Protein AF-A0A3A8KCG3-F1 (afdb_monomer)

Solvent-accessible surface area (backbone atoms only — not comparable to full-atom values): 26901 Å² total; per-residue (Å²): 139,84,83,82,85,78,83,85,80,84,77,86,86,76,88,74,86,80,76,84,80,80,68,77,66,65,62,56,57,58,56,57,60,58,55,67,69,65,69,79,80,79,86,86,90,87,88,90,85,84,86,84,88,82,90,75,86,79,76,72,73,75,69,83,68,74,65,78,77,75,92,62,86,61,36,77,82,49,59,41,29,76,66,26,46,54,49,27,54,50,50,29,30,62,74,72,72,52,85,76,52,78,67,58,47,51,50,52,52,50,52,39,53,53,41,35,74,73,71,38,49,36,67,59,37,23,53,54,49,38,51,53,57,49,53,70,72,66,76,79,90,65,82,65,50,75,68,54,39,41,50,49,34,54,55,40,40,28,73,70,70,75,44,84,71,54,75,68,56,44,53,52,42,30,52,52,45,48,57,44,44,76,70,73,38,39,60,70,57,45,62,64,49,54,48,52,58,50,43,32,47,72,74,45,36,39,83,82,42,70,68,32,42,41,50,51,36,47,54,42,42,27,69,73,72,74,43,84,68,54,74,69,56,42,53,50,42,25,51,51,52,46,42,40,31,72,74,64,64,45,50,55,69,49,45,68,58,46,53,52,51,56,51,46,30,51,73,72,47,34,74,44,77,49,73,68,46,37,41,50,47,33,52,52,36,42,28,73,70,71,75,42,85,72,52,74,68,58,43,54,52,38,32,51,51,43,47,42,40,34,72,78,66,66,40,53,31,60,53,40,64,66,47,52,39,54,56,50,46,29,51,73,74,56,31,74,48,75,48,72,69,43,38,43,50,47,34,49,54,36,43,26,73,72,71,77,43,81,67,54,75,70,56,44,53,50,41,32,51,52,45,48,42,40,34,72,77,67,66,37,52,34,60,50,39,62,64,48,49,44,54,54,50,48,30,49,74,71,54,33,73,46,72,47,72,69,43,49,51,52,44,48,54,50,32,51,33,68,74,55,35,91,86,46,82,77,82,52,73,69,37,51,53,52,49,48,52,54,45,50,54,40,41,74,71,68,47,49,32,61,57,46,39,52,48,46,42,53,35,48,51,50,18,56,58,7,83

Mean predicted aligned error: 18.35 Å

pLDDT: mean 77.26, std 21.16, range [23.39, 97.38]

Structure (mmCIF, N/CA/C/O backbone):
data_AF-A0A3A8KCG3-F1
#
_entry.id   AF-A0A3A8KCG3-F1
#
loop_
_atom_site.group_PDB
_atom_site.id
_atom_site.type_symbol
_atom_site.label_atom_id
_atom_site.label_alt_id
_atom_site.label_comp_id
_atom_site.label_asym_id
_atom_site.label_entity_id
_atom_site.label_seq_id
_atom_site.pdbx_PDB_ins_code
_atom_site.Cartn_x
_atom_site.Cartn_y
_atom_site.Cartn_z
_atom_site.occupancy
_atom_site.B_iso_or_equiv
_atom_site.auth_seq_id
_atom_site.auth_comp_id
_atom_site.auth_asym_id
_atom_site.auth_atom_id
_atom_site.pdbx_PDB_model_num
ATOM 1 N N . MET A 1 1 ? 44.104 58.432 8.162 1.00 41.19 1 MET A N 1
ATOM 2 C CA . MET A 1 1 ? 43.000 57.567 7.692 1.00 41.19 1 MET A CA 1
ATOM 3 C C . MET A 1 1 ? 42.897 56.389 8.644 1.00 41.19 1 MET A C 1
ATOM 5 O O . MET A 1 1 ? 43.793 55.560 8.659 1.00 41.19 1 MET A O 1
ATOM 9 N N . LYS A 1 2 ? 41.894 56.398 9.528 1.00 31.73 2 LYS A N 1
ATOM 10 C CA . LYS A 1 2 ? 41.649 55.342 10.521 1.00 31.73 2 LYS A CA 1
ATOM 11 C C . LYS A 1 2 ? 40.673 54.339 9.908 1.00 31.73 2 LYS A C 1
ATOM 13 O O . LYS A 1 2 ? 39.593 54.745 9.492 1.00 31.73 2 LYS A O 1
ATOM 18 N N . ILE A 1 3 ? 41.078 53.076 9.826 1.00 34.16 3 ILE A N 1
ATOM 19 C CA . ILE A 1 3 ? 40.225 51.965 9.400 1.00 34.16 3 ILE A CA 1
ATOM 20 C C . ILE A 1 3 ? 39.510 51.455 10.650 1.00 34.16 3 ILE A C 1
ATOM 22 O O . ILE A 1 3 ? 40.144 51.087 11.635 1.00 34.16 3 ILE A O 1
ATOM 26 N N . THR A 1 4 ? 38.186 51.520 10.628 1.00 35.22 4 THR A N 1
ATOM 27 C CA . THR A 1 4 ? 37.293 51.078 11.697 1.00 35.22 4 THR A CA 1
ATOM 28 C C . THR A 1 4 ? 37.025 49.582 11.529 1.00 35.22 4 THR A C 1
ATOM 30 O O . THR A 1 4 ? 36.237 49.188 10.673 1.00 35.22 4 THR A O 1
ATOM 33 N N . GLU A 1 5 ? 37.662 48.743 12.345 1.00 33.69 5 GLU A N 1
ATOM 34 C CA . GLU A 1 5 ? 37.234 47.357 12.564 1.00 33.69 5 GLU A CA 1
ATOM 35 C C . GLU A 1 5 ? 36.026 47.361 13.507 1.00 33.69 5 GLU A C 1
ATOM 37 O O . GLU A 1 5 ? 36.078 47.906 14.612 1.00 33.69 5 GLU A O 1
ATOM 42 N N . ARG A 1 6 ? 34.902 46.798 13.053 1.00 29.88 6 ARG A N 1
ATOM 43 C CA . ARG A 1 6 ? 33.674 46.667 13.842 1.00 29.88 6 ARG A CA 1
ATOM 44 C C . ARG A 1 6 ? 33.500 45.204 14.238 1.00 29.88 6 ARG A C 1
ATOM 46 O O . ARG A 1 6 ? 33.503 44.320 13.388 1.00 29.88 6 ARG A O 1
ATOM 53 N N . ALA A 1 7 ? 33.378 44.999 15.544 1.00 30.73 7 ALA A N 1
ATOM 54 C CA . ALA A 1 7 ? 33.341 43.724 16.242 1.00 30.73 7 ALA A CA 1
ATOM 55 C C . ALA A 1 7 ? 32.233 42.766 15.764 1.00 30.73 7 ALA A C 1
ATOM 57 O O . ALA A 1 7 ? 31.074 43.155 15.608 1.00 30.73 7 ALA A O 1
ATOM 58 N N . LEU A 1 8 ? 32.605 41.489 15.617 1.00 27.66 8 LEU A N 1
ATOM 59 C CA . LEU A 1 8 ? 31.693 40.348 15.594 1.00 27.66 8 LEU A CA 1
ATOM 60 C C . LEU A 1 8 ? 31.102 40.152 16.998 1.00 27.66 8 LEU A C 1
ATOM 62 O O . LEU A 1 8 ? 31.814 39.798 17.936 1.00 27.66 8 LEU A O 1
ATOM 66 N N . ASN A 1 9 ? 29.793 40.363 17.132 1.00 29.84 9 ASN A N 1
ATOM 67 C CA . ASN A 1 9 ? 29.043 39.982 18.324 1.00 29.84 9 ASN A CA 1
ATOM 68 C C . ASN A 1 9 ? 28.873 38.458 18.365 1.00 29.84 9 ASN A C 1
ATOM 70 O O . ASN A 1 9 ? 28.235 37.866 17.494 1.00 29.84 9 ASN A O 1
ATOM 74 N N . ALA A 1 10 ? 29.425 37.847 19.411 1.00 29.02 10 ALA A N 1
ATOM 75 C CA . ALA A 1 10 ? 29.160 36.474 19.806 1.00 29.02 10 ALA A CA 1
ATOM 76 C C . ALA A 1 10 ? 27.724 36.346 20.348 1.00 29.02 10 ALA A C 1
ATOM 78 O O . ALA A 1 10 ? 27.332 37.051 21.277 1.00 29.02 10 ALA A O 1
ATOM 79 N N . VAL A 1 11 ? 26.949 35.430 19.768 1.00 29.23 11 VAL A N 1
ATOM 80 C CA . VAL A 1 11 ? 25.647 34.985 20.284 1.00 29.23 11 VAL A CA 1
ATOM 81 C C . VAL A 1 11 ? 25.891 33.780 21.208 1.00 29.23 11 VAL A C 1
ATOM 83 O O . VAL A 1 11 ? 26.620 32.867 20.813 1.00 29.23 11 VAL A O 1
ATOM 86 N N . PRO A 1 12 ? 25.324 33.739 22.428 1.00 29.39 12 PRO A N 1
ATOM 87 C CA . PRO A 1 12 ? 25.519 32.622 23.346 1.00 29.39 12 PRO A CA 1
ATOM 88 C C . PRO A 1 12 ? 24.809 31.352 22.851 1.00 29.39 12 PRO A C 1
ATOM 90 O O . PRO A 1 12 ? 23.610 31.351 22.570 1.00 29.39 12 PRO A O 1
ATOM 93 N N . SER A 1 13 ? 25.567 30.253 22.785 1.00 25.45 13 SER A N 1
ATOM 94 C CA . SER A 1 13 ? 25.055 28.902 22.543 1.00 25.45 13 SER A CA 1
ATOM 95 C C . SER A 1 13 ? 24.142 28.471 23.689 1.00 25.45 13 SER A C 1
ATOM 97 O O . SER A 1 13 ? 24.594 28.258 24.811 1.00 25.45 13 SER A O 1
ATOM 99 N N . SER A 1 14 ? 22.852 28.330 23.396 1.00 27.06 14 SER A N 1
ATOM 100 C CA . SER A 1 14 ? 21.888 27.636 24.247 1.00 27.06 14 SER A CA 1
ATOM 101 C C . SER A 1 14 ? 21.747 26.205 23.733 1.00 27.06 14 SER A C 1
ATOM 103 O O . SER A 1 14 ? 21.190 25.953 22.668 1.00 27.06 14 SER A O 1
ATOM 105 N N . SER A 1 15 ? 22.288 25.258 24.491 1.00 26.38 15 SER A N 1
ATOM 106 C CA . SER A 1 15 ? 22.146 23.826 24.251 1.00 26.38 15 SER A CA 1
ATOM 107 C C . SER A 1 15 ? 20.707 23.394 24.548 1.00 26.38 15 SER A C 1
ATOM 109 O O . SER A 1 15 ? 20.368 23.106 25.693 1.00 26.38 15 SER A O 1
ATOM 111 N N . GLN A 1 16 ? 19.846 23.352 23.530 1.00 25.66 16 GLN A N 1
ATOM 112 C CA . GLN A 1 16 ? 18.583 22.615 23.599 1.00 25.66 16 GLN A CA 1
ATOM 113 C C . GLN A 1 16 ? 18.827 21.155 23.213 1.00 25.66 16 GLN A C 1
ATOM 115 O O . GLN A 1 16 ? 19.246 20.837 22.102 1.00 25.66 16 GLN A O 1
ATOM 120 N N . THR A 1 17 ? 18.551 20.260 24.153 1.00 24.88 17 THR A N 1
ATOM 121 C CA . THR A 1 17 ? 18.522 18.813 23.956 1.00 24.88 17 THR A CA 1
ATOM 122 C C . THR A 1 17 ? 17.370 18.467 23.005 1.00 24.88 17 THR A C 1
ATOM 124 O O . THR A 1 17 ? 16.202 18.532 23.382 1.00 24.88 17 THR A O 1
ATOM 127 N N . GLN A 1 18 ? 17.688 18.122 21.755 1.00 23.41 18 GLN A N 1
ATOM 128 C CA . GLN A 1 18 ? 16.720 17.586 20.798 1.00 23.41 18 GLN A CA 1
ATOM 129 C C . GLN A 1 18 ? 16.325 16.163 21.211 1.00 23.41 18 GLN A C 1
ATOM 131 O O . GLN A 1 18 ? 17.150 15.252 21.234 1.00 23.41 18 GLN A O 1
ATOM 136 N N . THR A 1 19 ? 15.049 15.966 21.524 1.00 24.92 19 THR A N 1
ATOM 137 C CA . THR A 1 19 ? 14.419 14.643 21.554 1.00 24.92 19 THR A CA 1
ATOM 138 C C . THR A 1 19 ? 14.090 14.233 20.113 1.00 24.92 19 THR A C 1
ATOM 140 O O . THR A 1 19 ? 13.500 15.030 19.381 1.00 24.92 19 THR A O 1
ATOM 143 N N . PRO A 1 20 ? 14.449 13.021 19.655 1.00 26.36 20 PRO A N 1
ATOM 144 C CA . PRO A 1 20 ? 14.125 12.589 18.302 1.00 26.36 20 PRO A CA 1
ATOM 145 C C . PRO A 1 20 ? 12.631 12.257 18.197 1.00 26.36 20 PRO A C 1
ATOM 147 O O . PRO A 1 20 ? 12.140 11.302 18.802 1.00 26.36 20 PRO A O 1
ATOM 150 N N . VAL A 1 21 ? 11.910 13.043 17.398 1.00 26.00 21 VAL A N 1
ATOM 151 C CA . VAL A 1 21 ? 10.541 12.750 16.959 1.00 26.00 21 VAL A CA 1
ATOM 152 C C . VAL A 1 21 ? 10.601 11.542 16.020 1.00 26.00 21 VAL A C 1
ATOM 154 O O . VAL A 1 21 ? 11.100 11.638 14.900 1.00 26.00 21 VAL A O 1
ATOM 157 N N . LYS A 1 22 ? 10.122 10.381 16.484 1.00 29.69 22 LYS A N 1
ATOM 158 C CA . LYS A 1 22 ? 9.918 9.196 15.637 1.00 29.69 22 LYS A CA 1
ATOM 159 C C . LYS A 1 22 ? 8.844 9.507 14.589 1.00 29.69 22 LYS A C 1
ATOM 161 O O . LYS A 1 22 ? 7.726 9.884 14.930 1.00 29.69 22 LYS A O 1
ATOM 166 N N . SER A 1 23 ? 9.209 9.358 13.321 1.00 34.09 23 SER A N 1
ATOM 167 C CA . SER A 1 23 ? 8.380 9.602 12.142 1.00 34.09 23 SER A CA 1
ATOM 168 C C . SER A 1 23 ? 7.180 8.646 12.059 1.00 34.09 23 SER A C 1
ATOM 170 O O . SER A 1 23 ? 7.313 7.432 12.204 1.00 34.09 23 SER A O 1
ATOM 172 N N . GLY A 1 24 ? 5.998 9.195 11.757 1.00 31.14 24 GLY A N 1
ATOM 173 C CA . GLY A 1 24 ? 4.727 8.470 11.588 1.00 31.14 24 GLY A CA 1
ATOM 174 C C . GLY A 1 24 ? 4.629 7.560 10.353 1.00 31.14 24 GLY A C 1
ATOM 175 O O . GLY A 1 24 ? 3.560 7.031 10.081 1.00 31.14 24 GLY A O 1
ATOM 176 N N . GLN A 1 25 ? 5.725 7.338 9.621 1.00 33.88 25 GLN A N 1
ATOM 177 C CA . GLN A 1 25 ? 5.749 6.484 8.424 1.00 33.88 25 GLN A CA 1
ATOM 178 C C . GLN A 1 25 ? 5.822 4.979 8.744 1.00 33.88 25 GLN A C 1
ATOM 180 O O . GLN A 1 25 ? 5.454 4.155 7.910 1.00 33.88 25 GLN A O 1
ATOM 185 N N . ALA A 1 26 ? 6.255 4.592 9.950 1.00 31.28 26 ALA A N 1
ATOM 186 C CA . ALA A 1 26 ? 6.311 3.180 10.347 1.00 31.28 26 ALA A CA 1
ATOM 187 C C . ALA A 1 26 ? 4.918 2.588 10.648 1.00 31.28 26 ALA A C 1
ATOM 189 O O . ALA A 1 26 ? 4.682 1.403 10.419 1.00 31.28 26 ALA A O 1
ATOM 190 N N . THR A 1 27 ? 3.982 3.417 11.115 1.00 35.59 27 THR A N 1
ATOM 191 C CA . THR A 1 27 ? 2.619 3.001 11.479 1.00 35.59 27 THR A CA 1
ATOM 192 C C . THR A 1 27 ? 1.721 2.821 10.249 1.00 35.59 27 THR A C 1
ATOM 194 O O . THR A 1 27 ? 0.835 1.970 10.239 1.00 35.59 27 THR A O 1
ATOM 197 N N . GLU A 1 28 ? 1.986 3.570 9.177 1.00 31.30 28 GLU A N 1
ATOM 198 C CA . GLU A 1 28 ? 1.229 3.518 7.919 1.00 31.30 28 GLU A CA 1
ATOM 199 C C . GLU A 1 28 ? 1.540 2.241 7.108 1.00 31.30 28 GLU A C 1
ATOM 201 O O . GLU A 1 28 ? 0.651 1.639 6.504 1.00 31.30 28 GLU A O 1
ATOM 206 N N . LEU A 1 29 ? 2.781 1.742 7.188 1.00 31.75 29 LEU A N 1
ATOM 207 C CA . LEU A 1 29 ? 3.197 0.477 6.566 1.00 31.75 29 LEU A CA 1
ATOM 208 C C . LEU A 1 29 ? 2.616 -0.766 7.261 1.00 31.75 29 LEU A C 1
ATOM 210 O O . LEU A 1 29 ? 2.303 -1.747 6.586 1.00 31.75 29 LEU A O 1
ATOM 214 N N . GLN A 1 30 ? 2.407 -0.728 8.582 1.00 38.47 30 GLN A N 1
ATOM 215 C CA . GLN A 1 30 ? 1.730 -1.817 9.304 1.00 38.47 30 GLN A CA 1
ATOM 216 C C . GLN A 1 30 ? 0.215 -1.848 9.045 1.00 38.47 30 GLN A C 1
ATOM 218 O O . GLN A 1 30 ? -0.381 -2.924 9.036 1.00 38.47 30 GLN A O 1
ATOM 223 N N . PHE A 1 31 ? -0.405 -0.697 8.771 1.00 36.19 31 PHE A N 1
ATOM 224 C CA . PHE A 1 31 ? -1.832 -0.607 8.444 1.00 36.19 31 PHE A CA 1
ATOM 225 C C . PHE A 1 31 ? -2.156 -1.086 7.015 1.00 36.19 31 PHE A C 1
ATOM 227 O O . PHE A 1 31 ? -3.216 -1.657 6.769 1.00 36.19 31 PHE A O 1
ATOM 234 N N . LEU A 1 32 ? -1.231 -0.923 6.063 1.00 30.86 32 LEU A N 1
ATOM 235 C CA . LEU A 1 32 ? -1.417 -1.413 4.690 1.00 30.86 32 LEU A CA 1
ATOM 236 C C . LEU A 1 32 ? -1.238 -2.936 4.559 1.00 30.86 32 LEU A C 1
ATOM 238 O O . LEU A 1 32 ? -1.893 -3.558 3.721 1.00 30.86 32 LEU A O 1
ATOM 242 N N . GLN A 1 33 ? -0.412 -3.563 5.404 1.00 36.03 33 GLN A N 1
ATOM 243 C CA . GLN A 1 33 ? -0.239 -5.023 5.404 1.00 36.03 33 GLN A CA 1
ATOM 244 C C . GLN A 1 33 ? -1.451 -5.775 5.978 1.00 36.03 33 GLN A C 1
ATOM 246 O O . GLN A 1 33 ? -1.760 -6.872 5.513 1.00 36.03 33 GLN A O 1
ATOM 251 N N . SER A 1 34 ? -2.188 -5.185 6.922 1.00 35.44 34 SER A N 1
ATOM 252 C CA . SER A 1 34 ? -3.401 -5.801 7.481 1.00 35.44 34 SER A CA 1
ATOM 253 C C . SER A 1 34 ? -4.606 -5.738 6.531 1.00 35.44 34 SER A C 1
ATOM 255 O O . SER A 1 34 ? -5.473 -6.611 6.586 1.00 35.44 34 SER A O 1
ATOM 257 N N . PHE A 1 35 ? -4.641 -4.789 5.586 1.00 30.62 35 PHE A N 1
ATOM 258 C CA . PHE A 1 35 ? -5.717 -4.695 4.589 1.00 30.62 35 PHE A CA 1
ATOM 259 C C . PHE A 1 35 ? -5.643 -5.763 3.484 1.00 30.62 35 PHE A C 1
ATOM 261 O O . PHE A 1 35 ? -6.685 -6.203 2.999 1.00 30.62 35 PHE A O 1
ATOM 268 N N . GLN A 1 36 ? -4.447 -6.236 3.108 1.00 33.72 36 GLN A N 1
ATOM 269 C CA . GLN A 1 36 ? -4.309 -7.302 2.100 1.00 33.72 36 GLN A CA 1
ATOM 270 C C . GLN A 1 36 ? -4.737 -8.687 2.610 1.00 33.72 36 GLN A C 1
ATOM 272 O O . GLN A 1 36 ? -5.084 -9.547 1.805 1.00 33.72 36 GLN A O 1
ATOM 277 N N . GLN A 1 37 ? -4.773 -8.908 3.927 1.00 34.59 37 GLN A N 1
ATOM 278 C CA . GLN A 1 37 ? -5.259 -10.170 4.498 1.00 34.59 37 GLN A CA 1
ATOM 279 C C . GLN A 1 37 ? -6.793 -10.252 4.584 1.00 34.59 37 GLN A C 1
ATOM 281 O O . GLN A 1 37 ? -7.333 -11.348 4.710 1.00 34.59 37 GLN A O 1
ATOM 286 N N . LEU A 1 38 ? -7.514 -9.130 4.468 1.00 31.73 38 LEU A N 1
ATOM 287 C CA . LEU A 1 38 ? -8.974 -9.090 4.634 1.00 31.73 38 LEU A CA 1
ATOM 288 C C . LEU A 1 38 ? -9.768 -9.248 3.326 1.00 31.73 38 LEU A C 1
ATOM 290 O O . LEU A 1 38 ? -10.956 -9.559 3.376 1.00 31.73 38 LEU A O 1
ATOM 294 N N . THR A 1 39 ? -9.146 -9.096 2.155 1.00 32.19 39 THR A N 1
ATOM 295 C CA . THR A 1 39 ? -9.840 -9.188 0.854 1.00 32.19 39 THR A CA 1
ATOM 296 C C . THR A 1 39 ? -9.873 -10.592 0.244 1.00 32.19 39 THR A C 1
ATOM 298 O O . THR A 1 39 ? -10.587 -10.806 -0.731 1.00 32.19 39 THR A O 1
ATOM 301 N N . ALA A 1 40 ? -9.176 -11.577 0.820 1.00 30.98 40 ALA A N 1
ATOM 302 C CA . ALA A 1 40 ? -9.109 -12.933 0.263 1.00 30.98 40 ALA A CA 1
ATOM 303 C C . ALA A 1 40 ? -10.287 -13.858 0.649 1.00 30.98 40 ALA A C 1
ATOM 305 O O . ALA A 1 40 ? -10.361 -14.973 0.139 1.00 30.98 40 ALA A O 1
ATOM 306 N N . THR A 1 41 ? -11.218 -13.426 1.512 1.00 32.88 41 THR A N 1
ATOM 307 C CA . THR A 1 41 ? -12.217 -14.340 2.117 1.00 32.88 41 THR A CA 1
ATOM 308 C C . THR A 1 41 ? -13.681 -14.062 1.755 1.00 32.88 41 THR A C 1
ATOM 310 O O . THR A 1 41 ? -14.574 -14.643 2.367 1.00 32.88 41 THR A O 1
ATOM 313 N N . GLN A 1 42 ? -13.977 -13.216 0.763 1.00 30.97 42 GLN A N 1
ATOM 314 C CA . GLN A 1 42 ? -15.362 -12.996 0.308 1.00 30.97 42 GLN A CA 1
ATOM 315 C C . GLN A 1 42 ? -15.500 -12.963 -1.217 1.00 30.97 42 GLN A C 1
ATOM 317 O O . GLN A 1 42 ? -15.495 -11.907 -1.838 1.00 30.97 42 GLN A O 1
ATOM 322 N N . ALA A 1 43 ? -15.675 -14.147 -1.797 1.00 27.20 43 ALA A N 1
ATOM 323 C CA . ALA A 1 43 ? -16.329 -14.431 -3.079 1.00 27.20 43 ALA A CA 1
ATOM 324 C C . ALA A 1 43 ? -16.521 -15.968 -3.077 1.00 27.20 43 ALA A C 1
ATOM 326 O O . ALA A 1 4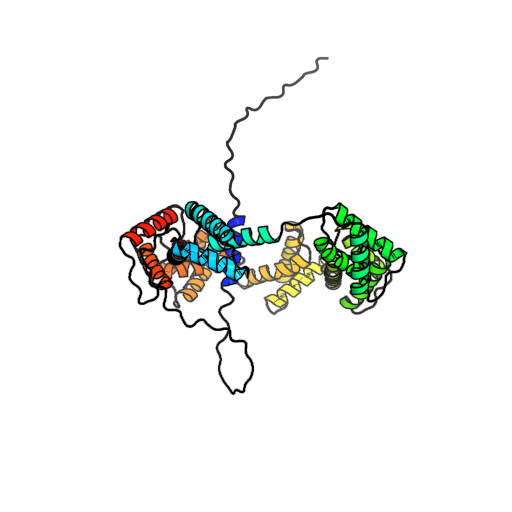3 ? -15.555 -16.673 -2.822 1.00 27.20 43 ALA A O 1
ATOM 327 N N . VAL A 1 44 ? -17.671 -16.624 -3.248 1.00 29.73 44 VAL A N 1
ATOM 328 C CA . VAL A 1 44 ? -18.915 -16.371 -3.987 1.00 29.73 44 VAL A CA 1
ATOM 329 C C . VAL A 1 44 ? -19.983 -17.329 -3.416 1.00 29.73 44 VAL A C 1
ATOM 331 O O . VAL A 1 44 ? -19.647 -18.450 -3.037 1.00 29.73 44 VAL A O 1
ATOM 334 N N . ALA A 1 45 ? -21.265 -16.950 -3.420 1.00 28.08 45 ALA A N 1
ATOM 335 C CA . ALA A 1 45 ? -22.384 -17.891 -3.297 1.00 28.08 45 ALA A CA 1
ATOM 336 C C . ALA A 1 45 ? -23.347 -17.740 -4.491 1.00 28.08 45 ALA A C 1
ATOM 338 O O . ALA A 1 45 ? -23.921 -16.666 -4.654 1.00 28.08 45 ALA A O 1
ATOM 339 N N . ALA A 1 46 ? -23.511 -18.804 -5.295 1.00 26.03 46 ALA A N 1
ATOM 340 C CA . ALA A 1 46 ? -24.723 -19.171 -6.057 1.00 26.03 46 ALA A CA 1
ATOM 341 C C . ALA A 1 46 ? -24.576 -20.583 -6.702 1.00 26.03 46 ALA A C 1
ATOM 343 O O . ALA A 1 46 ? -23.541 -20.900 -7.280 1.00 26.03 46 ALA A O 1
ATOM 344 N N . THR A 1 47 ? -25.611 -21.420 -6.561 1.00 26.50 47 THR A N 1
ATOM 345 C CA . THR A 1 47 ? -25.810 -22.862 -6.906 1.00 26.50 47 THR A CA 1
ATOM 346 C C . THR A 1 47 ? -26.517 -23.071 -8.280 1.00 26.50 47 THR A C 1
ATOM 348 O O . THR A 1 47 ? -26.891 -22.066 -8.879 1.00 26.50 47 THR A O 1
ATOM 351 N N . PRO A 1 48 ? -26.933 -24.293 -8.730 1.00 46.25 48 PRO A N 1
ATOM 352 C CA . PRO A 1 48 ? -26.276 -25.622 -8.845 1.00 46.25 48 PRO A CA 1
ATOM 353 C C . PRO A 1 48 ? -26.455 -26.292 -10.255 1.00 46.25 48 PRO A C 1
ATOM 355 O O . PRO A 1 48 ? -27.435 -25.998 -10.928 1.00 46.25 48 PRO A O 1
ATOM 358 N N . ALA A 1 49 ? -25.604 -27.256 -10.674 1.00 23.39 49 ALA A N 1
ATOM 359 C CA . ALA A 1 49 ? -25.985 -28.453 -11.479 1.00 23.39 49 ALA A CA 1
ATOM 360 C C . ALA A 1 49 ? -24.787 -29.319 -11.956 1.00 23.39 49 ALA A C 1
ATOM 362 O O . ALA A 1 49 ? -23.827 -28.803 -12.512 1.00 23.39 49 ALA A O 1
ATOM 363 N N . ALA A 1 50 ? -24.960 -30.642 -11.800 1.00 23.72 50 ALA A N 1
ATOM 364 C CA . ALA A 1 50 ? -24.383 -31.794 -12.522 1.00 23.72 50 ALA A CA 1
ATOM 365 C C . ALA A 1 50 ? -22.848 -32.024 -12.573 1.00 23.72 50 ALA A C 1
ATOM 367 O O . ALA A 1 50 ? -22.093 -31.309 -13.219 1.00 23.72 50 ALA A O 1
ATOM 368 N N . ALA A 1 51 ? -22.421 -33.138 -11.961 1.00 23.89 51 ALA A N 1
ATOM 369 C CA . ALA A 1 51 ? -21.111 -33.787 -12.129 1.00 23.89 51 ALA A CA 1
ATOM 370 C C . ALA A 1 51 ? -21.026 -34.525 -13.498 1.00 23.89 51 ALA A C 1
ATOM 372 O O . ALA A 1 51 ? -22.090 -34.824 -14.050 1.00 23.89 51 ALA A O 1
ATOM 373 N N . PRO A 1 52 ? -19.831 -34.864 -14.049 1.00 32.88 52 PRO A N 1
ATOM 374 C CA . PRO A 1 52 ? -18.970 -35.888 -13.434 1.00 32.88 52 PRO A CA 1
ATOM 375 C C . PRO A 1 52 ? -17.432 -35.664 -13.501 1.00 32.88 52 PRO A C 1
ATOM 377 O O . PRO A 1 52 ? -16.884 -35.124 -14.453 1.00 32.88 52 PRO A O 1
ATOM 380 N N . THR A 1 53 ? -16.769 -36.138 -12.435 1.00 27.66 53 THR A N 1
ATOM 381 C CA . THR A 1 53 ? -15.427 -36.770 -12.319 1.00 27.66 53 THR A CA 1
ATOM 382 C C . THR A 1 53 ? -14.261 -36.333 -13.223 1.00 27.66 53 THR A C 1
ATOM 384 O O . THR A 1 53 ? -14.205 -36.733 -14.381 1.00 27.66 53 THR A O 1
ATOM 387 N N . ALA A 1 54 ? -13.216 -35.726 -12.640 1.00 26.83 54 ALA A N 1
ATOM 388 C CA . ALA A 1 54 ? -11.972 -36.406 -12.220 1.00 26.83 54 ALA A CA 1
ATOM 389 C C . ALA A 1 54 ? -10.870 -35.392 -11.819 1.00 26.83 54 ALA A C 1
ATOM 391 O O . ALA A 1 54 ? -10.724 -34.347 -12.439 1.00 26.83 54 ALA A O 1
ATOM 392 N N . ASP A 1 55 ? -10.114 -35.755 -10.777 1.00 28.20 55 ASP A N 1
ATOM 393 C CA . ASP A 1 55 ? -8.866 -35.163 -10.265 1.00 28.20 55 ASP A CA 1
ATOM 394 C C . ASP A 1 55 ? -8.849 -33.686 -9.836 1.00 28.20 55 ASP A C 1
ATOM 396 O O . ASP A 1 55 ? -8.361 -32.788 -10.519 1.00 28.20 55 ASP A O 1
ATOM 400 N N . VAL A 1 56 ? -9.269 -33.463 -8.586 1.00 26.89 56 VAL A N 1
ATOM 401 C CA . VAL A 1 56 ? -8.881 -32.288 -7.800 1.00 26.89 56 VAL A CA 1
ATOM 402 C C . VAL A 1 56 ? -7.932 -32.750 -6.701 1.00 26.89 56 VAL A C 1
ATOM 404 O O . VAL A 1 56 ? -8.272 -33.611 -5.885 1.00 26.89 56 VAL A O 1
ATOM 407 N N . ALA A 1 57 ? -6.740 -32.154 -6.694 1.00 25.70 57 ALA A N 1
ATOM 408 C CA . ALA A 1 57 ? -5.766 -32.244 -5.621 1.00 25.70 57 ALA A CA 1
ATOM 409 C C . ALA A 1 57 ? -6.465 -32.079 -4.265 1.00 25.70 57 ALA A C 1
ATOM 411 O O . ALA A 1 57 ? -7.079 -31.051 -3.984 1.00 25.70 57 ALA A O 1
ATOM 412 N N . ARG A 1 58 ? -6.382 -33.118 -3.429 1.00 26.66 58 ARG A N 1
ATOM 413 C CA . ARG A 1 58 ? -6.864 -33.093 -2.051 1.00 26.66 58 ARG A CA 1
ATOM 414 C C . ARG A 1 58 ? -6.078 -32.039 -1.272 1.00 26.66 58 ARG A C 1
ATOM 416 O O . ARG A 1 58 ? -5.043 -32.336 -0.683 1.00 26.66 58 ARG A O 1
ATOM 423 N N . THR A 1 59 ? -6.599 -30.822 -1.200 1.00 30.39 59 THR A N 1
ATOM 424 C CA . THR A 1 59 ? -6.437 -29.990 -0.011 1.00 30.39 59 THR A CA 1
ATOM 425 C C . THR A 1 59 ? -7.192 -30.717 1.090 1.00 30.39 59 THR A C 1
ATOM 427 O O . THR A 1 59 ? -8.403 -30.573 1.254 1.00 30.39 59 THR A O 1
ATOM 430 N N . SER A 1 60 ? -6.490 -31.600 1.796 1.00 25.42 60 SER A N 1
ATOM 431 C CA . SER A 1 60 ? -6.962 -32.141 3.061 1.00 25.42 60 SER A CA 1
ATOM 432 C C . SER A 1 60 ? -7.144 -30.946 3.989 1.00 25.42 60 SER A C 1
ATOM 434 O O . SER A 1 60 ? -6.190 -30.460 4.593 1.00 25.42 60 SER A O 1
ATOM 436 N N . TYR A 1 61 ? -8.372 -30.439 4.075 1.00 26.28 61 TYR A N 1
ATOM 437 C CA . TYR A 1 61 ? -8.822 -29.786 5.286 1.00 26.28 61 TYR A CA 1
ATOM 438 C C . TYR A 1 61 ? -8.574 -30.808 6.383 1.00 26.28 61 TYR A C 1
ATOM 440 O O . TYR A 1 61 ? -9.210 -31.862 6.414 1.00 26.28 61 TYR A O 1
ATOM 448 N N . VAL A 1 62 ? -7.567 -30.537 7.210 1.00 28.73 62 VAL A N 1
ATOM 449 C CA . VAL A 1 62 ? -7.401 -31.212 8.486 1.00 28.73 62 VAL A CA 1
ATOM 450 C C . VAL A 1 62 ? -8.745 -31.040 9.177 1.00 28.73 62 VAL A C 1
ATOM 452 O O . VAL A 1 62 ? -9.126 -29.934 9.560 1.00 28.73 62 VAL A O 1
ATOM 455 N N . THR A 1 63 ? -9.512 -32.129 9.216 1.00 28.89 63 THR A N 1
ATOM 456 C CA . THR A 1 63 ? -10.671 -32.299 10.086 1.00 28.89 63 THR A CA 1
ATOM 457 C C . THR A 1 63 ? -10.321 -31.674 11.418 1.00 28.89 63 THR A C 1
ATOM 459 O O . THR A 1 63 ? -9.282 -32.053 11.958 1.00 28.89 63 THR A O 1
ATOM 462 N N . ALA A 1 64 ? -11.136 -30.716 11.879 1.00 34.44 64 ALA A N 1
ATOM 463 C CA . ALA A 1 64 ? -10.967 -29.986 13.130 1.00 34.44 64 ALA A CA 1
ATOM 464 C C . ALA A 1 64 ? -10.395 -30.917 14.201 1.00 34.44 64 ALA A C 1
ATOM 466 O O . ALA A 1 64 ? -11.102 -31.737 14.788 1.00 34.44 64 ALA A O 1
ATOM 467 N N . GLN A 1 65 ? -9.076 -30.843 14.369 1.00 33.34 65 GLN A N 1
ATOM 468 C CA . GLN A 1 65 ? -8.378 -31.579 15.396 1.00 33.34 65 GLN A CA 1
ATOM 469 C C . GLN A 1 65 ? -8.940 -30.996 16.684 1.00 33.34 65 GLN A C 1
ATOM 471 O O . GLN A 1 65 ? -8.958 -29.771 16.831 1.00 33.34 65 GLN A O 1
ATOM 476 N N . ALA A 1 66 ? -9.515 -31.847 17.539 1.00 37.00 66 ALA A N 1
ATOM 477 C CA . ALA A 1 66 ? -10.052 -31.419 18.824 1.00 37.00 66 ALA A CA 1
ATOM 478 C C . ALA A 1 66 ? -9.048 -30.449 19.453 1.00 37.00 66 ALA A C 1
ATOM 480 O O . ALA A 1 66 ? -7.866 -30.794 19.547 1.00 37.00 66 ALA A O 1
ATOM 481 N N . ALA A 1 67 ? -9.497 -29.225 19.764 1.00 47.81 67 ALA A N 1
ATOM 482 C CA . ALA A 1 67 ? -8.621 -28.180 20.279 1.00 47.81 67 ALA A CA 1
ATOM 483 C C . ALA A 1 67 ? -7.772 -28.788 21.407 1.00 47.81 67 ALA A C 1
ATOM 485 O O . ALA A 1 67 ? -8.351 -29.433 22.291 1.00 47.81 67 ALA A O 1
ATOM 486 N N . PRO A 1 68 ? -6.429 -28.690 21.354 1.00 55.28 68 PRO A N 1
ATOM 487 C CA . PRO A 1 68 ? -5.587 -29.311 22.361 1.00 55.28 68 PRO A CA 1
ATOM 488 C C . PRO A 1 68 ? -6.021 -28.779 23.723 1.00 55.28 68 PRO A C 1
ATOM 490 O O . PRO A 1 68 ? -6.009 -27.572 23.963 1.00 55.28 68 PRO A O 1
ATOM 493 N N . ALA A 1 69 ? -6.476 -29.682 24.594 1.00 64.81 69 ALA A N 1
ATOM 494 C CA . ALA A 1 69 ? -6.879 -29.304 25.935 1.00 64.81 69 ALA A CA 1
ATOM 495 C C . ALA A 1 69 ? -5.651 -28.694 26.630 1.00 64.81 69 ALA A C 1
ATOM 497 O O . ALA A 1 69 ? -4.614 -29.365 26.702 1.00 64.81 69 ALA A O 1
ATOM 498 N N . PRO A 1 70 ? -5.726 -27.439 27.108 1.00 69.50 70 PRO A N 1
ATOM 499 C CA . PRO A 1 70 ? -4.576 -26.799 27.717 1.00 69.50 70 PRO A CA 1
ATOM 500 C C . PRO A 1 70 ? -4.158 -27.593 28.959 1.00 69.50 70 PRO A C 1
ATOM 502 O O . PRO A 1 70 ? -4.976 -27.872 29.837 1.00 69.50 70 PRO A O 1
ATOM 505 N N . LYS A 1 71 ? -2.874 -27.949 29.038 1.00 71.94 71 LYS A N 1
ATOM 506 C CA . LYS A 1 71 ? -2.271 -28.707 30.148 1.00 71.94 71 LYS A CA 1
ATOM 507 C C . LYS A 1 71 ? -2.086 -27.858 31.414 1.00 71.94 71 LYS A C 1
ATOM 509 O O . LYS A 1 71 ? -1.736 -28.395 32.460 1.00 71.94 71 LYS A O 1
ATOM 514 N N . GLY A 1 72 ? -2.310 -26.544 31.330 1.00 77.56 72 GLY A N 1
ATOM 515 C CA . GLY A 1 72 ? -2.184 -25.604 32.445 1.00 77.56 72 GLY A CA 1
ATOM 516 C C . GLY A 1 72 ? -2.753 -24.209 32.145 1.00 77.56 72 GLY A C 1
ATOM 517 O O . GLY A 1 72 ? -3.428 -24.019 31.123 1.00 77.56 72 GLY A O 1
ATOM 518 N N . PRO A 1 73 ? -2.498 -23.221 33.024 1.00 81.50 73 PRO A N 1
ATOM 519 C CA . PRO A 1 73 ? -2.885 -21.830 32.803 1.00 81.50 73 PRO A CA 1
ATOM 520 C C . PRO A 1 73 ? -2.200 -21.246 31.559 1.00 81.50 73 PRO A C 1
ATOM 522 O O . PRO A 1 73 ? -1.013 -21.476 31.320 1.00 81.50 73 PRO A O 1
ATOM 525 N N . LEU A 1 74 ? -2.943 -20.472 30.775 1.00 86.44 74 LEU A N 1
ATOM 526 C CA . LEU A 1 74 ? -2.467 -19.727 29.616 1.00 86.44 74 LEU A CA 1
ATOM 527 C C . LEU A 1 74 ? -2.141 -18.308 30.069 1.00 86.44 74 LEU A C 1
ATOM 529 O O . LEU A 1 74 ? -3.024 -17.455 30.161 1.00 86.44 74 LEU A O 1
ATOM 533 N N . LEU A 1 75 ? -0.877 -18.074 30.415 1.00 87.19 75 LEU A N 1
ATOM 534 C CA . LEU A 1 75 ? -0.400 -16.788 30.910 1.00 87.19 75 LEU A CA 1
ATOM 535 C C . LEU A 1 75 ? 0.247 -15.980 29.772 1.00 87.19 75 LEU A C 1
ATOM 537 O O . LEU A 1 75 ? 0.814 -16.580 28.858 1.00 87.19 75 LEU A O 1
ATOM 541 N N . PRO A 1 76 ? 0.220 -14.634 29.836 1.00 79.00 76 PRO A N 1
ATOM 542 C CA . PRO A 1 76 ? 0.851 -13.776 28.828 1.00 79.00 76 PRO A CA 1
ATOM 543 C C . PRO A 1 76 ? 2.341 -14.074 28.615 1.00 79.00 76 PRO A C 1
ATOM 545 O O . PRO A 1 76 ? 2.825 -14.033 27.489 1.00 79.00 76 PRO A O 1
ATOM 548 N N . ASP A 1 77 ? 3.038 -14.445 29.693 1.00 76.94 77 ASP A N 1
ATOM 549 C CA . ASP A 1 77 ? 4.481 -14.706 29.710 1.00 76.94 77 ASP A CA 1
ATOM 550 C C . ASP A 1 77 ? 4.809 -16.212 29.751 1.00 76.94 77 ASP A C 1
ATOM 552 O O . ASP A 1 77 ? 5.886 -16.615 30.203 1.00 76.94 77 ASP A O 1
ATOM 556 N N . SER A 1 78 ? 3.871 -17.075 29.334 1.00 80.62 78 SER A N 1
ATOM 557 C CA . SER A 1 78 ? 4.085 -18.526 29.303 1.00 80.62 78 SER A CA 1
ATOM 558 C C . SER A 1 78 ? 5.308 -18.864 28.453 1.00 80.62 78 SER A C 1
ATOM 560 O O . SER A 1 78 ? 5.327 -18.591 27.257 1.00 80.62 78 SER A O 1
ATOM 562 N N . ARG A 1 79 ? 6.325 -19.487 29.057 1.00 82.06 79 ARG A N 1
ATOM 563 C CA . ARG A 1 79 ? 7.510 -19.980 28.340 1.00 82.06 79 ARG A CA 1
ATOM 564 C C . ARG A 1 79 ? 7.221 -21.332 27.678 1.00 82.06 79 ARG A C 1
ATOM 566 O O . ARG A 1 79 ? 6.444 -22.099 28.247 1.00 82.06 79 ARG A O 1
ATOM 573 N N . PRO A 1 80 ? 7.867 -21.651 26.540 1.00 85.38 80 PRO A N 1
ATOM 574 C CA . PRO A 1 80 ? 7.775 -22.975 25.933 1.00 85.38 80 PRO A CA 1
ATOM 575 C C . PRO A 1 80 ? 8.139 -24.085 26.927 1.00 85.38 80 PRO A C 1
ATOM 577 O O . PRO A 1 80 ? 9.188 -24.032 27.574 1.00 85.38 80 PRO A O 1
ATOM 580 N N . SER A 1 81 ? 7.283 -25.098 27.039 1.00 84.88 81 SER A N 1
ATOM 581 C CA . SER A 1 81 ? 7.536 -26.298 27.830 1.00 84.88 81 SER A CA 1
ATOM 582 C C . SER A 1 81 ? 8.692 -27.111 27.218 1.00 84.88 81 SER A C 1
ATOM 584 O O . SER A 1 81 ? 8.909 -27.053 26.003 1.00 84.88 81 SER A O 1
ATOM 586 N N . PRO A 1 82 ? 9.426 -27.927 28.002 1.00 85.38 82 PRO A N 1
ATOM 587 C CA . PRO A 1 82 ? 10.457 -28.809 27.448 1.00 85.38 82 PRO A CA 1
ATOM 588 C C . PRO A 1 82 ? 9.933 -29.725 26.329 1.00 85.38 82 PRO A C 1
ATOM 590 O O . PRO A 1 82 ? 10.636 -29.966 25.349 1.00 85.38 82 PRO A O 1
ATOM 593 N N . SER A 1 83 ? 8.680 -30.189 26.429 1.00 85.94 83 SER A N 1
ATOM 594 C CA . SER A 1 83 ? 8.029 -30.977 25.375 1.00 85.94 83 SER A CA 1
ATOM 595 C C . SER A 1 83 ? 7.715 -30.163 24.119 1.00 85.94 83 SER A C 1
ATOM 597 O O . SER A 1 83 ? 7.890 -30.675 23.012 1.00 85.94 83 SER A O 1
ATOM 599 N N . ALA A 1 84 ? 7.283 -28.906 24.262 1.00 85.94 84 ALA A N 1
ATOM 600 C CA . ALA A 1 84 ? 7.044 -28.016 23.128 1.00 85.94 84 ALA A CA 1
ATOM 601 C C . ALA A 1 84 ? 8.359 -27.700 22.396 1.00 85.94 84 ALA A C 1
ATOM 603 O O . ALA A 1 84 ? 8.415 -27.762 21.168 1.00 85.94 84 ALA A O 1
ATOM 604 N N . ILE A 1 85 ? 9.441 -27.458 23.145 1.00 89.38 85 ILE A N 1
ATOM 605 C CA . ILE A 1 85 ? 10.793 -27.268 22.600 1.00 89.38 85 ILE A CA 1
ATOM 606 C C . ILE A 1 85 ? 11.235 -28.492 21.790 1.00 89.38 85 ILE A C 1
ATOM 608 O O . ILE A 1 85 ? 11.624 -28.353 20.629 1.00 89.38 85 ILE A O 1
ATOM 612 N N . ASP A 1 86 ? 11.141 -29.691 22.369 1.00 89.56 86 ASP A N 1
ATOM 613 C CA . ASP A 1 86 ? 11.550 -30.928 21.697 1.00 89.56 86 ASP A CA 1
ATOM 614 C C . ASP A 1 86 ? 10.738 -31.187 20.414 1.00 89.56 86 ASP A C 1
ATOM 616 O O . ASP A 1 86 ? 11.297 -31.521 19.361 1.00 89.56 86 ASP A O 1
ATOM 620 N N . THR A 1 87 ? 9.429 -30.925 20.471 1.00 89.81 87 THR A N 1
ATOM 621 C CA . THR A 1 87 ? 8.521 -31.025 19.321 1.00 89.81 87 THR A CA 1
ATOM 622 C C . THR A 1 87 ? 8.923 -30.053 18.213 1.00 89.81 87 THR A C 1
ATOM 624 O O . THR A 1 87 ? 9.056 -30.459 17.060 1.00 89.81 87 THR A O 1
ATOM 627 N N . LYS A 1 88 ? 9.193 -28.781 18.533 1.00 86.62 88 LYS A N 1
ATOM 628 C CA . LYS A 1 88 ? 9.548 -27.762 17.532 1.00 86.62 88 LYS A CA 1
ATOM 629 C C . LYS A 1 88 ? 10.923 -27.963 16.911 1.00 86.62 88 LYS A C 1
ATOM 631 O O . LYS A 1 88 ? 11.077 -27.721 15.714 1.00 86.62 88 LYS A O 1
ATOM 636 N N . VAL A 1 89 ? 11.895 -28.466 17.670 1.00 86.50 89 VAL A N 1
ATOM 637 C CA . VAL A 1 89 ? 13.180 -28.905 17.104 1.00 86.50 89 VAL A CA 1
ATOM 638 C C . VAL A 1 89 ? 12.962 -30.079 16.145 1.00 86.50 89 VAL A C 1
ATOM 640 O O . VAL A 1 89 ? 13.518 -30.089 15.049 1.00 86.50 89 VAL A O 1
ATOM 643 N N . THR A 1 90 ? 12.101 -31.033 16.499 1.00 87.81 90 THR A N 1
ATOM 644 C CA . THR A 1 90 ? 11.759 -32.166 15.625 1.00 87.81 90 THR A CA 1
ATOM 645 C C . THR A 1 90 ? 11.051 -31.710 14.342 1.00 87.81 90 THR A C 1
ATOM 647 O O . THR A 1 90 ? 11.431 -32.132 13.249 1.00 87.81 90 THR A O 1
ATOM 650 N N . GLU A 1 91 ? 10.090 -30.789 14.436 1.00 83.50 91 GLU A N 1
ATOM 651 C CA . GLU A 1 91 ? 9.444 -30.178 13.268 1.00 83.50 91 GLU A CA 1
ATOM 652 C C . GLU A 1 91 ? 10.440 -29.416 12.377 1.00 83.50 91 GLU A C 1
ATOM 654 O O . GLU A 1 91 ? 10.314 -29.450 11.155 1.00 83.50 91 GLU A O 1
ATOM 659 N N . ALA A 1 92 ? 11.429 -28.722 12.957 1.00 80.75 92 ALA A N 1
ATOM 660 C CA . ALA A 1 92 ? 12.465 -28.021 12.195 1.00 80.75 92 ALA A CA 1
ATOM 661 C C . ALA A 1 92 ? 13.294 -28.993 11.338 1.00 80.75 92 ALA A C 1
ATOM 663 O O . ALA A 1 92 ? 13.541 -28.727 10.159 1.00 80.75 92 ALA A O 1
ATOM 664 N N . TYR A 1 93 ? 13.657 -30.149 11.901 1.00 78.62 93 TYR A N 1
ATOM 665 C CA . TYR A 1 93 ? 14.342 -31.220 11.175 1.00 78.62 93 TYR A CA 1
ATOM 666 C C . TYR A 1 93 ? 13.497 -31.804 10.045 1.00 78.62 93 TYR A C 1
ATOM 668 O O . TYR A 1 93 ? 13.981 -31.932 8.918 1.00 78.62 93 TYR A O 1
ATOM 676 N N . GLN A 1 94 ? 12.225 -32.100 10.324 1.00 80.00 94 GLN A N 1
ATOM 677 C CA . GLN A 1 94 ? 11.283 -32.588 9.315 1.00 80.00 94 GLN A CA 1
ATOM 678 C C . GLN A 1 94 ? 11.111 -31.581 8.172 1.00 80.00 94 GLN A C 1
ATOM 680 O O . GLN A 1 94 ? 11.123 -31.969 7.008 1.00 80.00 94 GLN A O 1
ATOM 685 N N . GLN A 1 95 ? 11.021 -30.287 8.486 1.00 76.69 95 GLN A N 1
ATOM 686 C CA . GLN A 1 95 ? 10.833 -29.232 7.492 1.00 76.69 95 GLN A CA 1
ATOM 687 C C . GLN A 1 95 ? 12.056 -29.024 6.589 1.00 76.69 95 GLN A C 1
ATOM 689 O O . GLN A 1 95 ? 11.901 -28.661 5.425 1.00 76.69 95 GLN A O 1
ATOM 694 N N . ILE A 1 96 ? 13.268 -29.248 7.101 1.00 68.88 96 ILE A N 1
ATOM 695 C CA . ILE A 1 96 ? 14.497 -29.215 6.292 1.00 68.88 96 ILE A CA 1
ATOM 696 C C . ILE A 1 96 ? 14.729 -30.547 5.561 1.00 68.88 96 ILE A C 1
ATOM 698 O O . ILE A 1 96 ? 15.529 -30.604 4.630 1.00 68.88 96 ILE A O 1
ATOM 702 N N . GLY A 1 97 ? 14.021 -31.616 5.938 1.00 71.50 97 GLY A N 1
ATOM 703 C CA . GLY A 1 97 ? 14.235 -32.953 5.385 1.00 71.50 97 GLY A CA 1
ATOM 704 C C . GLY A 1 97 ? 15.577 -33.554 5.810 1.00 71.50 97 GLY A C 1
ATOM 705 O O . GLY A 1 97 ? 16.180 -34.315 5.056 1.00 71.50 97 GLY A O 1
ATOM 706 N N . ARG A 1 98 ? 16.072 -33.192 7.002 1.00 65.44 98 ARG A N 1
ATOM 707 C CA . ARG A 1 98 ? 17.373 -33.626 7.534 1.00 65.44 98 ARG A CA 1
ATOM 708 C C . ARG A 1 98 ? 17.176 -34.590 8.698 1.00 65.44 98 ARG A C 1
ATOM 710 O O . ARG A 1 98 ? 16.401 -34.315 9.610 1.00 65.44 98 ARG A O 1
ATOM 717 N N . VAL A 1 99 ? 17.921 -35.694 8.695 1.00 69.94 99 VAL A N 1
ATOM 718 C CA . VAL A 1 99 ? 17.980 -36.619 9.834 1.00 69.94 99 VAL A CA 1
ATOM 719 C C . VAL A 1 99 ? 19.047 -36.116 10.815 1.00 69.94 99 VAL A C 1
ATOM 721 O O . VAL A 1 99 ? 20.206 -35.987 1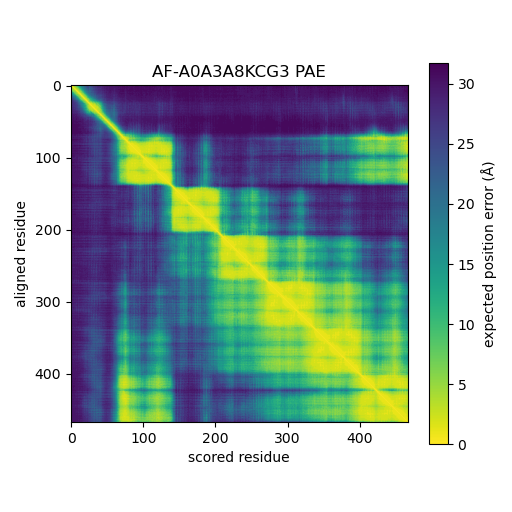0.414 1.00 69.94 99 VAL A O 1
ATOM 724 N N . PRO A 1 100 ? 18.693 -35.803 12.074 1.00 69.88 100 PRO A N 1
ATOM 725 C CA . PRO A 1 100 ? 19.652 -35.291 13.044 1.00 69.88 100 PRO A CA 1
ATOM 726 C C . PRO A 1 100 ? 20.637 -36.365 13.510 1.00 69.88 100 PRO A C 1
ATOM 728 O O . PRO A 1 100 ? 20.254 -37.508 13.760 1.00 69.88 100 PRO A O 1
ATOM 731 N N . THR A 1 101 ? 21.888 -35.972 13.755 1.00 68.88 101 THR A N 1
ATOM 732 C CA . THR A 1 101 ? 22.794 -36.756 14.609 1.00 68.88 101 THR A CA 1
ATOM 733 C C . THR A 1 101 ? 22.503 -36.469 16.087 1.00 68.88 101 THR A C 1
ATOM 735 O O . THR A 1 101 ? 21.929 -35.435 16.435 1.00 68.88 101 THR A O 1
ATOM 738 N N . THR A 1 102 ? 22.907 -37.363 16.996 1.00 65.50 102 THR A N 1
ATOM 739 C CA . THR A 1 102 ? 22.686 -37.179 18.444 1.00 65.50 102 THR A CA 1
ATOM 740 C C . THR A 1 102 ? 23.353 -35.909 18.990 1.00 65.50 102 THR A C 1
ATOM 742 O O . THR A 1 102 ? 22.796 -35.263 19.878 1.00 65.50 102 THR A O 1
ATOM 745 N N . SER A 1 103 ? 24.527 -35.534 18.467 1.00 64.75 103 SER A N 1
ATOM 746 C CA . SER A 1 103 ? 25.237 -34.309 18.855 1.00 64.75 103 SER A CA 1
ATOM 747 C C . SER A 1 103 ? 24.547 -33.055 18.319 1.00 64.75 103 SER A C 1
ATOM 749 O O . SER A 1 103 ? 24.309 -32.129 19.090 1.00 64.75 103 SER A O 1
ATOM 751 N N . GLU A 1 104 ? 24.150 -33.053 17.045 1.00 71.19 104 GLU A N 1
ATOM 752 C CA . GLU A 1 104 ? 23.460 -31.923 16.410 1.00 71.19 104 GLU A CA 1
ATOM 753 C C . GLU A 1 104 ? 22.094 -31.668 17.061 1.00 71.19 104 GLU A C 1
ATOM 755 O O . GLU A 1 104 ? 21.765 -30.533 17.397 1.00 71.19 104 GLU A O 1
ATOM 760 N N . ARG A 1 105 ? 21.332 -32.733 17.361 1.00 79.69 105 ARG A N 1
ATOM 761 C CA . ARG A 1 105 ? 20.057 -32.608 18.081 1.00 79.69 105 ARG A CA 1
ATOM 762 C C . ARG A 1 105 ? 20.249 -31.965 19.451 1.00 79.69 105 ARG A C 1
ATOM 764 O O . ARG A 1 105 ? 19.467 -31.102 19.833 1.00 79.69 105 ARG A O 1
ATOM 771 N N . ARG A 1 106 ? 21.283 -32.372 20.195 1.00 79.75 106 ARG A N 1
ATOM 772 C CA . ARG A 1 106 ? 21.595 -31.803 21.514 1.00 79.75 106 ARG A CA 1
ATOM 773 C C . ARG A 1 106 ? 21.961 -30.322 21.411 1.00 79.75 106 ARG A C 1
ATOM 775 O O . ARG A 1 106 ? 21.514 -29.538 22.240 1.00 79.75 106 ARG A O 1
ATOM 782 N N . GLU A 1 107 ? 22.717 -29.937 20.386 1.00 74.69 107 GLU A N 1
ATOM 783 C CA . GLU A 1 107 ? 23.052 -28.535 20.115 1.00 74.69 107 GLU A CA 1
ATOM 784 C C . GLU A 1 107 ? 21.800 -27.705 19.792 1.00 74.69 107 GLU A C 1
ATOM 786 O O . GLU A 1 107 ? 21.602 -26.647 20.387 1.00 74.69 107 GLU A O 1
ATOM 791 N N . MET A 1 108 ? 20.906 -28.208 18.932 1.00 84.12 108 MET A N 1
ATOM 792 C CA . MET A 1 108 ? 19.663 -27.503 18.590 1.00 84.12 108 MET A CA 1
ATOM 793 C C . MET A 1 108 ? 18.699 -27.395 19.779 1.00 84.12 108 MET A C 1
ATOM 795 O O . MET A 1 108 ? 18.039 -26.371 19.937 1.00 84.12 108 MET A O 1
ATOM 799 N N . ILE A 1 109 ? 18.647 -28.405 20.653 1.00 91.62 109 ILE A N 1
ATOM 800 C CA . ILE A 1 109 ? 17.873 -28.347 21.904 1.00 91.62 109 ILE A CA 1
ATOM 801 C C . ILE A 1 109 ? 18.470 -27.320 22.876 1.00 91.62 109 ILE A C 1
ATOM 803 O O . ILE A 1 109 ? 17.727 -26.570 23.505 1.00 91.62 109 ILE A O 1
ATOM 807 N N . ASN A 1 110 ? 19.797 -27.232 22.990 1.00 85.69 110 ASN A N 1
ATOM 808 C CA . ASN A 1 110 ? 20.444 -26.215 23.823 1.00 85.69 110 ASN A CA 1
ATOM 809 C C . ASN A 1 110 ? 20.185 -24.799 23.292 1.00 85.69 110 ASN A C 1
ATOM 811 O O . ASN A 1 110 ? 19.812 -23.924 24.071 1.00 85.69 110 ASN A O 1
ATOM 815 N N . LEU A 1 111 ? 20.293 -24.598 21.974 1.00 84.81 111 LEU A N 1
ATOM 816 C CA . LEU A 1 111 ? 19.930 -23.341 21.317 1.00 84.81 111 LEU A CA 1
ATOM 817 C C . LEU A 1 111 ? 18.464 -22.981 21.589 1.00 84.81 111 LEU A C 1
ATOM 819 O O . LEU A 1 111 ? 18.157 -21.849 21.951 1.00 84.81 111 LEU A O 1
ATOM 823 N N . ALA A 1 112 ? 17.554 -23.947 21.462 1.00 88.38 112 ALA A N 1
ATOM 824 C CA . ALA A 1 112 ? 16.139 -23.738 21.730 1.00 88.38 112 ALA A CA 1
ATOM 825 C C . ALA A 1 112 ? 15.863 -23.350 23.193 1.00 88.38 112 ALA A C 1
ATOM 827 O O . ALA A 1 112 ? 15.091 -22.425 23.441 1.00 88.38 112 ALA A O 1
ATOM 828 N N . ASN A 1 113 ? 16.530 -23.992 24.158 1.00 89.81 113 ASN A N 1
ATOM 829 C CA . ASN A 1 113 ? 16.438 -23.635 25.576 1.00 89.81 113 ASN A CA 1
ATOM 830 C C . ASN A 1 113 ? 17.013 -22.240 25.869 1.00 89.81 113 ASN A C 1
ATOM 832 O O . ASN A 1 113 ? 16.434 -21.488 26.651 1.00 89.81 113 ASN A O 1
ATOM 836 N N . GLU A 1 114 ? 18.121 -21.863 25.227 1.00 87.44 114 GLU A N 1
ATOM 837 C CA . GLU A 1 114 ? 18.696 -20.521 25.350 1.00 87.44 114 GLU A CA 1
ATOM 838 C C . GLU A 1 114 ? 17.731 -19.454 24.813 1.00 87.44 114 GLU A C 1
ATOM 840 O O . GLU A 1 114 ? 17.485 -18.437 25.465 1.00 87.44 114 GLU A O 1
ATOM 845 N N . LEU A 1 115 ? 17.136 -19.702 23.644 1.00 84.38 115 LEU A N 1
ATOM 846 C CA . LEU A 1 115 ? 16.145 -18.817 23.036 1.00 84.38 115 LEU A CA 1
ATOM 847 C C . LEU A 1 115 ? 14.874 -18.717 23.892 1.00 84.38 115 LEU A C 1
ATOM 849 O O . LEU A 1 115 ? 14.377 -17.611 24.109 1.00 84.38 115 LEU A O 1
ATOM 853 N N . ALA A 1 116 ? 14.394 -19.831 24.450 1.00 86.38 116 ALA A N 1
ATOM 854 C CA . ALA A 1 116 ? 13.288 -19.833 25.406 1.00 86.38 116 ALA A CA 1
ATOM 855 C C . ALA A 1 116 ? 13.627 -19.018 26.670 1.00 86.38 116 ALA A C 1
ATOM 857 O O . ALA A 1 116 ? 12.804 -18.237 27.150 1.00 86.38 116 ALA A O 1
ATOM 858 N N . GLY A 1 117 ? 14.862 -19.124 27.178 1.00 83.56 117 GLY A N 1
ATOM 859 C CA . GLY A 1 117 ? 15.373 -18.307 28.285 1.00 83.56 117 GLY A CA 1
ATOM 860 C C . GLY A 1 117 ? 15.416 -16.806 27.971 1.00 83.56 117 GLY A C 1
ATOM 861 O O . GLY A 1 117 ? 15.229 -15.987 28.870 1.00 83.56 117 GLY A O 1
ATOM 862 N N . LYS A 1 118 ? 15.576 -16.449 26.691 1.00 82.00 118 LYS A N 1
ATOM 863 C CA . LYS A 1 118 ? 15.503 -15.078 26.154 1.00 82.00 118 LYS A CA 1
ATOM 864 C C . LYS A 1 118 ? 14.073 -14.617 25.826 1.00 82.00 118 LYS A C 1
ATOM 866 O O . LYS A 1 118 ? 13.904 -13.538 25.264 1.00 82.00 118 LYS A O 1
ATOM 871 N N . GLY A 1 119 ? 13.053 -15.406 26.169 1.00 79.25 119 GLY A N 1
ATOM 872 C CA . GLY A 1 119 ? 11.643 -15.058 25.974 1.00 79.25 119 GLY A CA 1
ATOM 873 C C . GLY A 1 119 ? 11.094 -15.346 24.574 1.00 79.25 119 GLY A C 1
ATOM 874 O O . GLY A 1 119 ? 10.040 -14.821 24.230 1.00 79.25 119 GLY A O 1
ATOM 875 N N . LYS A 1 120 ? 11.782 -16.157 23.758 1.00 79.50 120 LYS A N 1
ATOM 876 C CA . LYS A 1 120 ? 11.263 -16.594 22.453 1.00 79.50 120 LYS A CA 1
ATOM 877 C C . LYS A 1 120 ? 10.164 -17.638 22.611 1.00 79.50 120 LYS A C 1
ATOM 879 O O . LYS A 1 120 ? 10.279 -18.543 23.438 1.00 79.50 120 LYS A O 1
ATOM 884 N N . ASN A 1 121 ? 9.118 -17.528 21.793 1.00 83.12 121 ASN A N 1
ATOM 885 C CA . ASN A 1 121 ? 8.050 -18.526 21.751 1.00 83.12 121 ASN A CA 1
ATOM 886 C C . ASN A 1 121 ? 8.442 -19.762 20.920 1.00 83.12 121 ASN A C 1
ATOM 888 O O . ASN A 1 121 ? 9.431 -19.758 20.182 1.00 83.12 121 ASN A O 1
ATOM 892 N N . ALA A 1 122 ? 7.652 -20.832 21.032 1.00 82.88 122 ALA A N 1
ATOM 893 C CA . ALA A 1 122 ? 7.924 -22.120 20.396 1.00 82.88 122 ALA A CA 1
ATOM 894 C C . ALA A 1 122 ? 8.085 -22.022 18.859 1.00 82.88 122 ALA A C 1
ATOM 896 O O . ALA A 1 122 ? 8.942 -22.684 18.265 1.00 82.88 122 ALA A O 1
ATOM 897 N N . THR A 1 123 ? 7.311 -21.154 18.205 1.00 80.06 123 THR A N 1
ATOM 898 C CA . THR A 1 123 ? 7.366 -20.944 16.751 1.00 80.06 123 THR A CA 1
ATOM 899 C C . THR A 1 123 ? 8.612 -20.164 16.327 1.00 80.06 123 THR A C 1
ATOM 901 O O . THR A 1 123 ? 9.278 -20.549 15.366 1.00 80.06 123 THR A O 1
ATOM 904 N N . GLU A 1 124 ? 8.985 -19.110 17.055 1.00 79.88 124 GLU A N 1
ATOM 905 C CA . GLU A 1 124 ? 10.236 -18.378 16.814 1.00 79.88 124 GLU A CA 1
ATOM 906 C C . GLU A 1 124 ? 11.459 -19.290 16.971 1.00 79.88 124 GLU A C 1
ATOM 908 O O . GLU A 1 124 ? 12.381 -19.242 16.155 1.00 79.88 124 GLU A O 1
ATOM 913 N N . ILE A 1 125 ? 11.443 -20.163 17.983 1.00 82.31 125 ILE A N 1
ATOM 914 C CA . ILE A 1 125 ? 12.489 -21.165 18.214 1.00 82.31 125 ILE A CA 1
ATOM 915 C C . ILE A 1 125 ? 12.634 -22.092 17.003 1.00 82.31 125 ILE A C 1
ATOM 917 O O . ILE A 1 125 ? 13.751 -22.300 16.528 1.00 82.31 125 ILE A O 1
ATOM 921 N N . LYS A 1 126 ? 11.524 -22.610 16.457 1.00 85.12 126 LYS A N 1
ATOM 922 C CA . LYS A 1 126 ? 11.543 -23.468 15.261 1.00 85.12 126 LYS A CA 1
ATOM 923 C C . LYS A 1 126 ? 12.259 -22.792 14.091 1.00 85.12 126 LYS A C 1
ATOM 925 O O . LYS A 1 126 ? 13.129 -23.401 13.472 1.00 85.12 126 LYS A O 1
ATOM 930 N N . TYR A 1 127 ? 11.912 -21.542 13.785 1.00 82.81 127 TYR A N 1
ATOM 931 C CA . TYR A 1 127 ? 12.507 -20.833 12.650 1.00 82.81 127 TYR A CA 1
ATOM 932 C C . TYR A 1 127 ? 13.980 -20.476 12.871 1.00 82.81 127 TYR A C 1
ATOM 934 O O . TYR A 1 127 ? 14.766 -20.603 11.935 1.00 82.81 127 TYR A O 1
ATOM 942 N N . ALA A 1 128 ? 14.379 -20.130 14.096 1.00 76.94 128 ALA A N 1
ATOM 943 C CA . ALA A 1 128 ? 15.786 -19.911 14.430 1.00 76.94 128 ALA A CA 1
ATOM 944 C C . ALA A 1 128 ? 16.623 -21.198 14.281 1.00 76.94 128 ALA A C 1
ATOM 946 O O . ALA A 1 128 ? 17.738 -21.170 13.757 1.00 76.94 128 ALA A O 1
ATOM 947 N N . VAL A 1 129 ? 16.068 -22.348 14.680 1.00 80.06 129 VAL A N 1
ATOM 948 C CA . VAL A 1 129 ? 16.697 -23.660 14.460 1.00 80.06 129 VAL A CA 1
ATOM 949 C C . VAL A 1 129 ? 16.802 -23.962 12.961 1.00 80.06 129 VAL A C 1
ATOM 951 O O . VAL A 1 129 ? 17.860 -24.383 12.499 1.00 80.06 129 VAL A O 1
ATOM 954 N N . ILE A 1 130 ? 15.758 -23.679 12.172 1.00 75.12 130 ILE A N 1
ATOM 955 C CA . ILE A 1 130 ? 15.791 -23.840 10.708 1.00 75.12 130 ILE A CA 1
ATOM 956 C C . ILE A 1 130 ? 16.902 -22.994 10.077 1.00 75.12 130 ILE A C 1
ATOM 958 O O . ILE A 1 130 ? 17.638 -23.474 9.216 1.00 75.12 130 ILE A O 1
ATOM 962 N N . GLU A 1 131 ? 17.033 -21.737 10.491 1.00 76.50 131 GLU A N 1
ATOM 963 C CA . GLU A 1 131 ? 18.060 -20.828 9.986 1.00 76.50 131 GLU A CA 1
ATOM 964 C C . GLU A 1 131 ? 19.471 -21.348 10.285 1.00 76.50 131 GLU A C 1
ATOM 966 O O . GLU A 1 131 ? 20.305 -21.427 9.380 1.00 76.50 131 GLU A O 1
ATOM 971 N N . LYS A 1 132 ? 19.722 -21.797 11.520 1.00 75.00 132 LYS A N 1
ATOM 972 C CA . LYS A 1 132 ? 21.006 -22.391 11.913 1.00 75.00 132 LYS A CA 1
ATOM 973 C C . LYS A 1 132 ? 21.330 -23.639 11.087 1.00 75.00 132 LYS A C 1
ATOM 975 O O . LYS A 1 132 ? 22.450 -23.778 10.597 1.00 75.00 132 LYS A O 1
ATOM 980 N N . LEU A 1 133 ? 20.347 -24.513 10.880 1.00 72.75 133 LEU A N 1
ATOM 981 C CA . LEU A 1 133 ? 20.494 -25.723 10.070 1.00 72.75 133 LEU A CA 1
ATOM 982 C C . LEU A 1 133 ? 20.767 -25.408 8.586 1.00 72.75 133 LEU A C 1
ATOM 984 O O . LEU A 1 133 ? 21.574 -26.092 7.957 1.00 72.75 133 LEU A O 1
ATOM 988 N N . ARG A 1 134 ? 20.174 -24.341 8.030 1.00 73.56 134 ARG A N 1
ATOM 989 C CA . ARG A 1 134 ? 20.482 -23.855 6.670 1.00 73.56 134 ARG A CA 1
ATOM 990 C C . ARG A 1 134 ? 21.873 -23.235 6.566 1.00 73.56 134 ARG A C 1
ATOM 992 O O . ARG A 1 134 ? 22.555 -23.451 5.571 1.00 73.56 134 ARG A O 1
ATOM 999 N N . ALA A 1 135 ? 22.316 -22.497 7.581 1.00 68.25 135 ALA A N 1
ATOM 1000 C CA . ALA A 1 135 ? 23.662 -21.925 7.607 1.00 68.25 135 ALA A CA 1
ATOM 1001 C C . ALA A 1 135 ? 24.741 -23.021 7.606 1.00 68.25 135 ALA A C 1
ATOM 1003 O O . ALA A 1 135 ? 25.728 -22.914 6.881 1.00 68.25 135 ALA A O 1
ATOM 1004 N N . ILE A 1 136 ? 24.511 -24.115 8.340 1.00 66.62 136 ILE A N 1
ATOM 1005 C CA . ILE A 1 136 ? 25.370 -25.311 8.313 1.00 66.62 136 ILE A CA 1
ATOM 1006 C C . ILE A 1 136 ? 25.432 -25.919 6.898 1.00 66.62 136 ILE A C 1
ATOM 1008 O O . ILE A 1 136 ? 26.469 -26.438 6.496 1.00 66.62 136 ILE A O 1
ATOM 1012 N N . GLN A 1 137 ? 24.355 -25.819 6.114 1.00 64.50 137 GLN A N 1
ATOM 1013 C CA . GLN A 1 137 ? 24.293 -26.320 4.737 1.00 64.50 137 GLN A CA 1
ATOM 1014 C C . GLN A 1 137 ? 25.025 -25.424 3.713 1.00 64.50 137 GLN A C 1
ATOM 1016 O O . GLN A 1 137 ? 25.428 -25.921 2.665 1.00 64.50 137 GLN A O 1
ATOM 1021 N N . ALA A 1 138 ? 25.214 -24.130 3.995 1.00 61.50 138 ALA A N 1
ATOM 1022 C CA . ALA A 1 138 ? 25.770 -23.150 3.050 1.00 61.50 138 ALA A CA 1
ATOM 1023 C C . ALA A 1 138 ? 27.310 -22.983 3.101 1.00 61.50 138 ALA A C 1
ATOM 1025 O O . ALA A 1 138 ? 27.883 -22.284 2.269 1.00 61.50 138 ALA A O 1
ATOM 1026 N N . GLY A 1 139 ? 28.002 -23.582 4.074 1.00 50.41 139 GLY A N 1
ATOM 1027 C CA . GLY A 1 139 ? 29.397 -23.263 4.414 1.00 50.41 139 GLY A CA 1
ATOM 1028 C C . GLY A 1 139 ? 30.517 -23.973 3.633 1.00 50.41 139 GLY A C 1
ATOM 1029 O O . GLY A 1 139 ? 31.380 -24.571 4.271 1.00 50.41 139 GLY A O 1
ATOM 1030 N N . THR A 1 140 ? 30.585 -23.868 2.297 1.00 47.97 140 THR A N 1
ATOM 1031 C CA . THR A 1 140 ? 31.780 -24.278 1.510 1.00 47.97 140 THR A CA 1
ATOM 1032 C C . THR A 1 140 ? 32.089 -23.307 0.351 1.00 47.97 140 THR A C 1
ATOM 1034 O O . THR A 1 140 ? 31.426 -23.372 -0.680 1.00 47.97 140 THR A O 1
ATOM 1037 N N . THR A 1 141 ? 33.106 -22.438 0.473 1.00 50.19 141 THR A N 1
ATOM 1038 C CA . THR A 1 141 ? 33.555 -21.476 -0.568 1.00 50.19 141 THR A CA 1
ATOM 1039 C C . THR A 1 141 ? 35.035 -21.667 -0.947 1.00 50.19 141 THR A C 1
ATOM 1041 O O . THR A 1 141 ? 35.930 -21.436 -0.138 1.00 50.19 141 THR A O 1
ATOM 1044 N N . VAL A 1 142 ? 35.308 -22.036 -2.207 1.00 58.38 142 VAL A N 1
ATOM 1045 C CA . VAL A 1 142 ? 36.644 -22.042 -2.847 1.00 58.38 142 VAL A CA 1
ATOM 1046 C C . VAL A 1 142 ? 36.564 -21.185 -4.120 1.00 58.38 142 VAL A C 1
ATOM 1048 O O . VAL A 1 142 ? 35.599 -21.310 -4.873 1.00 58.38 142 VAL A O 1
ATOM 1051 N N . LYS A 1 143 ? 37.549 -20.299 -4.364 1.00 57.78 143 LYS A N 1
ATOM 1052 C CA . LYS A 1 143 ? 37.619 -19.478 -5.592 1.00 57.78 143 LYS A CA 1
ATOM 1053 C C . LYS A 1 143 ? 37.739 -20.401 -6.822 1.00 57.78 143 LYS A C 1
ATOM 1055 O O . LYS A 1 143 ? 38.669 -21.210 -6.838 1.00 57.78 143 LYS A O 1
ATOM 1060 N N . PRO A 1 144 ? 36.877 -20.273 -7.850 1.00 65.94 144 PRO A N 1
ATOM 1061 C CA . PRO A 1 144 ? 36.923 -21.151 -9.020 1.00 65.94 144 PRO A CA 1
ATOM 1062 C C . PRO A 1 144 ? 38.218 -20.989 -9.817 1.00 65.94 144 PRO A C 1
ATOM 1064 O O . PRO A 1 144 ? 38.708 -19.872 -10.013 1.00 65.94 144 PRO A O 1
ATOM 1067 N N . GLY A 1 145 ? 38.769 -22.102 -10.300 1.00 70.50 145 GLY A N 1
ATOM 1068 C CA . GLY A 1 145 ? 39.980 -22.100 -11.126 1.00 70.50 145 GLY A CA 1
ATOM 1069 C C . GLY A 1 145 ? 39.719 -21.650 -12.570 1.00 70.50 145 GLY A C 1
ATOM 1070 O O . GLY A 1 145 ? 38.607 -21.758 -13.082 1.00 70.50 145 GLY A O 1
ATOM 1071 N N . ALA A 1 146 ? 40.758 -21.212 -13.290 1.00 72.81 146 ALA A N 1
ATOM 1072 C CA . ALA A 1 146 ? 40.629 -20.746 -14.680 1.00 72.81 146 ALA A CA 1
ATOM 1073 C C . ALA A 1 146 ? 40.046 -21.809 -15.641 1.00 72.81 146 ALA A C 1
ATOM 1075 O O . ALA A 1 146 ? 39.277 -21.484 -16.546 1.00 72.81 146 ALA A O 1
ATOM 1076 N N . ALA A 1 147 ? 40.374 -23.089 -15.431 1.00 73.06 147 ALA A N 1
ATOM 1077 C CA . ALA A 1 147 ? 39.811 -24.199 -16.205 1.00 73.06 147 ALA A CA 1
ATOM 1078 C C . ALA A 1 147 ? 38.311 -24.410 -15.921 1.00 73.06 147 ALA A C 1
ATOM 1080 O O . ALA A 1 147 ? 37.539 -24.693 -16.835 1.00 73.06 147 ALA A O 1
ATOM 1081 N N . GLU A 1 148 ? 37.893 -24.214 -14.670 1.00 72.31 148 GLU A N 1
ATOM 1082 C CA . GLU A 1 148 ? 36.499 -24.322 -14.238 1.00 72.31 148 GLU A CA 1
ATOM 1083 C C . GLU A 1 148 ? 35.651 -23.186 -14.823 1.00 72.31 148 GLU A C 1
ATOM 1085 O O . GLU A 1 148 ? 34.603 -23.441 -15.410 1.00 72.31 148 GLU A O 1
ATOM 1090 N N . LEU A 1 149 ? 36.155 -21.947 -14.784 1.00 79.69 149 LEU A N 1
ATOM 1091 C CA . LEU A 1 149 ? 35.518 -20.787 -15.422 1.00 79.69 149 LEU A CA 1
ATOM 1092 C C . LEU A 1 149 ? 35.388 -20.962 -16.940 1.00 79.69 149 LEU A C 1
ATOM 1094 O O . LEU A 1 149 ? 34.367 -20.601 -17.528 1.00 79.69 149 LEU A O 1
ATOM 1098 N N . ARG A 1 150 ? 36.402 -21.558 -17.580 1.00 85.88 150 ARG A N 1
ATOM 1099 C CA . ARG A 1 150 ? 36.373 -21.862 -19.013 1.00 85.88 150 ARG A CA 1
ATOM 1100 C C . ARG A 1 150 ? 35.321 -22.905 -19.364 1.00 85.88 150 ARG A C 1
ATOM 1102 O O . ARG A 1 150 ? 34.552 -22.685 -20.298 1.00 85.88 150 ARG A O 1
ATOM 1109 N N . ASN A 1 151 ? 35.254 -24.002 -18.615 1.00 82.69 151 ASN A N 1
ATOM 1110 C CA . ASN A 1 151 ? 34.234 -25.031 -18.818 1.00 82.69 151 ASN A CA 1
ATOM 1111 C C . ASN A 1 151 ? 32.830 -24.467 -18.582 1.00 82.69 151 ASN A C 1
ATOM 1113 O O . ASN A 1 151 ? 31.941 -24.672 -19.407 1.00 82.69 151 ASN A O 1
ATOM 1117 N N . LEU A 1 152 ? 32.664 -23.663 -17.531 1.00 82.56 152 LEU A N 1
ATOM 1118 C CA . LEU A 1 152 ? 31.407 -23.000 -17.218 1.00 82.56 152 LEU A CA 1
ATOM 1119 C C . LEU A 1 152 ? 30.951 -22.069 -18.350 1.00 82.56 152 LEU A C 1
ATOM 1121 O O . LEU A 1 152 ? 29.783 -22.101 -18.736 1.00 82.56 152 LEU A O 1
ATOM 1125 N N . ALA A 1 153 ? 31.862 -21.283 -18.932 1.00 86.19 153 ALA A N 1
ATOM 1126 C CA . ALA A 1 153 ? 31.562 -20.431 -20.080 1.00 86.19 153 ALA A CA 1
ATOM 1127 C C . ALA A 1 153 ? 31.160 -21.243 -21.322 1.00 86.19 153 ALA A C 1
ATOM 1129 O O . ALA A 1 153 ? 30.182 -20.896 -21.983 1.00 86.19 153 ALA A O 1
ATOM 1130 N N . VAL A 1 154 ? 31.854 -22.349 -21.619 1.00 87.50 154 VAL A N 1
ATOM 1131 C CA . VAL A 1 154 ? 31.529 -23.230 -22.757 1.00 87.50 154 VAL A CA 1
ATOM 1132 C C . VAL A 1 154 ? 30.156 -23.883 -22.591 1.00 87.50 154 VAL A C 1
ATOM 1134 O O . VAL A 1 154 ? 29.348 -23.857 -23.521 1.00 87.50 154 VAL A O 1
ATOM 1137 N N . GLU A 1 155 ? 29.880 -24.477 -21.431 1.00 84.81 155 GLU A N 1
ATOM 1138 C CA . GLU A 1 155 ? 28.605 -25.151 -21.155 1.00 84.81 155 GLU A CA 1
ATOM 1139 C C . GLU A 1 155 ? 27.437 -24.164 -21.164 1.00 84.81 155 GLU A C 1
ATOM 1141 O O . GLU A 1 155 ? 26.405 -24.401 -21.801 1.00 84.81 155 GLU A O 1
ATOM 1146 N N . THR A 1 156 ? 27.619 -23.011 -20.525 1.00 82.62 156 THR A N 1
ATOM 1147 C CA . THR A 1 156 ? 26.598 -21.962 -20.494 1.00 82.62 156 THR A CA 1
ATOM 1148 C C . THR A 1 156 ? 26.316 -21.413 -21.892 1.00 82.62 156 THR A C 1
ATOM 1150 O O . THR A 1 156 ? 25.159 -21.195 -22.257 1.00 82.62 156 THR A O 1
ATOM 1153 N N . PHE A 1 157 ? 27.350 -21.254 -22.721 1.00 87.50 157 PHE A N 1
ATOM 1154 C CA . PHE A 1 157 ? 27.180 -20.802 -24.096 1.00 87.50 157 PHE A CA 1
ATOM 1155 C C . PHE A 1 157 ? 26.387 -21.814 -24.926 1.00 87.50 157 PHE A C 1
ATOM 1157 O O . PHE A 1 157 ? 25.416 -21.441 -25.585 1.00 87.50 157 PHE A O 1
ATOM 1164 N N . LYS A 1 158 ? 26.740 -23.103 -24.841 1.00 88.12 158 LYS A N 1
ATOM 1165 C CA . LYS A 1 158 ? 26.024 -24.177 -25.547 1.00 88.12 158 LYS A CA 1
ATOM 1166 C C . LYS A 1 158 ? 24.550 -24.236 -25.157 1.00 88.12 158 LYS A C 1
ATOM 1168 O O . LYS A 1 158 ? 23.697 -24.315 -26.035 1.00 88.12 158 LYS A O 1
ATOM 1173 N N . THR A 1 159 ? 24.248 -24.157 -23.862 1.00 82.56 159 THR A N 1
ATOM 1174 C CA . THR A 1 159 ? 22.858 -24.165 -23.372 1.00 82.56 159 THR A CA 1
ATOM 1175 C C . THR A 1 159 ? 22.076 -22.916 -23.782 1.00 82.56 159 THR A C 1
ATOM 1177 O O . THR A 1 159 ? 20.880 -23.005 -24.043 1.00 82.56 159 THR A O 1
ATOM 1180 N N . THR A 1 160 ? 22.731 -21.757 -23.880 1.00 77.69 160 THR A N 1
ATOM 1181 C CA . THR A 1 160 ? 22.054 -20.488 -24.184 1.00 77.69 160 THR A CA 1
ATOM 1182 C C . THR A 1 160 ? 21.842 -20.275 -25.683 1.00 77.69 160 THR A C 1
ATOM 1184 O O . THR A 1 160 ? 20.751 -19.873 -26.090 1.00 77.69 160 THR A O 1
ATOM 1187 N N . PHE A 1 161 ? 22.862 -20.544 -26.501 1.00 77.81 161 PHE A N 1
ATOM 1188 C CA . PHE A 1 161 ? 22.878 -20.271 -27.943 1.00 77.81 161 PHE A CA 1
ATOM 1189 C C . PHE A 1 161 ? 22.640 -21.514 -28.814 1.00 77.81 161 PHE A C 1
ATOM 1191 O O . PHE A 1 161 ? 22.547 -21.387 -30.032 1.00 77.81 161 PHE A O 1
ATOM 1198 N N . GLY A 1 162 ? 22.573 -22.716 -28.230 1.00 82.75 162 GLY A N 1
ATOM 1199 C CA . GLY A 1 162 ? 22.324 -23.966 -28.961 1.00 82.75 162 GLY A CA 1
ATOM 1200 C C . GLY A 1 162 ? 23.475 -24.424 -29.866 1.00 82.75 162 GLY A C 1
ATOM 1201 O O . GLY A 1 162 ? 23.294 -25.338 -30.666 1.00 82.75 162 GLY A O 1
ATOM 1202 N N . ARG A 1 163 ? 24.660 -23.807 -29.760 1.00 88.12 163 ARG A N 1
ATOM 1203 C CA . ARG A 1 163 ? 25.855 -24.127 -30.559 1.00 88.12 163 ARG A CA 1
ATOM 1204 C C . ARG A 1 163 ? 27.142 -23.977 -29.750 1.00 88.12 163 ARG A C 1
ATOM 1206 O O . ARG A 1 163 ? 27.141 -23.378 -28.679 1.00 88.12 163 ARG A O 1
ATOM 1213 N N . ALA A 1 164 ? 28.254 -24.498 -30.267 1.00 84.75 164 ALA A N 1
ATOM 1214 C CA . ALA A 1 164 ? 29.570 -24.262 -29.674 1.00 84.75 164 ALA A CA 1
ATOM 1215 C C . ALA A 1 164 ? 30.031 -22.798 -29.887 1.00 84.75 164 ALA A C 1
ATOM 1217 O O . ALA A 1 164 ? 29.710 -22.213 -30.930 1.00 84.75 164 ALA A O 1
ATOM 1218 N N . PRO A 1 165 ? 30.764 -22.203 -28.925 1.00 86.00 165 PRO A N 1
ATOM 1219 C CA . PRO A 1 165 ? 31.337 -20.867 -29.086 1.00 86.00 165 PRO A CA 1
ATOM 1220 C C . PRO A 1 165 ? 32.517 -20.871 -30.066 1.00 86.00 165 PRO A C 1
ATOM 1222 O O . PRO A 1 165 ? 33.333 -21.794 -30.052 1.00 86.00 165 PRO A O 1
ATOM 1225 N N . GLY A 1 166 ? 32.632 -19.818 -30.880 1.00 85.56 166 GLY A N 1
ATOM 1226 C CA . GLY A 1 166 ? 33.846 -19.501 -31.639 1.00 85.56 166 GLY A CA 1
ATOM 1227 C C . GLY A 1 166 ? 34.976 -18.970 -30.743 1.00 85.56 166 GLY A C 1
ATOM 1228 O O . GLY A 1 166 ? 34.766 -18.701 -29.560 1.00 85.56 166 GLY A O 1
ATOM 1229 N N . GLY A 1 167 ? 36.183 -18.801 -31.298 1.00 79.44 167 GLY A N 1
ATOM 1230 C CA . GLY A 1 167 ? 37.376 -18.385 -30.537 1.00 79.44 167 GLY A CA 1
ATOM 1231 C C . GLY A 1 167 ? 37.218 -17.046 -29.803 1.00 79.44 167 GLY A C 1
ATOM 1232 O O . GLY A 1 167 ? 37.518 -16.952 -28.609 1.00 79.44 167 GLY A O 1
ATOM 1233 N N . ASP A 1 168 ? 36.667 -16.041 -30.485 1.00 78.69 168 ASP A N 1
ATOM 1234 C CA . ASP A 1 168 ? 36.442 -14.706 -29.915 1.00 78.69 168 ASP A CA 1
ATOM 1235 C C . ASP A 1 168 ? 35.295 -14.699 -28.894 1.00 78.69 168 ASP A C 1
ATOM 1237 O O . ASP A 1 168 ? 35.380 -14.062 -27.843 1.00 78.69 168 ASP A O 1
ATOM 1241 N N . GLU A 1 169 ? 34.238 -15.472 -29.154 1.00 83.50 169 GLU A N 1
ATOM 1242 C CA . GLU A 1 169 ? 33.082 -15.600 -28.261 1.00 83.50 169 GLU A CA 1
ATOM 1243 C C . GLU A 1 169 ? 33.467 -16.289 -26.955 1.00 83.50 169 GLU A C 1
ATOM 1245 O O . GLU A 1 169 ? 33.111 -15.826 -25.872 1.00 83.50 169 GLU A O 1
ATOM 1250 N N . LEU A 1 170 ? 34.240 -17.374 -27.044 1.00 87.00 170 LEU A N 1
ATOM 1251 C CA . LEU A 1 170 ? 34.749 -18.064 -25.871 1.00 87.00 170 LEU A CA 1
ATOM 1252 C C . LEU A 1 170 ? 35.636 -17.133 -25.042 1.00 87.00 170 LEU A C 1
ATOM 1254 O O . LEU A 1 170 ? 35.460 -17.044 -23.829 1.00 87.00 170 LEU A O 1
ATOM 1258 N N . SER A 1 171 ? 36.546 -16.406 -25.689 1.00 86.75 171 SER A N 1
ATOM 1259 C CA . SER A 1 171 ? 37.441 -15.466 -25.007 1.00 86.75 171 SER A CA 1
ATOM 1260 C C . SER A 1 171 ? 36.661 -14.363 -24.285 1.00 86.75 171 SER A C 1
ATOM 1262 O O . SER A 1 171 ? 36.941 -14.068 -23.122 1.00 86.75 171 SER A O 1
ATOM 1264 N N . ARG A 1 172 ? 35.616 -13.813 -24.918 1.00 84.81 172 ARG A N 1
ATOM 1265 C CA . ARG A 1 172 ? 34.701 -12.844 -24.294 1.00 84.81 172 ARG A CA 1
ATOM 1266 C C . ARG A 1 172 ? 34.048 -13.410 -23.031 1.00 84.81 172 ARG A C 1
ATOM 1268 O O . ARG A 1 172 ? 34.095 -12.773 -21.981 1.00 84.81 172 ARG A O 1
ATOM 1275 N N . TRP A 1 173 ? 33.448 -14.595 -23.114 1.00 88.69 173 TRP A N 1
ATOM 1276 C CA . TRP A 1 173 ? 32.674 -15.156 -22.003 1.00 88.69 173 TRP A CA 1
ATOM 1277 C C . TRP A 1 173 ? 33.532 -15.692 -20.856 1.00 88.69 173 TRP A C 1
ATOM 1279 O O . TRP A 1 173 ? 33.114 -15.615 -19.702 1.00 88.69 173 TRP A O 1
ATOM 1289 N N . VAL A 1 174 ? 34.750 -16.155 -21.145 1.00 89.00 174 VAL A N 1
ATOM 1290 C CA . VAL A 1 174 ? 35.749 -16.483 -20.116 1.00 89.00 174 VAL A CA 1
ATOM 1291 C C . VAL A 1 174 ? 36.171 -15.229 -19.355 1.00 89.00 174 VAL A C 1
ATOM 1293 O O . VAL A 1 174 ? 36.226 -15.256 -18.129 1.00 89.00 174 VAL A O 1
ATOM 1296 N N . ASN A 1 175 ? 36.398 -14.113 -20.053 1.00 87.38 175 ASN A N 1
ATOM 1297 C CA . ASN A 1 175 ? 36.752 -12.847 -19.412 1.00 87.38 175 ASN A CA 1
ATOM 1298 C C . ASN A 1 175 ? 35.620 -12.306 -18.524 1.00 87.38 175 ASN A C 1
ATOM 1300 O O . ASN A 1 175 ? 35.888 -11.794 -17.439 1.00 87.38 175 ASN A O 1
ATOM 1304 N N . GLU A 1 176 ? 34.357 -12.439 -18.934 1.00 81.62 176 GLU A N 1
ATOM 1305 C CA . GLU A 1 176 ? 33.219 -12.060 -18.082 1.00 81.62 176 GLU A CA 1
ATOM 1306 C C . GLU A 1 176 ? 33.078 -12.973 -16.854 1.00 81.62 176 GLU A C 1
ATOM 1308 O O . GLU A 1 176 ? 32.885 -12.479 -15.742 1.00 81.62 176 GLU A O 1
ATOM 1313 N N . ALA A 1 177 ? 33.264 -14.288 -17.007 1.00 83.06 177 ALA A N 1
ATOM 1314 C CA . ALA A 1 177 ? 33.289 -15.216 -15.874 1.00 83.06 177 ALA A CA 1
ATOM 1315 C C . ALA A 1 177 ? 34.433 -14.893 -14.892 1.00 83.06 177 ALA A C 1
ATOM 1317 O O . ALA A 1 177 ? 34.231 -14.909 -13.677 1.00 83.06 177 ALA A O 1
ATOM 1318 N N . GLN A 1 178 ? 35.606 -14.520 -15.412 1.00 84.94 178 GLN A N 1
ATOM 1319 C CA . GLN A 1 178 ? 36.759 -14.095 -14.618 1.00 84.94 178 GLN A CA 1
ATOM 1320 C C . GLN A 1 178 ? 36.468 -12.811 -13.828 1.00 84.94 178 GLN A C 1
ATOM 1322 O O . GLN A 1 178 ? 36.720 -12.764 -12.627 1.00 84.94 178 GLN A O 1
ATOM 1327 N N . LYS A 1 179 ? 35.838 -11.803 -14.446 1.00 83.31 179 LYS A N 1
ATOM 1328 C CA . LYS A 1 179 ? 35.415 -10.574 -13.747 1.00 83.31 179 LYS A CA 1
ATOM 1329 C C . LYS A 1 179 ? 34.442 -10.849 -12.599 1.00 83.31 179 LYS A C 1
ATOM 1331 O O . LYS A 1 179 ? 34.468 -10.133 -11.601 1.00 83.31 179 LYS A O 1
ATOM 1336 N N . LEU A 1 180 ? 33.559 -11.840 -12.734 1.00 74.69 180 LEU A N 1
ATOM 1337 C CA . LEU A 1 180 ? 32.641 -12.238 -11.662 1.00 74.69 180 LEU A CA 1
ATOM 1338 C C . LEU A 1 180 ? 33.380 -12.973 -10.534 1.00 74.69 180 LEU A C 1
ATOM 1340 O O . LEU A 1 180 ? 33.151 -12.676 -9.362 1.00 74.69 180 LEU A O 1
ATOM 1344 N N . ALA A 1 181 ? 34.318 -13.859 -10.875 1.00 74.31 181 ALA A N 1
ATOM 1345 C CA . ALA A 1 181 ? 35.174 -14.534 -9.900 1.00 74.31 181 ALA A CA 1
ATOM 1346 C C . ALA A 1 181 ? 36.061 -13.547 -9.119 1.00 74.31 181 ALA A C 1
ATOM 1348 O O . ALA A 1 181 ? 36.229 -13.678 -7.907 1.00 74.31 181 ALA A O 1
ATOM 1349 N N . ASP A 1 182 ? 36.588 -12.518 -9.783 1.00 77.12 182 ASP A N 1
ATOM 1350 C CA . ASP A 1 182 ? 37.407 -11.481 -9.144 1.00 77.12 182 ASP A CA 1
ATOM 1351 C C . ASP A 1 182 ? 36.588 -10.528 -8.257 1.00 77.12 182 ASP A C 1
ATOM 1353 O O . ASP A 1 182 ? 37.146 -9.879 -7.375 1.00 77.12 182 ASP A O 1
ATOM 1357 N N . LYS A 1 183 ? 35.256 -10.515 -8.404 1.00 72.12 183 LYS A N 1
ATOM 1358 C CA . LYS A 1 183 ? 34.312 -9.871 -7.472 1.00 72.12 183 LYS A CA 1
ATOM 1359 C C . LYS A 1 183 ? 33.932 -10.758 -6.277 1.00 72.12 183 LYS A C 1
ATOM 1361 O O . LYS A 1 183 ? 33.046 -10.390 -5.510 1.00 72.12 183 LYS A O 1
ATOM 1366 N N . GLY A 1 184 ? 34.581 -11.912 -6.113 1.00 61.59 184 GLY A N 1
ATOM 1367 C CA . GLY A 1 184 ? 34.374 -12.816 -4.979 1.00 61.59 184 GLY A CA 1
ATOM 1368 C C . GLY A 1 184 ? 33.214 -13.801 -5.142 1.00 61.59 184 GLY A C 1
ATOM 1369 O O . GLY A 1 184 ? 32.788 -14.384 -4.150 1.00 61.59 184 GLY A O 1
ATOM 1370 N N . MET A 1 185 ? 32.694 -13.998 -6.358 1.00 69.38 185 MET A N 1
ATOM 1371 C CA . MET A 1 185 ? 31.650 -14.997 -6.615 1.00 69.38 185 MET A CA 1
ATOM 1372 C C . MET A 1 185 ? 32.236 -16.412 -6.735 1.00 69.38 185 MET A C 1
ATOM 1374 O O . MET A 1 185 ? 33.263 -16.615 -7.385 1.00 69.38 185 MET A O 1
ATOM 1378 N N . ASP A 1 186 ? 31.555 -17.399 -6.149 1.00 66.81 186 ASP A N 1
ATOM 1379 C CA . ASP A 1 186 ? 31.868 -18.823 -6.321 1.00 66.81 186 ASP A CA 1
ATOM 1380 C C . ASP A 1 186 ? 31.308 -19.398 -7.640 1.00 66.81 186 ASP A C 1
ATOM 1382 O O . ASP A 1 186 ? 30.550 -18.748 -8.366 1.00 66.81 186 ASP A O 1
ATOM 1386 N N . ALA A 1 187 ? 31.675 -20.642 -7.966 1.00 65.94 187 ALA A N 1
ATOM 1387 C CA . ALA A 1 187 ? 31.292 -21.290 -9.222 1.00 65.94 187 ALA A CA 1
ATOM 1388 C C . ALA A 1 187 ? 29.768 -21.423 -9.380 1.00 65.94 187 ALA A C 1
ATOM 1390 O O . ALA A 1 187 ? 29.245 -21.287 -10.488 1.00 65.94 187 ALA A O 1
ATOM 1391 N N . ILE A 1 188 ? 29.045 -21.644 -8.276 1.00 66.31 188 ILE A N 1
ATOM 1392 C CA . ILE A 1 188 ? 27.584 -21.771 -8.264 1.00 66.31 188 ILE A CA 1
ATOM 1393 C C . ILE A 1 188 ? 26.954 -20.418 -8.608 1.00 66.31 188 ILE A C 1
ATOM 1395 O O . ILE A 1 188 ? 26.101 -20.327 -9.488 1.00 66.31 188 ILE A O 1
ATOM 1399 N N . SER A 1 189 ? 27.422 -19.349 -7.978 1.00 63.50 189 SER A N 1
ATOM 1400 C CA . SER A 1 189 ? 26.958 -17.983 -8.204 1.00 63.50 189 SER A CA 1
ATOM 1401 C C . SER A 1 189 ? 27.242 -17.522 -9.637 1.00 63.50 189 SER A C 1
ATOM 1403 O O . SER A 1 189 ? 26.370 -16.941 -10.287 1.00 63.50 189 SER A O 1
ATOM 1405 N N . ILE A 1 190 ? 28.423 -17.829 -10.184 1.00 70.12 190 ILE A N 1
ATOM 1406 C CA . ILE A 1 190 ? 28.767 -17.515 -11.581 1.00 70.12 190 ILE A CA 1
ATOM 1407 C C . ILE A 1 190 ? 27.888 -18.322 -12.547 1.00 70.12 190 ILE A C 1
ATOM 1409 O O . ILE A 1 190 ? 27.399 -17.760 -13.529 1.00 70.12 190 ILE A O 1
ATOM 1413 N N . LYS A 1 191 ? 27.600 -19.597 -12.242 1.00 72.19 191 LYS A N 1
ATOM 1414 C CA . LYS A 1 191 ? 26.710 -20.462 -13.037 1.00 72.19 191 LYS A CA 1
ATOM 1415 C C . LYS A 1 191 ? 25.299 -19.897 -13.182 1.00 72.19 191 LYS A C 1
ATOM 1417 O O . LYS A 1 191 ? 24.666 -20.136 -14.204 1.00 72.19 191 LYS A O 1
ATOM 1422 N N . TYR A 1 192 ? 24.804 -19.144 -12.203 1.00 72.00 192 TYR A N 1
ATOM 1423 C CA . TYR A 1 192 ? 23.493 -18.495 -12.301 1.00 72.00 192 TYR A CA 1
ATOM 1424 C C . TYR A 1 192 ? 23.539 -17.127 -13.000 1.00 72.00 192 TYR A C 1
ATOM 1426 O O . TYR A 1 192 ? 22.583 -16.769 -13.689 1.00 72.00 192 TYR A O 1
ATOM 1434 N N . ASN A 1 193 ? 24.643 -16.381 -12.888 1.00 68.44 193 ASN A N 1
ATOM 1435 C CA . ASN A 1 193 ? 24.768 -15.036 -13.465 1.00 68.44 193 ASN A CA 1
ATOM 1436 C C . ASN A 1 193 ? 25.179 -15.034 -14.950 1.00 68.44 193 ASN A C 1
ATOM 1438 O O . ASN A 1 193 ? 24.600 -14.302 -15.756 1.00 68.44 193 ASN A O 1
ATOM 1442 N N . LEU A 1 194 ? 26.134 -15.884 -15.341 1.00 79.44 194 LEU A N 1
ATOM 1443 C CA . LEU A 1 194 ? 26.668 -15.946 -16.706 1.00 79.44 194 LEU A CA 1
ATOM 1444 C C . LEU A 1 194 ? 25.602 -16.269 -17.783 1.00 79.44 194 LEU A C 1
ATOM 1446 O O . LEU A 1 194 ? 25.589 -15.588 -18.813 1.00 79.44 194 LEU A O 1
ATOM 1450 N N . PRO A 1 195 ? 24.647 -17.206 -17.569 1.00 76.81 195 PRO A N 1
ATOM 1451 C CA . PRO A 1 195 ? 23.581 -17.463 -18.538 1.00 76.81 195 PRO A CA 1
ATOM 1452 C C . PRO A 1 195 ? 22.637 -16.274 -18.722 1.00 76.81 195 PRO A C 1
ATOM 1454 O O . PRO A 1 195 ? 22.026 -16.147 -19.781 1.00 76.81 195 PRO A O 1
ATOM 1457 N N . SER A 1 196 ? 22.471 -15.424 -17.703 1.00 70.19 196 SER A N 1
ATOM 1458 C CA . SER A 1 196 ? 21.654 -14.213 -17.820 1.00 70.19 196 SER A CA 1
ATOM 1459 C C . SER A 1 196 ? 22.318 -13.220 -18.770 1.00 70.19 196 SER A C 1
ATOM 1461 O O . SER A 1 196 ? 21.674 -12.752 -19.702 1.00 70.19 196 SER A O 1
ATOM 1463 N N . MET A 1 197 ? 23.621 -12.971 -18.601 1.00 72.62 197 MET A N 1
ATOM 1464 C CA . MET A 1 197 ? 24.389 -12.085 -19.486 1.00 72.62 197 MET A CA 1
ATOM 1465 C C . MET A 1 197 ? 24.415 -12.604 -20.932 1.00 72.62 197 MET A C 1
ATOM 1467 O O . MET A 1 197 ? 24.241 -11.841 -21.877 1.00 72.62 197 MET A O 1
ATOM 1471 N N . MET A 1 198 ? 24.577 -13.918 -21.118 1.00 80.56 198 MET A N 1
ATOM 1472 C CA . MET A 1 198 ? 24.531 -14.549 -22.442 1.00 80.56 198 MET A CA 1
ATOM 1473 C C . MET A 1 198 ? 23.159 -14.437 -23.108 1.00 80.56 198 MET A C 1
ATOM 1475 O O . MET A 1 198 ? 23.085 -14.187 -24.310 1.00 80.56 198 MET A O 1
ATOM 1479 N N . ARG A 1 199 ? 22.071 -14.583 -22.342 1.00 71.81 199 ARG A N 1
ATOM 1480 C CA . ARG A 1 199 ? 20.708 -14.380 -22.850 1.00 71.81 199 ARG A CA 1
ATOM 1481 C C . ARG A 1 199 ? 20.459 -12.932 -23.259 1.00 71.81 199 ARG A C 1
ATOM 1483 O O . ARG A 1 199 ? 19.831 -12.726 -24.289 1.00 71.81 199 ARG A O 1
ATOM 1490 N N . GLU A 1 200 ? 20.997 -11.951 -22.530 1.00 67.56 200 GLU A N 1
ATOM 1491 C CA . GLU A 1 200 ? 20.911 -10.538 -22.933 1.00 67.56 200 GLU A CA 1
ATOM 1492 C C . GLU A 1 200 ? 21.529 -10.311 -24.323 1.00 67.56 200 GLU A C 1
ATOM 1494 O O . GLU A 1 200 ? 20.902 -9.686 -25.175 1.00 67.56 200 GLU A O 1
ATOM 1499 N N . VAL A 1 201 ? 22.708 -10.883 -24.590 1.00 70.62 201 VAL A N 1
ATOM 1500 C CA . VAL A 1 201 ? 23.361 -10.793 -25.910 1.00 70.62 201 VAL A CA 1
ATOM 1501 C C . VAL A 1 201 ? 22.580 -11.561 -26.979 1.00 70.62 201 VAL A C 1
ATOM 1503 O O . VAL A 1 201 ? 22.344 -11.035 -28.064 1.00 70.62 201 VAL A O 1
ATOM 1506 N N . ARG A 1 202 ? 22.143 -12.792 -26.682 1.00 71.31 202 ARG A N 1
ATOM 1507 C CA . ARG A 1 202 ? 21.369 -13.631 -27.612 1.00 71.31 202 ARG A CA 1
ATOM 1508 C C . ARG A 1 202 ? 20.073 -12.968 -28.052 1.00 71.31 202 ARG A C 1
ATOM 1510 O O . ARG A 1 202 ? 19.717 -13.037 -29.222 1.00 71.31 202 ARG A O 1
ATOM 1517 N N . ASP A 1 203 ? 19.374 -12.348 -27.113 1.00 63.09 203 ASP A N 1
ATOM 1518 C CA . ASP A 1 203 ? 18.084 -11.728 -27.370 1.00 63.09 203 ASP A CA 1
ATOM 1519 C C . ASP A 1 203 ? 18.240 -10.351 -28.050 1.00 63.09 203 ASP A C 1
ATOM 1521 O O . ASP A 1 203 ? 17.237 -9.663 -28.228 1.00 63.09 203 ASP A O 1
ATOM 1525 N N . GLY A 1 204 ? 19.469 -9.956 -28.431 1.00 56.72 204 GLY A N 1
ATOM 1526 C CA . GLY A 1 204 ? 19.780 -8.711 -29.135 1.00 56.72 204 GLY A CA 1
ATOM 1527 C C . GLY A 1 204 ? 19.693 -7.479 -28.240 1.00 56.72 204 GLY A C 1
ATOM 1528 O O . GLY A 1 204 ? 19.293 -6.420 -28.703 1.00 56.72 204 GLY A O 1
ATOM 1529 N N . LEU A 1 205 ? 19.954 -7.624 -26.938 1.00 57.41 205 LEU A N 1
ATOM 1530 C CA . LEU A 1 205 ? 19.881 -6.547 -25.947 1.00 57.41 205 LEU A CA 1
ATOM 1531 C C . LEU A 1 205 ? 21.200 -6.376 -25.205 1.00 57.41 205 LEU A C 1
ATOM 1533 O O . LEU A 1 205 ? 21.238 -6.049 -24.014 1.00 57.41 205 LEU A O 1
ATOM 1537 N N . ASP A 1 206 ? 22.297 -6.573 -25.926 1.00 62.72 206 ASP A N 1
ATOM 1538 C CA . ASP A 1 206 ? 23.571 -6.081 -25.449 1.00 62.72 206 ASP A CA 1
ATOM 1539 C C . ASP A 1 206 ? 23.457 -4.563 -25.282 1.00 62.72 206 ASP A C 1
ATOM 1541 O O . ASP A 1 206 ? 23.281 -3.810 -26.239 1.00 62.72 206 ASP A O 1
ATOM 1545 N N . LYS A 1 207 ? 23.540 -4.129 -24.028 1.00 57.72 207 LYS A N 1
ATOM 1546 C CA . LYS A 1 207 ? 23.502 -2.731 -23.593 1.00 57.72 207 LYS A CA 1
ATOM 1547 C C . LYS A 1 207 ? 24.553 -1.863 -24.290 1.00 57.72 207 LYS A C 1
ATOM 1549 O O . LYS A 1 207 ? 24.487 -0.644 -24.226 1.00 57.72 207 LYS A O 1
ATOM 1554 N N . THR A 1 208 ? 25.534 -2.476 -24.939 1.00 56.59 208 THR A N 1
ATOM 1555 C CA . THR A 1 208 ? 26.630 -1.767 -25.589 1.00 56.59 208 THR A CA 1
ATOM 1556 C C . THR A 1 208 ? 26.564 -1.783 -27.116 1.00 56.59 208 THR A C 1
ATOM 1558 O O . THR A 1 208 ? 27.370 -1.092 -27.735 1.00 56.59 208 THR A O 1
ATOM 1561 N N . ASP A 1 209 ? 25.609 -2.497 -27.733 1.00 71.31 209 ASP A N 1
ATOM 1562 C CA . ASP A 1 209 ? 25.486 -2.589 -29.195 1.00 71.31 209 ASP A CA 1
ATOM 1563 C C . ASP A 1 209 ? 24.436 -1.598 -29.759 1.00 71.31 209 ASP A C 1
ATOM 1565 O O . ASP A 1 209 ? 23.230 -1.759 -29.533 1.00 71.31 209 ASP A O 1
ATOM 1569 N N . PRO A 1 210 ? 24.851 -0.576 -30.535 1.00 70.75 210 PRO A N 1
ATOM 1570 C CA . PRO A 1 210 ? 23.935 0.377 -31.162 1.00 70.75 210 PRO A CA 1
ATOM 1571 C C . PRO A 1 210 ? 22.930 -0.259 -32.137 1.00 70.75 210 PRO A C 1
ATOM 1573 O O . PRO A 1 210 ? 21.801 0.224 -32.250 1.00 70.75 210 PRO A O 1
ATOM 1576 N N . ALA A 1 211 ? 23.299 -1.341 -32.836 1.00 77.31 211 ALA A N 1
ATOM 1577 C CA . ALA A 1 211 ? 22.420 -1.976 -33.822 1.00 77.31 211 ALA A CA 1
ATOM 1578 C C . ALA A 1 211 ? 21.222 -2.670 -33.151 1.00 77.31 211 ALA A C 1
ATOM 1580 O O . ALA A 1 211 ? 20.081 -2.537 -33.604 1.00 77.31 211 ALA A O 1
ATOM 1581 N N . ALA A 1 212 ? 21.483 -3.338 -32.029 1.00 75.12 212 ALA A N 1
ATOM 1582 C CA . ALA A 1 212 ? 20.494 -3.928 -31.136 1.00 75.12 212 ALA A CA 1
ATOM 1583 C C . ALA A 1 212 ? 19.482 -2.894 -30.605 1.00 75.12 212 ALA A C 1
ATOM 1585 O O . ALA A 1 212 ? 18.268 -3.077 -30.739 1.00 75.12 212 ALA A O 1
ATOM 1586 N N . LEU A 1 213 ? 19.964 -1.767 -30.064 1.00 78.31 213 LEU A N 1
ATOM 1587 C CA . LEU A 1 213 ? 19.100 -0.700 -29.537 1.00 78.31 213 LEU A CA 1
ATOM 1588 C C . LEU A 1 213 ? 18.229 -0.064 -30.624 1.00 78.31 213 LEU A C 1
ATOM 1590 O O . LEU A 1 213 ? 17.044 0.200 -30.401 1.00 78.31 213 LEU A O 1
ATOM 1594 N N . ARG A 1 214 ? 18.786 0.129 -31.823 1.00 85.88 214 ARG A N 1
ATOM 1595 C CA . ARG A 1 214 ? 18.048 0.627 -32.987 1.00 85.88 214 ARG A CA 1
ATOM 1596 C C . ARG A 1 214 ? 16.950 -0.343 -33.435 1.00 85.88 214 ARG A C 1
ATOM 1598 O O . ARG A 1 214 ? 15.837 0.098 -33.729 1.00 85.88 214 ARG A O 1
ATOM 1605 N N . GLY A 1 215 ? 17.242 -1.646 -33.474 1.00 85.56 215 GLY A N 1
ATOM 1606 C CA . GLY A 1 215 ? 16.262 -2.693 -33.785 1.00 85.56 215 GLY A CA 1
ATOM 1607 C C . GLY A 1 215 ? 15.105 -2.707 -32.784 1.00 85.56 215 GLY A C 1
ATOM 1608 O O . GLY A 1 215 ? 13.942 -2.604 -33.181 1.00 85.56 215 GLY A O 1
ATOM 1609 N N . LEU A 1 216 ? 15.429 -2.703 -31.487 1.00 85.44 216 LEU A N 1
ATOM 1610 C CA . LEU A 1 216 ? 14.450 -2.642 -30.402 1.00 85.44 216 LEU A CA 1
ATOM 1611 C C . LEU A 1 216 ? 13.561 -1.392 -30.492 1.00 85.44 216 LEU A C 1
ATOM 1613 O O . LEU A 1 216 ? 12.338 -1.497 -30.381 1.00 85.44 216 LEU A O 1
ATOM 1617 N N . ALA A 1 217 ? 14.148 -0.212 -30.717 1.00 88.69 217 ALA A N 1
ATOM 1618 C CA . ALA A 1 217 ? 13.399 1.035 -30.862 1.00 88.69 217 ALA A CA 1
ATOM 1619 C C . ALA A 1 217 ? 12.433 0.987 -32.056 1.00 88.69 217 ALA A C 1
ATOM 1621 O O . ALA A 1 217 ? 11.274 1.385 -31.925 1.00 88.69 217 ALA A O 1
ATOM 1622 N N . LYS A 1 218 ? 12.876 0.450 -33.200 1.00 92.25 218 LYS A N 1
ATOM 1623 C CA . LYS A 1 218 ? 12.049 0.317 -34.406 1.00 92.25 218 LYS A CA 1
ATOM 1624 C C . LYS A 1 218 ? 10.858 -0.620 -34.194 1.00 92.25 218 LYS A C 1
ATOM 1626 O O . LYS A 1 218 ? 9.725 -0.245 -34.498 1.00 92.25 218 LYS A O 1
ATOM 1631 N N . GLU A 1 219 ? 11.098 -1.819 -33.668 1.00 89.88 219 GLU A N 1
ATOM 1632 C CA . GLU A 1 219 ? 10.040 -2.807 -33.418 1.00 89.88 219 GLU A CA 1
ATOM 1633 C C . GLU A 1 219 ? 9.039 -2.314 -32.372 1.00 89.88 219 GLU A C 1
ATOM 1635 O O . GLU A 1 219 ? 7.824 -2.424 -32.560 1.00 89.88 219 GLU A O 1
ATOM 1640 N N . THR A 1 220 ? 9.542 -1.697 -31.300 1.00 90.31 220 THR A N 1
ATOM 1641 C CA . THR A 1 220 ? 8.695 -1.123 -30.251 1.00 90.31 220 THR A CA 1
ATOM 1642 C C . THR A 1 220 ? 7.827 0.002 -30.805 1.00 90.31 220 THR A C 1
ATOM 1644 O O . THR A 1 220 ? 6.623 0.026 -30.547 1.00 90.31 220 THR A O 1
ATOM 1647 N N . PHE A 1 221 ? 8.396 0.891 -31.626 1.00 93.62 221 PHE A N 1
ATOM 1648 C CA . PHE A 1 221 ? 7.642 1.967 -32.263 1.00 93.62 221 PHE A CA 1
ATOM 1649 C C . PHE A 1 221 ? 6.509 1.413 -33.125 1.00 93.62 221 PHE A C 1
ATOM 1651 O O . PHE A 1 221 ? 5.358 1.826 -32.979 1.00 93.62 221 PHE A O 1
ATOM 1658 N N . LYS A 1 222 ? 6.816 0.430 -33.979 1.00 93.00 222 LYS A N 1
ATOM 1659 C CA . LYS A 1 222 ? 5.822 -0.217 -34.840 1.00 93.00 222 LYS A CA 1
ATOM 1660 C C . LYS A 1 222 ? 4.684 -0.835 -34.034 1.00 93.00 222 LYS A C 1
ATOM 1662 O O . LYS A 1 222 ? 3.524 -0.665 -34.397 1.00 93.00 222 LYS A O 1
ATOM 1667 N N . SER A 1 223 ? 5.009 -1.501 -32.929 1.00 92.62 223 SER A N 1
ATOM 1668 C CA . SER A 1 223 ? 4.025 -2.099 -32.022 1.00 92.62 223 SER A CA 1
ATOM 1669 C C . SER A 1 223 ? 3.132 -1.051 -31.340 1.00 92.62 223 SER A C 1
ATOM 1671 O O . SER A 1 223 ? 1.919 -1.229 -31.253 1.00 92.62 223 SER A O 1
ATOM 1673 N N . VAL A 1 224 ? 3.699 0.073 -30.885 1.00 91.75 224 VAL A N 1
ATOM 1674 C CA . VAL A 1 224 ? 2.962 1.100 -30.124 1.00 91.75 224 VAL A CA 1
ATOM 1675 C C . VAL A 1 224 ? 2.127 2.027 -31.013 1.00 91.75 224 VAL A C 1
ATOM 1677 O O . VAL A 1 224 ? 1.002 2.377 -30.641 1.00 91.75 224 VAL A O 1
ATOM 1680 N N . PHE A 1 225 ? 2.672 2.438 -32.160 1.00 89.25 225 PHE A N 1
ATOM 1681 C CA . PHE A 1 225 ? 2.066 3.419 -33.067 1.00 89.25 225 PHE A CA 1
ATOM 1682 C C . PHE A 1 225 ? 1.364 2.786 -34.277 1.00 89.25 225 PHE A C 1
ATOM 1684 O O . PHE A 1 225 ? 0.693 3.495 -35.022 1.00 89.25 225 PHE A O 1
ATOM 1691 N N . GLY A 1 226 ? 1.520 1.477 -34.503 1.00 91.06 226 GLY A N 1
ATOM 1692 C CA . GLY A 1 226 ? 0.884 0.758 -35.613 1.00 91.06 226 GLY A CA 1
ATOM 1693 C C . GLY A 1 226 ? 1.438 1.101 -37.002 1.00 91.06 226 GLY A C 1
ATOM 1694 O O . GLY A 1 226 ? 0.835 0.732 -38.006 1.00 91.06 226 GLY A O 1
ATOM 1695 N N . ARG A 1 227 ? 2.573 1.807 -37.082 1.00 93.81 227 ARG A N 1
ATOM 1696 C CA . ARG A 1 227 ? 3.230 2.213 -38.336 1.00 93.81 227 ARG A CA 1
ATOM 1697 C C . ARG A 1 227 ? 4.748 2.200 -38.204 1.00 93.81 227 ARG A C 1
ATOM 1699 O O . ARG A 1 227 ? 5.276 2.258 -37.099 1.00 93.81 227 ARG A O 1
ATOM 1706 N N . GLU A 1 228 ? 5.452 2.173 -39.331 1.00 93.31 228 GLU A N 1
ATOM 1707 C CA . GLU A 1 228 ? 6.911 2.328 -39.336 1.00 93.31 228 GLU A CA 1
ATOM 1708 C C . GLU A 1 228 ? 7.314 3.756 -38.894 1.00 93.31 228 GLU A C 1
ATOM 1710 O O . GLU A 1 228 ? 6.627 4.728 -39.247 1.00 93.31 228 GLU A O 1
ATOM 1715 N N . PRO A 1 229 ? 8.406 3.907 -38.119 1.00 92.12 229 PRO A N 1
ATOM 1716 C CA . PRO A 1 229 ? 8.957 5.216 -37.791 1.00 92.12 229 PRO A CA 1
ATOM 1717 C C . PRO A 1 229 ? 9.649 5.838 -39.006 1.00 92.12 229 PRO A C 1
ATOM 1719 O O . PRO A 1 229 ? 10.314 5.147 -39.782 1.00 92.12 229 PRO A O 1
ATOM 1722 N N . ASN A 1 230 ? 9.563 7.161 -39.137 1.00 93.62 230 ASN A N 1
ATOM 1723 C CA . ASN A 1 230 ? 10.449 7.897 -40.037 1.00 93.62 230 ASN A CA 1
ATOM 1724 C C . ASN A 1 230 ? 11.869 8.026 -39.439 1.00 93.62 230 ASN A C 1
ATOM 1726 O O . ASN A 1 230 ? 12.120 7.648 -38.292 1.00 93.62 230 ASN A O 1
ATOM 1730 N N . ALA A 1 231 ? 12.816 8.568 -40.211 1.00 91.12 231 ALA A N 1
ATOM 1731 C CA . ALA A 1 231 ? 14.221 8.655 -39.801 1.00 91.12 231 ALA A CA 1
ATOM 1732 C C . ALA A 1 231 ? 14.432 9.452 -38.498 1.00 91.12 231 ALA A C 1
ATOM 1734 O O . ALA A 1 231 ? 15.194 9.016 -37.636 1.00 91.12 231 ALA A O 1
ATOM 1735 N N . SER A 1 232 ? 13.736 10.578 -38.331 1.00 89.38 232 SER A N 1
ATOM 1736 C CA . SER A 1 232 ? 13.844 11.431 -37.141 1.00 89.38 232 SER A CA 1
ATOM 1737 C C . SER A 1 232 ? 13.211 10.785 -35.907 1.00 89.38 232 SER A C 1
ATOM 1739 O O . SER A 1 232 ? 13.751 10.884 -34.807 1.00 89.38 232 SER A O 1
ATOM 1741 N N . GLU A 1 233 ? 12.086 10.089 -36.080 1.00 91.94 233 GLU A N 1
ATOM 1742 C CA . GLU A 1 233 ? 11.426 9.334 -35.011 1.00 91.94 233 GLU A CA 1
ATOM 1743 C C . GLU A 1 233 ? 12.297 8.175 -34.535 1.00 91.94 233 GLU A C 1
ATOM 1745 O O . GLU A 1 233 ? 12.492 8.004 -33.332 1.00 91.94 233 GLU A O 1
ATOM 1750 N N . LEU A 1 234 ? 12.866 7.414 -35.472 1.00 92.12 234 LEU A N 1
ATOM 1751 C CA . LEU A 1 234 ? 13.757 6.311 -35.141 1.00 92.12 234 LEU A CA 1
ATOM 1752 C C . LEU A 1 234 ? 15.020 6.813 -34.431 1.00 92.12 234 LEU A C 1
ATOM 1754 O O . LEU A 1 234 ? 15.387 6.255 -33.403 1.00 92.12 234 LEU A O 1
ATOM 1758 N N . ALA A 1 235 ? 15.636 7.894 -34.921 1.00 90.56 235 ALA A N 1
ATOM 1759 C CA . ALA A 1 235 ? 16.814 8.489 -34.290 1.00 90.56 235 ALA A CA 1
ATOM 1760 C C . ALA A 1 235 ? 16.529 8.979 -32.859 1.00 90.56 235 ALA A C 1
ATOM 1762 O O . ALA A 1 235 ? 17.338 8.758 -31.958 1.00 90.56 235 ALA A O 1
ATOM 1763 N N . ARG A 1 236 ? 15.361 9.593 -32.621 1.00 91.62 236 ARG A N 1
ATOM 1764 C CA . ARG A 1 236 ? 14.932 9.990 -31.272 1.00 91.62 236 ARG A CA 1
ATOM 1765 C C . ARG A 1 236 ? 14.837 8.781 -30.344 1.00 91.62 236 ARG A C 1
ATOM 1767 O O . ARG A 1 236 ? 15.392 8.811 -29.250 1.00 91.62 236 ARG A O 1
ATOM 1774 N N . TRP A 1 237 ? 14.122 7.738 -30.756 1.00 92.25 237 TRP A N 1
ATOM 1775 C CA . TRP A 1 237 ? 13.855 6.586 -29.893 1.00 92.25 237 TRP A CA 1
ATOM 1776 C C . TRP A 1 237 ? 15.065 5.677 -29.690 1.00 92.25 237 TRP A C 1
ATOM 1778 O O . TRP A 1 237 ? 15.207 5.097 -28.617 1.00 92.25 237 TRP A O 1
ATOM 1788 N N . GLU A 1 238 ? 15.967 5.611 -30.667 1.00 90.38 238 GLU A N 1
ATOM 1789 C CA . GLU A 1 238 ? 17.297 5.024 -30.499 1.00 90.38 238 GLU A CA 1
ATOM 1790 C C . GLU A 1 238 ? 18.096 5.785 -29.428 1.00 90.38 238 GLU A C 1
ATOM 1792 O O . GLU A 1 238 ? 18.659 5.172 -28.522 1.00 90.38 238 GLU A O 1
ATOM 1797 N N . GLY A 1 239 ? 18.081 7.122 -29.474 1.00 87.81 239 GLY A N 1
ATOM 1798 C CA . GLY A 1 239 ? 18.718 7.967 -28.464 1.00 87.81 239 GLY A CA 1
ATOM 1799 C C . GLY A 1 239 ? 18.138 7.776 -27.059 1.00 87.81 239 GLY A C 1
ATOM 1800 O O . GLY A 1 239 ? 18.893 7.677 -26.096 1.00 87.81 239 GLY A O 1
ATOM 1801 N N . GLU A 1 240 ? 16.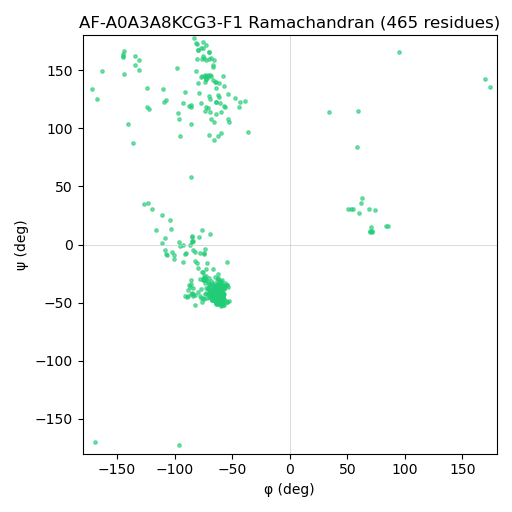814 7.673 -26.921 1.00 89.00 240 GLU A N 1
ATOM 1802 C CA . GLU A 1 240 ? 16.168 7.406 -25.627 1.00 89.00 240 GLU A CA 1
ATOM 1803 C C . GLU A 1 240 ? 16.489 6.001 -25.097 1.00 89.00 240 GLU A C 1
ATOM 1805 O O . GLU A 1 240 ? 16.837 5.854 -23.926 1.00 89.00 240 GLU A O 1
ATOM 1810 N N . ALA A 1 241 ? 16.466 4.973 -25.953 1.00 86.88 241 ALA A N 1
ATOM 1811 C CA . ALA A 1 241 ? 16.892 3.628 -25.570 1.00 86.88 241 ALA A CA 1
ATOM 1812 C C . ALA A 1 241 ? 18.348 3.620 -25.079 1.00 86.88 241 ALA A C 1
ATOM 1814 O O . ALA A 1 241 ? 18.654 2.999 -24.061 1.00 86.88 241 ALA A O 1
ATOM 1815 N N . LYS A 1 242 ? 19.226 4.375 -25.750 1.00 84.31 242 LYS A N 1
ATOM 1816 C CA . LYS A 1 242 ? 20.618 4.550 -25.339 1.00 84.31 242 LYS A CA 1
ATOM 1817 C C . LYS A 1 242 ? 20.748 5.250 -23.985 1.00 84.31 242 LYS A C 1
ATOM 1819 O O . LYS A 1 242 ? 21.478 4.753 -23.138 1.00 84.31 242 LYS A O 1
ATOM 1824 N N . LYS A 1 243 ? 20.001 6.327 -23.718 1.00 86.69 243 LYS A N 1
ATOM 1825 C CA . LYS A 1 243 ? 20.006 7.000 -22.401 1.00 86.69 243 LYS A CA 1
ATOM 1826 C C . LYS A 1 243 ? 19.559 6.083 -21.261 1.00 86.69 243 LYS A C 1
ATOM 1828 O O . LYS A 1 243 ? 20.157 6.103 -20.188 1.00 86.69 243 LYS A O 1
ATOM 1833 N N . LEU A 1 244 ? 18.529 5.258 -21.473 1.00 86.44 244 LEU A N 1
ATOM 1834 C CA . LEU A 1 244 ? 18.084 4.294 -20.455 1.00 86.44 244 LEU A CA 1
ATOM 1835 C C . LEU A 1 244 ? 19.216 3.333 -20.060 1.00 86.44 244 LEU A C 1
ATOM 1837 O O . LEU A 1 244 ? 19.343 2.940 -18.900 1.00 86.44 244 LEU A O 1
ATOM 1841 N N . VAL A 1 245 ? 20.065 2.980 -21.017 1.00 79.12 245 VAL A N 1
ATOM 1842 C CA . VAL A 1 245 ? 21.199 2.091 -20.791 1.00 79.12 245 VAL A CA 1
ATOM 1843 C C . VAL A 1 245 ? 22.407 2.823 -20.209 1.00 79.12 245 VAL A C 1
ATOM 1845 O O . VAL A 1 245 ? 22.943 2.407 -19.182 1.00 79.12 245 VAL A O 1
ATOM 1848 N N . ASP A 1 246 ? 22.831 3.910 -20.844 1.00 78.00 246 ASP A N 1
ATOM 1849 C CA . ASP A 1 246 ? 24.078 4.599 -20.522 1.00 78.00 246 ASP A CA 1
ATOM 1850 C C . ASP A 1 246 ? 23.941 5.463 -19.266 1.00 78.00 246 ASP A C 1
ATOM 1852 O O . ASP A 1 246 ? 24.798 5.384 -18.378 1.00 78.00 246 ASP A O 1
ATOM 1856 N N . ASP A 1 247 ? 22.848 6.219 -19.148 1.00 79.25 247 ASP A N 1
ATOM 1857 C CA . ASP A 1 247 ? 22.645 7.189 -18.068 1.00 79.25 247 ASP A CA 1
ATOM 1858 C C . ASP A 1 247 ? 21.924 6.547 -16.880 1.00 79.25 247 ASP A C 1
ATOM 1860 O O . ASP A 1 247 ? 22.327 6.720 -15.731 1.00 79.25 247 ASP A O 1
ATOM 1864 N N . GLN A 1 248 ? 20.878 5.758 -17.148 1.00 77.69 248 GLN A N 1
ATOM 1865 C CA . GLN A 1 248 ? 20.062 5.132 -16.097 1.00 77.69 248 GLN A CA 1
ATOM 1866 C C . GLN A 1 248 ? 20.525 3.718 -15.722 1.00 77.69 248 GLN A C 1
ATOM 1868 O O . GLN A 1 248 ? 19.930 3.089 -14.845 1.00 77.69 248 GLN A O 1
ATOM 1873 N N . LYS A 1 249 ? 21.589 3.212 -16.366 1.00 75.56 249 LYS A N 1
ATOM 1874 C CA . LYS A 1 249 ? 22.188 1.888 -16.113 1.00 75.56 249 LYS A CA 1
ATOM 1875 C C . LYS A 1 249 ? 21.161 0.743 -16.120 1.00 75.56 249 LYS A C 1
ATOM 1877 O O . LYS A 1 249 ? 21.344 -0.255 -15.418 1.00 75.56 249 LYS A O 1
ATOM 1882 N N . MET A 1 250 ? 20.080 0.862 -16.901 1.00 76.56 250 MET A N 1
ATOM 1883 C CA . MET A 1 250 ? 18.989 -0.117 -16.892 1.00 76.56 250 MET A CA 1
ATOM 1884 C C . MET A 1 250 ? 19.411 -1.484 -17.440 1.00 76.56 250 MET A C 1
ATOM 1886 O O . MET A 1 250 ? 20.309 -1.624 -18.274 1.00 76.56 250 MET A O 1
ATOM 1890 N N . SER A 1 251 ? 18.726 -2.531 -16.966 1.00 69.38 251 SER A N 1
ATOM 1891 C CA . SER A 1 251 ? 18.838 -3.866 -17.551 1.00 69.38 251 SER A CA 1
ATOM 1892 C C . SER A 1 251 ? 18.186 -3.942 -18.931 1.00 69.38 251 SER A C 1
ATOM 1894 O O . SER A 1 251 ? 17.312 -3.141 -19.250 1.00 69.38 251 SER A O 1
ATOM 1896 N N . ALA A 1 252 ? 18.573 -4.937 -19.731 1.00 67.38 252 ALA A N 1
ATOM 1897 C CA . ALA A 1 252 ? 17.949 -5.225 -21.020 1.00 67.38 252 ALA A CA 1
ATOM 1898 C C . ALA A 1 252 ? 16.422 -5.369 -20.884 1.00 67.38 252 ALA A C 1
ATOM 1900 O O . ALA A 1 252 ? 15.642 -4.728 -21.588 1.00 67.38 252 ALA A O 1
ATOM 1901 N N . THR A 1 253 ? 15.999 -6.160 -19.898 1.00 68.81 253 THR A N 1
ATOM 1902 C CA . THR A 1 253 ? 14.592 -6.314 -19.520 1.00 68.81 253 THR A CA 1
ATOM 1903 C C . THR A 1 253 ? 13.964 -4.977 -19.126 1.00 68.81 253 THR A C 1
ATOM 1905 O O . THR A 1 253 ? 12.863 -4.679 -19.577 1.00 68.81 253 THR A O 1
ATOM 1908 N N . GLY A 1 254 ? 14.675 -4.147 -18.355 1.00 75.62 254 GLY A N 1
ATOM 1909 C CA . GLY A 1 254 ? 14.221 -2.812 -17.964 1.00 75.62 254 GLY A CA 1
ATOM 1910 C C . GLY A 1 254 ? 13.971 -1.889 -19.159 1.00 75.62 254 GLY A C 1
ATOM 1911 O O . GLY A 1 254 ? 12.919 -1.261 -19.239 1.00 75.62 254 GLY A O 1
ATOM 1912 N N . VAL A 1 255 ? 14.873 -1.854 -20.143 1.00 81.50 255 VAL A N 1
ATOM 1913 C CA . VAL A 1 255 ? 14.684 -1.062 -21.373 1.00 81.50 255 VAL A CA 1
ATOM 1914 C C . VAL A 1 255 ? 13.481 -1.572 -22.169 1.00 81.50 255 VAL A C 1
ATOM 1916 O O . VAL A 1 255 ? 12.639 -0.776 -22.584 1.00 81.50 255 VAL A O 1
ATOM 1919 N N . LYS A 1 256 ? 13.347 -2.898 -22.313 1.00 78.44 256 LYS A N 1
ATOM 1920 C CA . LYS A 1 256 ? 12.203 -3.559 -22.969 1.00 78.44 256 LYS A CA 1
ATOM 1921 C C . LYS A 1 256 ? 10.859 -3.196 -22.350 1.00 78.44 256 LYS A C 1
ATOM 1923 O O . LYS A 1 256 ? 9.863 -3.147 -23.063 1.00 78.44 256 LYS A O 1
ATOM 1928 N N . THR A 1 257 ? 10.811 -2.965 -21.042 1.00 83.56 257 THR A N 1
ATOM 1929 C CA . THR A 1 257 ? 9.575 -2.585 -20.347 1.00 83.56 257 THR A CA 1
ATOM 1930 C C . THR A 1 257 ? 9.330 -1.079 -20.361 1.00 83.56 257 THR A C 1
ATOM 1932 O O . THR A 1 257 ? 8.186 -0.650 -20.510 1.00 83.56 257 THR A O 1
ATOM 1935 N N . THR A 1 258 ? 10.386 -0.271 -20.248 1.00 87.94 258 THR A N 1
ATOM 1936 C CA . THR A 1 258 ? 10.281 1.188 -20.097 1.00 87.94 258 THR A CA 1
ATOM 1937 C C . THR A 1 258 ? 10.078 1.897 -21.434 1.00 87.94 258 THR A C 1
ATOM 1939 O O . THR A 1 258 ? 9.202 2.757 -21.541 1.00 87.94 258 THR A O 1
ATOM 1942 N N . LEU A 1 259 ? 10.819 1.510 -22.479 1.00 89.00 259 LEU A N 1
ATOM 1943 C CA . LEU A 1 259 ? 10.764 2.160 -23.792 1.00 89.00 259 LEU A CA 1
ATOM 1944 C C . LEU A 1 259 ? 9.352 2.144 -24.421 1.00 89.00 259 LEU A C 1
ATOM 1946 O O . LEU A 1 259 ? 8.901 3.202 -24.866 1.00 89.00 259 LEU A O 1
ATOM 1950 N N . PRO A 1 260 ? 8.589 1.026 -24.401 1.00 90.12 260 PRO A N 1
ATOM 1951 C CA . PRO A 1 260 ? 7.206 1.040 -24.873 1.00 90.12 260 PRO A CA 1
ATOM 1952 C C . PRO A 1 260 ? 6.300 1.960 -24.050 1.00 90.12 260 PRO A C 1
ATOM 1954 O O . PRO A 1 260 ? 5.383 2.554 -24.608 1.00 90.12 260 PRO A O 1
ATOM 1957 N N . SER A 1 261 ? 6.527 2.080 -22.736 1.00 87.62 261 SER A N 1
ATOM 1958 C CA . SER A 1 261 ? 5.740 2.979 -21.882 1.00 87.62 261 SER A CA 1
ATOM 1959 C C . SER A 1 261 ? 5.960 4.435 -22.278 1.00 87.62 261 SER A C 1
ATOM 1961 O O . SER A 1 261 ? 4.991 5.140 -22.534 1.00 87.62 261 SER A O 1
ATOM 1963 N N . MET A 1 262 ? 7.220 4.850 -22.442 1.00 89.38 262 MET A N 1
ATOM 1964 C CA . MET A 1 262 ? 7.558 6.204 -22.897 1.00 89.38 262 MET A CA 1
ATOM 1965 C C . MET A 1 262 ? 6.949 6.508 -24.272 1.00 89.38 262 MET A C 1
ATOM 1967 O O . MET A 1 262 ? 6.424 7.595 -24.502 1.00 89.38 262 MET A O 1
ATOM 1971 N N . MET A 1 263 ? 6.988 5.543 -25.195 1.00 92.31 263 MET A N 1
ATOM 1972 C CA . MET A 1 263 ? 6.362 5.683 -26.513 1.00 92.31 263 MET A CA 1
ATOM 1973 C C . MET A 1 263 ? 4.843 5.842 -26.429 1.00 92.31 263 MET A C 1
ATOM 1975 O O . MET A 1 263 ? 4.282 6.650 -27.166 1.00 92.31 263 MET A O 1
ATOM 1979 N N . ARG A 1 264 ? 4.172 5.103 -25.535 1.00 88.81 264 ARG A N 1
ATOM 1980 C CA . ARG A 1 264 ? 2.729 5.262 -25.296 1.00 88.81 264 ARG A CA 1
ATOM 1981 C C . ARG A 1 264 ? 2.414 6.623 -24.695 1.00 88.81 264 ARG A C 1
ATOM 1983 O O . ARG A 1 264 ? 1.442 7.226 -25.126 1.00 88.81 264 ARG A O 1
ATOM 1990 N N . ASP A 1 265 ? 3.246 7.126 -23.785 1.00 85.12 265 ASP A N 1
ATOM 1991 C CA . ASP A 1 265 ? 3.067 8.467 -23.228 1.00 85.12 265 ASP A CA 1
ATOM 1992 C C . ASP A 1 265 ? 3.132 9.522 -24.339 1.00 85.12 265 ASP A C 1
ATOM 1994 O O . ASP A 1 265 ? 2.221 10.330 -24.456 1.00 85.12 265 ASP A O 1
ATOM 1998 N N . VAL A 1 266 ? 4.123 9.461 -25.236 1.00 85.44 266 VAL A N 1
ATOM 1999 C CA . VAL A 1 266 ? 4.199 10.372 -26.397 1.00 85.44 266 VAL A CA 1
ATOM 2000 C C . VAL A 1 266 ? 2.997 10.210 -27.333 1.00 85.44 266 VAL A C 1
ATOM 2002 O O . VAL A 1 266 ? 2.434 11.198 -27.799 1.00 85.44 266 VAL A O 1
ATOM 2005 N N . ARG A 1 267 ? 2.585 8.970 -27.622 1.00 84.69 267 ARG A N 1
ATOM 2006 C CA . ARG A 1 267 ? 1.424 8.681 -28.479 1.00 84.69 267 ARG A CA 1
ATOM 2007 C C . ARG A 1 267 ? 0.138 9.276 -27.918 1.00 84.69 267 ARG A C 1
ATOM 2009 O O . ARG A 1 267 ? -0.659 9.829 -28.669 1.00 84.69 267 ARG A O 1
ATOM 2016 N N . ASP A 1 268 ? -0.046 9.149 -26.612 1.00 79.12 268 ASP A N 1
ATOM 2017 C CA . ASP A 1 268 ? -1.226 9.617 -25.897 1.00 79.12 268 ASP A CA 1
ATOM 2018 C C . ASP A 1 268 ? -1.105 11.117 -25.527 1.00 79.12 268 ASP A C 1
ATOM 2020 O O . ASP A 1 268 ? -1.989 11.659 -24.864 1.00 79.12 268 ASP A O 1
ATOM 2024 N N . GLY A 1 269 ? -0.024 11.797 -25.944 1.00 74.56 269 GLY A N 1
ATOM 2025 C CA . GLY A 1 269 ? 0.250 13.211 -25.658 1.00 74.56 269 GLY A CA 1
ATOM 2026 C C . GLY A 1 269 ? 0.615 13.505 -24.199 1.00 74.56 269 GLY A C 1
ATOM 2027 O O . GLY A 1 269 ? 0.579 14.652 -23.774 1.00 74.56 269 GLY A O 1
ATOM 2028 N N . LEU A 1 270 ? 0.952 12.483 -23.415 1.00 82.50 270 LEU A N 1
ATOM 2029 C CA . LEU A 1 270 ? 1.276 12.557 -21.988 1.00 82.50 270 LEU A CA 1
ATOM 2030 C C . LEU A 1 270 ? 2.753 12.882 -21.708 1.00 82.50 270 LEU A C 1
ATOM 2032 O O . LEU A 1 270 ? 3.152 12.988 -20.548 1.00 82.50 270 LEU A O 1
ATOM 2036 N N . ASP A 1 271 ? 3.573 13.058 -22.747 1.00 77.62 271 ASP A N 1
ATOM 2037 C CA . ASP A 1 271 ? 4.972 13.485 -22.627 1.00 77.62 271 ASP A CA 1
ATOM 2038 C C . ASP A 1 271 ? 5.125 14.997 -22.383 1.00 77.62 271 ASP A C 1
ATOM 2040 O O . ASP A 1 271 ? 6.232 15.476 -22.129 1.00 77.62 271 ASP A O 1
ATOM 2044 N N . LYS A 1 272 ? 4.023 15.757 -22.451 1.00 83.62 272 LYS A N 1
ATOM 2045 C CA . LYS A 1 272 ? 3.988 17.219 -22.310 1.00 83.62 272 LYS A CA 1
ATOM 2046 C C . LYS A 1 272 ? 2.862 17.662 -21.388 1.00 83.62 272 LYS A C 1
ATOM 2048 O O . LYS A 1 272 ? 1.909 16.938 -21.140 1.00 83.62 272 LYS A O 1
ATOM 2053 N N . THR A 1 273 ? 2.962 18.893 -20.901 1.00 86.12 273 THR A N 1
ATOM 2054 C CA . THR A 1 273 ? 1.966 19.527 -20.022 1.00 86.12 273 THR A CA 1
ATOM 2055 C C . THR A 1 273 ? 1.504 20.876 -20.575 1.00 86.12 273 THR A C 1
ATOM 2057 O O . THR A 1 273 ? 1.284 21.825 -19.823 1.00 86.12 273 THR A O 1
ATOM 2060 N N . ASP A 1 274 ? 1.411 20.997 -21.901 1.00 88.94 274 ASP A N 1
ATOM 2061 C CA . ASP A 1 274 ? 0.890 22.207 -22.538 1.00 88.94 274 ASP A CA 1
ATOM 2062 C C . ASP A 1 274 ? -0.625 22.376 -22.315 1.00 88.94 274 ASP A C 1
ATOM 2064 O O . ASP A 1 274 ? -1.334 21.464 -21.881 1.00 88.94 274 ASP A O 1
ATOM 2068 N N . ALA A 1 275 ? -1.133 23.576 -22.602 1.00 88.06 275 ALA A N 1
ATOM 2069 C CA . ALA A 1 275 ? -2.525 23.927 -22.333 1.00 88.06 275 ALA A CA 1
ATOM 2070 C C . ALA A 1 275 ? -3.531 23.023 -23.069 1.00 88.06 275 ALA A C 1
ATOM 2072 O O . ALA A 1 275 ? -4.570 22.687 -22.505 1.00 88.06 275 ALA A O 1
ATOM 2073 N N . ALA A 1 276 ? -3.226 22.603 -24.302 1.00 90.00 276 ALA A N 1
ATOM 2074 C CA . ALA A 1 276 ? -4.106 21.736 -25.084 1.00 90.00 276 ALA A CA 1
ATOM 2075 C C . ALA A 1 276 ? -4.187 20.327 -24.479 1.00 90.00 276 ALA A C 1
ATOM 2077 O O . ALA A 1 276 ? -5.277 19.766 -24.352 1.00 90.00 276 ALA A O 1
ATOM 2078 N N . THR A 1 277 ? -3.049 19.788 -24.043 1.00 89.56 277 THR A N 1
ATOM 2079 C CA . THR A 1 277 ? -2.962 18.487 -23.374 1.00 89.56 277 THR A CA 1
ATOM 2080 C C . THR A 1 277 ? -3.744 18.492 -22.064 1.00 89.56 277 THR A C 1
ATOM 2082 O O . THR A 1 277 ? -4.612 17.644 -21.857 1.00 89.56 277 THR A O 1
ATOM 2085 N N . LEU A 1 278 ? -3.504 19.481 -21.196 1.00 92.12 278 LEU A N 1
ATOM 2086 C CA . LEU A 1 278 ? -4.202 19.591 -19.909 1.00 92.12 278 LEU A CA 1
ATOM 2087 C C . LEU A 1 278 ? -5.711 19.785 -20.087 1.00 92.12 278 LEU A C 1
ATOM 2089 O O . LEU A 1 278 ? -6.500 19.203 -19.342 1.00 92.12 278 LEU A O 1
ATOM 2093 N N . ARG A 1 279 ? -6.116 20.543 -21.111 1.00 93.88 279 ARG A N 1
ATOM 2094 C CA . ARG A 1 279 ? -7.518 20.696 -21.503 1.00 93.88 279 ARG A CA 1
ATOM 2095 C C . ARG A 1 279 ? -8.146 19.361 -21.901 1.00 93.88 279 ARG A C 1
ATOM 2097 O O . ARG A 1 279 ? -9.209 19.025 -21.391 1.00 93.88 279 ARG A O 1
ATOM 2104 N N . ASN A 1 280 ? -7.508 18.571 -22.760 1.00 92.56 280 ASN A N 1
ATOM 2105 C CA . ASN A 1 280 ? -8.051 17.266 -23.151 1.00 92.56 280 ASN A CA 1
ATOM 2106 C C . ASN A 1 280 ? -8.150 16.307 -21.958 1.00 92.56 280 ASN A C 1
ATOM 2108 O O . ASN A 1 280 ? -9.197 15.697 -21.753 1.00 92.56 280 ASN A O 1
ATOM 2112 N N . LEU A 1 281 ? -7.121 16.262 -21.105 1.00 93.38 281 LEU A N 1
ATOM 2113 C CA . LEU A 1 281 ? -7.142 15.460 -19.878 1.00 93.38 281 LEU A CA 1
ATOM 2114 C C . LEU A 1 281 ? -8.293 15.849 -18.945 1.00 93.38 281 LEU A C 1
ATOM 2116 O O . LEU A 1 281 ? -8.991 14.973 -18.435 1.00 93.38 281 LEU A O 1
ATOM 2120 N N . ALA A 1 282 ? -8.526 17.149 -18.748 1.00 95.06 282 ALA A N 1
ATOM 2121 C CA . ALA A 1 282 ? -9.650 17.642 -17.959 1.00 95.06 282 ALA A CA 1
ATOM 2122 C C . ALA A 1 282 ? -11.000 17.243 -18.560 1.00 95.06 282 ALA A C 1
ATOM 2124 O O . ALA A 1 282 ? -11.889 16.794 -17.835 1.00 95.06 282 ALA A O 1
ATOM 2125 N N . LYS A 1 283 ? -11.146 17.349 -19.882 1.00 95.69 283 LYS A N 1
ATOM 2126 C CA . LYS A 1 283 ? -12.380 16.987 -20.581 1.00 95.69 283 LYS A CA 1
ATOM 2127 C C . LYS A 1 283 ? -12.685 15.494 -20.450 1.00 95.69 283 LYS A C 1
ATOM 2129 O O . LYS A 1 283 ? -13.798 15.127 -20.070 1.00 95.69 283 LYS A O 1
ATOM 2134 N N . ASP A 1 284 ? -11.697 14.647 -20.719 1.00 93.88 284 ASP A N 1
ATOM 2135 C CA . ASP A 1 284 ? -11.849 13.191 -20.690 1.00 93.88 284 ASP A CA 1
ATOM 2136 C C . ASP A 1 284 ? -12.112 12.681 -19.269 1.00 93.88 284 ASP A C 1
ATOM 2138 O O . ASP A 1 284 ? -13.010 11.858 -19.049 1.00 93.88 284 ASP A O 1
ATOM 2142 N N . ALA A 1 285 ? -11.386 13.216 -18.281 1.00 95.00 285 ALA A N 1
ATOM 2143 C CA . ALA A 1 285 ? -11.614 12.913 -16.872 1.00 95.00 285 ALA A CA 1
ATOM 2144 C C . ALA A 1 285 ? -13.029 13.318 -16.433 1.00 95.00 285 ALA A C 1
ATOM 2146 O O . ALA A 1 285 ? -13.708 12.541 -15.751 1.00 95.00 285 ALA A O 1
ATOM 2147 N N . PHE A 1 286 ? -13.504 14.492 -16.865 1.00 97.19 286 PHE A N 1
ATOM 2148 C CA . PHE A 1 286 ? -14.841 14.976 -16.535 1.00 97.19 286 PHE A CA 1
ATOM 2149 C C . PHE A 1 286 ? -15.917 14.070 -17.128 1.00 97.19 286 PHE A C 1
ATOM 2151 O O . PHE A 1 286 ? -16.786 13.583 -16.404 1.00 97.19 286 PHE A O 1
ATOM 2158 N N . LYS A 1 287 ? -15.820 13.777 -18.429 1.00 95.75 287 LYS A N 1
ATOM 2159 C CA . LYS A 1 287 ? -16.762 12.903 -19.133 1.00 95.75 287 LYS A CA 1
ATOM 2160 C C . LYS A 1 287 ? -16.843 11.521 -18.497 1.00 95.75 287 LYS A C 1
ATOM 2162 O O . LYS A 1 287 ? -17.938 11.009 -18.284 1.00 95.75 287 LYS A O 1
ATOM 2167 N N . THR A 1 288 ? -15.697 10.954 -18.129 1.00 94.56 288 THR A N 1
ATOM 2168 C CA . THR A 1 288 ? -15.622 9.64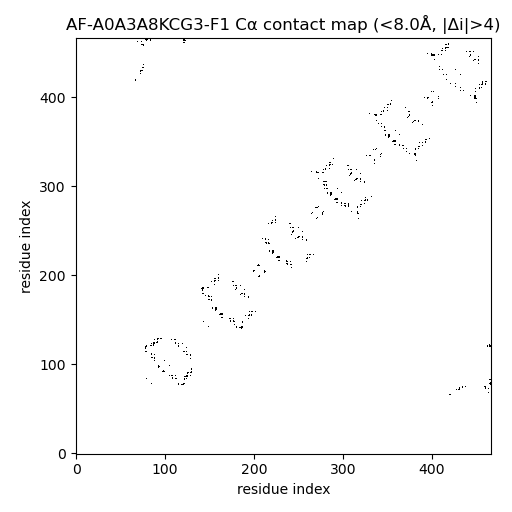7 -17.462 1.00 94.56 288 THR A CA 1
ATOM 2169 C C . THR A 1 288 ? -16.238 9.677 -16.061 1.00 94.56 288 THR A C 1
ATOM 2171 O O . THR A 1 288 ? -16.876 8.716 -15.641 1.00 94.56 288 THR A O 1
ATOM 2174 N N . THR A 1 289 ? -16.065 10.775 -15.320 1.00 94.62 289 THR A N 1
ATOM 2175 C CA . THR A 1 289 ? -16.484 10.861 -13.911 1.00 94.62 289 THR A CA 1
ATOM 2176 C C . THR A 1 289 ? -17.958 11.231 -13.740 1.00 94.62 289 THR A C 1
ATOM 2178 O O . THR A 1 289 ? -18.621 10.711 -12.835 1.00 94.62 289 THR A O 1
ATOM 2181 N N . PHE A 1 290 ? -18.465 12.120 -14.596 1.00 92.75 290 PHE A N 1
ATOM 2182 C CA . PHE A 1 290 ? -19.821 12.673 -14.526 1.00 92.75 290 PHE A CA 1
ATOM 2183 C C . PHE A 1 290 ? -20.766 12.126 -15.605 1.00 92.75 290 PHE A C 1
ATOM 2185 O O . PHE A 1 290 ? -21.961 12.401 -15.551 1.00 92.75 290 PHE A O 1
ATOM 2192 N N . GLY A 1 291 ? -20.261 11.373 -16.590 1.00 93.62 291 GLY A N 1
ATOM 2193 C CA . GLY A 1 291 ? -21.073 10.767 -17.652 1.00 93.62 291 GLY A CA 1
ATOM 2194 C C . GLY A 1 291 ? -21.628 11.757 -18.683 1.00 93.62 291 GLY A C 1
ATOM 2195 O O . GLY A 1 291 ? -22.494 11.392 -19.473 1.00 93.62 291 GLY A O 1
ATOM 2196 N N . ARG A 1 292 ? -21.155 13.010 -18.687 1.00 95.25 292 ARG A N 1
ATOM 2197 C CA . ARG A 1 292 ? -21.589 14.072 -19.608 1.00 95.25 292 ARG A CA 1
ATOM 2198 C C . ARG A 1 292 ? -20.438 15.001 -19.978 1.00 95.25 292 ARG A C 1
ATOM 2200 O O . ARG A 1 292 ? -19.421 15.034 -19.293 1.00 95.25 292 ARG A O 1
ATOM 2207 N N . GLU A 1 293 ? -20.619 15.785 -21.034 1.00 95.00 293 GLU A N 1
ATOM 2208 C CA . GLU A 1 293 ? -19.666 16.837 -21.403 1.00 95.00 293 GLU A CA 1
ATOM 2209 C C . GLU A 1 293 ? -19.673 17.984 -20.359 1.00 95.00 293 GLU A C 1
ATOM 2211 O O . GLU A 1 293 ? -20.733 18.297 -19.791 1.00 95.00 293 GLU A O 1
ATOM 2216 N N . PRO A 1 294 ? -18.513 18.609 -20.079 1.00 94.19 294 PRO A N 1
ATOM 2217 C CA . PRO A 1 294 ? -18.431 19.784 -19.214 1.00 94.19 294 PRO A CA 1
ATOM 2218 C C . PRO A 1 294 ? -18.971 21.034 -19.916 1.00 94.19 294 PRO A C 1
ATOM 2220 O O . PRO A 1 294 ? -18.749 21.241 -21.110 1.00 94.19 294 PRO A O 1
ATOM 2223 N N . ASN A 1 295 ? -19.634 21.911 -19.161 1.00 95.50 295 ASN A N 1
ATOM 2224 C CA . ASN A 1 295 ? -19.945 23.261 -19.634 1.00 95.50 295 ASN A CA 1
ATOM 2225 C C . ASN A 1 295 ? -18.695 24.178 -19.563 1.00 95.50 295 ASN A C 1
ATOM 2227 O O . ASN A 1 295 ? -17.695 23.800 -18.947 1.00 95.50 295 ASN A O 1
ATOM 2231 N N . PRO A 1 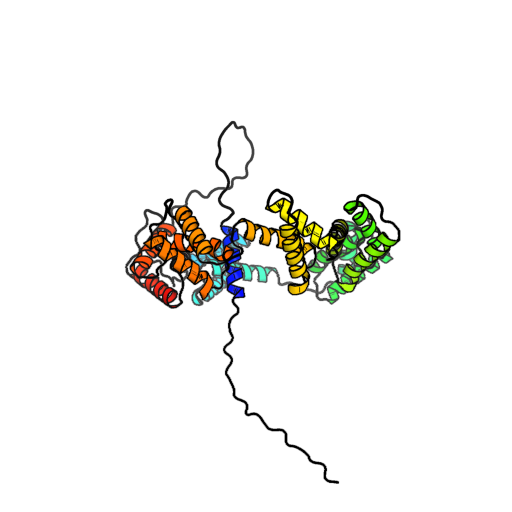296 ? -18.710 25.391 -20.156 1.00 95.12 296 PRO A N 1
ATOM 2232 C CA . PRO A 1 296 ? -17.534 26.268 -20.186 1.00 95.12 296 PRO A CA 1
ATOM 2233 C C . PRO A 1 296 ? -16.951 26.621 -18.808 1.00 95.12 296 PRO A C 1
ATOM 2235 O O . PRO A 1 296 ? -15.732 26.667 -18.657 1.00 95.12 296 PRO A O 1
ATOM 2238 N N . THR A 1 297 ? -17.795 26.824 -17.795 1.00 94.44 297 THR A N 1
ATOM 2239 C CA . THR A 1 297 ? -17.361 27.155 -16.427 1.00 94.44 297 THR A CA 1
ATOM 2240 C C . THR A 1 297 ? -16.715 25.955 -15.736 1.00 94.44 297 THR A C 1
ATOM 2242 O O . THR A 1 297 ? -15.673 26.087 -15.094 1.00 94.44 297 THR A O 1
ATOM 2245 N N . GLU A 1 298 ? -17.304 24.769 -15.888 1.00 95.19 298 GLU A N 1
ATOM 2246 C CA . GLU A 1 298 ? -16.748 23.512 -15.376 1.00 95.19 298 GLU A CA 1
ATOM 2247 C C . GLU A 1 298 ? -15.415 23.194 -16.045 1.00 95.19 298 GLU A C 1
ATOM 2249 O O . GLU A 1 298 ? -14.453 22.829 -15.371 1.00 95.19 298 GLU A O 1
ATOM 2254 N N . MET A 1 299 ? -15.344 23.397 -17.359 1.00 96.25 299 MET A N 1
ATOM 2255 C CA . MET A 1 299 ? -14.131 23.194 -18.132 1.00 96.25 299 MET A CA 1
ATOM 2256 C C . MET A 1 299 ? -13.010 24.126 -17.663 1.00 96.25 299 MET A C 1
ATOM 2258 O O . MET A 1 299 ? -11.915 23.663 -17.356 1.00 96.25 299 MET A O 1
ATOM 2262 N N . ALA A 1 300 ? -13.301 25.422 -17.513 1.00 94.75 300 ALA A N 1
ATOM 2263 C CA . ALA A 1 300 ? -12.335 26.404 -17.026 1.00 94.75 300 ALA A CA 1
ATOM 2264 C C . ALA A 1 300 ? -11.831 26.080 -15.608 1.00 94.75 300 ALA A C 1
ATOM 2266 O O . ALA A 1 300 ? -10.641 26.228 -15.322 1.00 94.75 300 ALA A O 1
ATOM 2267 N N . ARG A 1 301 ? -12.712 25.593 -14.720 1.00 94.88 301 ARG A N 1
ATOM 2268 C CA . ARG A 1 301 ? -12.317 25.120 -13.384 1.00 94.88 301 ARG A CA 1
ATOM 2269 C C . ARG A 1 301 ? -11.319 23.966 -13.486 1.00 94.88 301 ARG A C 1
ATOM 2271 O O . ARG A 1 301 ? -10.264 24.027 -12.863 1.00 94.88 301 ARG A O 1
ATOM 2278 N N . TRP A 1 302 ? -11.642 22.923 -14.246 1.00 96.38 302 TRP A N 1
ATOM 2279 C CA . TRP A 1 302 ? -10.818 21.712 -14.292 1.00 96.38 302 TRP A CA 1
ATOM 2280 C C . TRP A 1 302 ? -9.522 21.881 -15.085 1.00 96.38 302 TRP A C 1
ATOM 2282 O O . TRP A 1 302 ? -8.526 21.255 -14.737 1.00 96.38 302 TRP A O 1
ATOM 2292 N N . GLU A 1 303 ? -9.484 22.786 -16.063 1.00 95.31 303 GLU A N 1
ATOM 2293 C CA . GLU A 1 303 ? -8.232 23.239 -16.682 1.00 95.31 303 GLU A CA 1
ATOM 2294 C C . GLU A 1 303 ? -7.318 23.929 -15.672 1.00 95.31 303 GLU A C 1
ATOM 2296 O O . GLU A 1 303 ? -6.119 23.651 -15.625 1.00 95.31 303 GLU A O 1
ATOM 2301 N N . LYS A 1 304 ? -7.881 24.802 -14.827 1.00 95.12 304 LYS A N 1
ATOM 2302 C CA . LYS A 1 304 ? -7.123 25.481 -13.775 1.00 95.12 304 LYS A CA 1
ATOM 2303 C C . LYS A 1 304 ? -6.574 24.490 -12.747 1.00 95.12 304 LYS A C 1
ATOM 2305 O O . LYS A 1 304 ? -5.410 24.607 -12.378 1.00 95.12 304 LYS A O 1
ATOM 2310 N N . GLU A 1 305 ? -7.369 23.510 -12.315 1.00 94.44 305 GLU A N 1
ATOM 2311 C CA . GLU A 1 305 ? -6.907 22.455 -11.398 1.00 94.44 305 GLU A CA 1
ATOM 2312 C C . GLU A 1 305 ? -5.831 21.567 -12.039 1.00 94.44 305 GLU A C 1
ATOM 2314 O O . GLU A 1 305 ? -4.800 21.308 -11.423 1.00 94.44 305 GLU A O 1
ATOM 2319 N N . ALA A 1 306 ? -6.004 21.163 -13.302 1.00 94.25 306 ALA A N 1
ATOM 2320 C CA . ALA A 1 306 ? -4.987 20.411 -14.038 1.00 94.25 306 ALA A CA 1
ATOM 2321 C C . ALA A 1 306 ? -3.669 21.195 -14.143 1.00 94.25 306 ALA A C 1
ATOM 2323 O O . ALA A 1 306 ? -2.595 20.643 -13.909 1.00 94.25 306 ALA A O 1
ATOM 2324 N N . LYS A 1 307 ? -3.749 22.501 -14.424 1.00 93.88 307 LYS A N 1
ATOM 2325 C CA . LYS A 1 307 ? -2.588 23.396 -14.436 1.00 93.88 307 LYS A CA 1
ATOM 2326 C C . LYS A 1 307 ? -1.943 23.520 -13.058 1.00 93.88 307 LYS A C 1
ATOM 2328 O O . LYS A 1 307 ? -0.724 23.466 -12.963 1.00 93.88 307 LYS A O 1
ATOM 2333 N N . LYS A 1 308 ? -2.738 23.608 -11.992 1.00 93.94 308 LYS A N 1
ATOM 2334 C CA . LYS A 1 308 ? -2.243 23.651 -10.612 1.00 93.94 308 LYS A CA 1
ATOM 2335 C C . LYS A 1 308 ? -1.468 22.385 -10.236 1.00 93.94 308 LYS A C 1
ATOM 2337 O O . LYS A 1 308 ? -0.411 22.478 -9.624 1.00 93.94 308 LYS A O 1
ATOM 2342 N N . LEU A 1 309 ? -1.936 21.205 -10.649 1.00 93.38 309 LEU A N 1
ATOM 2343 C CA . LEU A 1 309 ? -1.207 19.947 -10.433 1.00 93.38 309 LEU A CA 1
ATOM 2344 C C . LEU A 1 309 ? 0.182 19.955 -11.099 1.00 93.38 309 LEU A C 1
ATOM 2346 O O . LEU A 1 309 ? 1.136 19.408 -10.549 1.00 93.38 309 LEU A O 1
ATOM 2350 N N . VAL A 1 310 ? 0.323 20.601 -12.256 1.00 91.81 310 VAL A N 1
ATOM 2351 C CA . VAL A 1 310 ? 1.623 20.759 -12.925 1.00 91.81 310 VAL A CA 1
ATOM 2352 C C . VAL A 1 310 ? 2.471 21.833 -12.243 1.00 91.81 310 VAL A C 1
ATOM 2354 O O . VAL A 1 310 ? 3.634 21.597 -11.925 1.00 91.81 310 VAL A O 1
ATOM 2357 N N . ASP A 1 311 ? 1.905 23.013 -12.003 1.00 91.31 311 ASP A N 1
ATOM 2358 C CA . ASP A 1 311 ? 2.661 24.182 -11.556 1.00 91.31 311 ASP A CA 1
ATOM 2359 C C . ASP A 1 311 ? 3.056 24.081 -10.074 1.00 91.31 311 ASP A C 1
ATOM 2361 O O . ASP A 1 311 ? 4.229 24.289 -9.740 1.00 91.31 311 ASP A O 1
ATOM 2365 N N . ASP A 1 312 ? 2.112 23.701 -9.208 1.00 91.75 312 ASP A N 1
ATOM 2366 C CA . ASP A 1 312 ? 2.297 23.641 -7.753 1.00 91.75 312 ASP A CA 1
ATOM 2367 C C . ASP A 1 312 ? 2.846 22.275 -7.327 1.00 91.75 312 ASP A C 1
ATOM 2369 O O . ASP A 1 312 ? 3.803 22.202 -6.556 1.00 91.75 312 ASP A O 1
ATOM 2373 N N . ASN A 1 313 ? 2.290 21.186 -7.873 1.00 88.06 313 ASN A N 1
ATOM 2374 C CA . ASN A 1 313 ? 2.650 19.822 -7.464 1.00 88.06 313 ASN A CA 1
ATOM 2375 C C . ASN A 1 313 ? 3.712 19.172 -8.369 1.00 88.06 313 ASN A C 1
ATOM 2377 O O . ASN A 1 313 ? 4.071 18.015 -8.148 1.00 88.06 313 ASN A O 1
ATOM 2381 N N . LYS A 1 314 ? 4.216 19.896 -9.381 1.00 87.56 314 LYS A N 1
ATOM 2382 C CA . LYS A 1 314 ? 5.254 19.435 -10.325 1.00 87.56 314 LYS A CA 1
ATOM 2383 C C . LYS A 1 314 ? 4.917 18.106 -11.012 1.00 87.56 314 LYS A C 1
ATOM 2385 O O . LYS A 1 314 ? 5.813 17.333 -11.348 1.00 87.56 314 LYS A O 1
ATOM 2390 N N . MET A 1 315 ? 3.629 17.830 -11.227 1.00 90.75 315 MET A N 1
ATOM 2391 C CA . MET A 1 315 ? 3.184 16.605 -11.892 1.00 90.75 315 MET A CA 1
ATOM 2392 C C . MET A 1 315 ? 3.393 16.676 -13.408 1.00 90.75 315 MET A C 1
ATOM 2394 O O . MET A 1 315 ? 3.189 17.714 -14.034 1.00 90.75 315 MET A O 1
ATOM 2398 N N . ASN A 1 316 ? 3.735 15.537 -14.010 1.00 88.56 316 ASN A N 1
ATOM 2399 C CA . ASN A 1 316 ? 3.652 15.347 -15.458 1.00 88.56 316 ASN A CA 1
ATOM 2400 C C . ASN A 1 316 ? 2.211 14.995 -15.883 1.00 88.56 316 ASN A C 1
ATOM 2402 O O . ASN A 1 316 ? 1.337 14.764 -15.041 1.00 88.56 316 ASN A O 1
ATOM 2406 N N . ALA A 1 317 ? 1.943 14.926 -17.189 1.00 88.25 317 ALA A N 1
ATOM 2407 C CA . ALA A 1 317 ? 0.594 14.665 -17.693 1.00 88.25 317 ALA A CA 1
ATOM 2408 C C . ALA A 1 317 ? 0.038 13.289 -17.290 1.00 88.25 317 ALA A C 1
ATOM 2410 O O . ALA A 1 317 ? -1.158 13.183 -17.026 1.00 88.25 317 ALA A O 1
ATOM 2411 N N . THR A 1 318 ? 0.877 12.259 -17.138 1.00 87.62 318 THR A N 1
ATOM 2412 C CA . THR A 1 318 ? 0.451 10.963 -16.576 1.00 87.62 318 THR A CA 1
ATOM 2413 C C . THR A 1 318 ? -0.018 11.102 -15.123 1.00 87.62 318 THR A C 1
ATOM 2415 O O . THR A 1 318 ? -1.063 10.566 -14.751 1.00 87.62 318 THR A O 1
ATOM 2418 N N . GLY A 1 319 ? 0.698 11.879 -14.305 1.00 88.94 319 GLY A N 1
ATOM 2419 C CA . GLY A 1 319 ? 0.286 12.215 -12.940 1.00 88.94 319 GLY A CA 1
ATOM 2420 C C . GLY A 1 319 ? -1.052 12.959 -12.900 1.00 88.94 319 GLY A C 1
ATOM 2421 O O . GLY A 1 319 ? -1.939 12.590 -12.126 1.00 88.94 319 GLY A O 1
ATOM 2422 N N . VAL A 1 320 ? -1.245 13.941 -13.788 1.00 92.31 320 VAL A N 1
ATOM 2423 C CA . VAL A 1 320 ? -2.518 14.672 -13.931 1.00 92.31 320 VAL A CA 1
ATOM 2424 C C . VAL A 1 320 ? -3.650 13.732 -14.350 1.00 92.31 320 VAL A C 1
ATOM 2426 O O . VAL A 1 320 ? -4.696 13.722 -13.702 1.00 92.31 320 VAL A O 1
ATOM 2429 N N . LYS A 1 321 ? -3.436 12.894 -15.374 1.00 91.25 321 LYS A N 1
ATOM 2430 C CA . LYS A 1 321 ? -4.408 11.906 -15.879 1.00 91.25 321 LYS A CA 1
ATOM 2431 C C . LYS A 1 321 ? -4.926 10.983 -14.774 1.00 91.25 321 LYS A C 1
ATOM 2433 O O . LYS A 1 321 ? -6.104 10.637 -14.773 1.00 91.25 321 LYS A O 1
ATOM 2438 N N . ASN A 1 322 ? -4.068 10.614 -13.825 1.00 91.44 322 ASN A N 1
ATOM 2439 C CA . ASN A 1 322 ? -4.429 9.723 -12.724 1.00 91.44 322 ASN A CA 1
ATOM 2440 C C . ASN A 1 322 ? -5.058 10.460 -11.528 1.00 91.44 322 ASN A C 1
ATOM 2442 O O . ASN A 1 322 ? -5.945 9.916 -10.871 1.00 91.44 322 ASN A O 1
ATOM 2446 N N . THR A 1 323 ? -4.631 11.695 -11.254 1.00 93.38 323 THR A N 1
ATOM 2447 C CA . THR A 1 323 ? -5.056 12.456 -10.064 1.00 93.38 323 THR A CA 1
ATOM 2448 C C . THR A 1 323 ? -6.369 13.203 -10.287 1.00 93.38 323 THR A C 1
ATOM 2450 O O . THR A 1 323 ? -7.251 13.198 -9.427 1.00 93.38 323 THR A O 1
ATOM 2453 N N . LEU A 1 324 ? -6.535 13.819 -11.458 1.00 94.12 324 LEU A N 1
ATOM 2454 C CA . LEU A 1 324 ? -7.676 14.679 -11.765 1.00 94.12 324 LEU A CA 1
ATOM 2455 C C . LEU A 1 324 ? -9.038 13.959 -11.648 1.00 94.12 324 LEU A C 1
ATOM 2457 O O . LEU A 1 324 ? -9.948 14.533 -11.046 1.00 94.12 324 LEU A O 1
ATOM 2461 N N . PRO A 1 325 ? -9.203 12.696 -12.106 1.00 94.25 325 PRO A N 1
ATOM 2462 C CA . PRO A 1 325 ? -10.448 11.957 -11.897 1.00 94.25 325 PRO A CA 1
ATOM 2463 C C . PRO A 1 325 ? -10.783 11.736 -10.417 1.00 94.25 325 PRO A C 1
ATOM 2465 O O . PRO A 1 325 ? -11.956 11.740 -10.055 1.00 94.25 325 PRO A O 1
ATOM 2468 N N . ALA A 1 326 ? -9.785 11.538 -9.549 1.00 90.69 326 ALA A N 1
ATOM 2469 C CA . ALA A 1 326 ? -10.026 11.366 -8.117 1.00 90.69 326 ALA A CA 1
ATOM 2470 C C . ALA A 1 326 ? -10.576 12.660 -7.497 1.00 90.69 326 ALA A C 1
ATOM 2472 O O . ALA A 1 326 ? -11.621 12.623 -6.854 1.00 90.69 326 ALA A O 1
ATOM 2473 N N . MET A 1 327 ? -9.963 13.808 -7.806 1.00 92.69 327 MET A N 1
ATOM 2474 C CA . MET A 1 327 ? -10.465 15.120 -7.373 1.00 92.69 327 MET A CA 1
ATOM 2475 C C . MET A 1 327 ? -11.887 15.389 -7.884 1.00 92.69 327 MET A C 1
ATOM 2477 O O . MET A 1 327 ? -12.735 15.901 -7.157 1.00 92.69 327 MET A O 1
ATOM 2481 N N . MET A 1 328 ? -12.179 15.024 -9.136 1.00 95.44 328 MET A N 1
ATOM 2482 C CA . MET A 1 328 ? -13.524 15.144 -9.707 1.00 95.44 328 MET A CA 1
ATOM 2483 C C . MET A 1 328 ? -14.551 14.278 -8.978 1.00 95.44 328 MET A C 1
ATOM 2485 O O . MET A 1 328 ? -15.676 14.730 -8.766 1.00 95.44 328 MET A O 1
ATOM 2489 N N . ARG A 1 329 ? -14.181 13.055 -8.576 1.00 92.56 329 ARG A N 1
ATOM 2490 C CA . ARG A 1 329 ? -15.051 12.188 -7.770 1.00 92.56 329 ARG A CA 1
ATOM 2491 C C . ARG A 1 329 ? -15.302 12.780 -6.392 1.00 92.56 329 ARG A C 1
ATOM 2493 O O . ARG A 1 329 ? -16.445 12.745 -5.958 1.00 92.56 329 ARG A O 1
ATOM 2500 N N . ASP A 1 330 ? -14.294 13.372 -5.755 1.00 89.88 330 ASP A N 1
ATOM 2501 C CA . ASP A 1 330 ? -14.487 14.056 -4.474 1.00 89.88 330 ASP A CA 1
ATOM 2502 C C . ASP A 1 330 ? -15.504 15.196 -4.619 1.00 89.88 330 ASP A C 1
ATOM 2504 O O . ASP A 1 330 ? -16.454 15.265 -3.849 1.00 89.88 330 ASP A O 1
ATOM 2508 N N . VAL A 1 331 ? -15.397 16.031 -5.658 1.00 90.44 331 VAL A N 1
ATOM 2509 C CA . VAL A 1 331 ? -16.394 17.087 -5.927 1.00 90.44 331 VAL A CA 1
ATOM 2510 C C . VAL A 1 331 ? -17.783 16.503 -6.199 1.00 90.44 331 VAL A C 1
ATOM 2512 O O . VAL A 1 331 ? -18.778 16.992 -5.667 1.00 90.44 331 VAL A O 1
ATOM 2515 N N . ARG A 1 332 ? -17.871 15.453 -7.024 1.00 89.31 332 ARG A N 1
ATOM 2516 C CA . ARG A 1 332 ? -19.138 14.784 -7.361 1.00 89.31 332 ARG A CA 1
ATOM 2517 C C . ARG A 1 332 ? -19.830 14.219 -6.123 1.00 89.31 332 ARG A C 1
ATOM 2519 O O . ARG A 1 332 ? -21.043 14.339 -5.989 1.00 89.31 332 ARG A O 1
ATOM 2526 N N . ASP A 1 333 ? -19.054 13.611 -5.236 1.00 86.44 333 ASP A N 1
ATOM 2527 C CA . ASP A 1 333 ? -19.536 12.971 -4.018 1.00 86.44 333 ASP A CA 1
ATOM 2528 C C . ASP A 1 333 ? -19.688 13.983 -2.856 1.00 86.44 333 ASP A C 1
ATOM 2530 O O . ASP A 1 333 ? -20.053 13.594 -1.740 1.00 86.44 333 ASP A O 1
ATOM 2534 N N . GLY A 1 334 ? -19.412 15.274 -3.102 1.00 85.75 334 GLY A N 1
ATOM 2535 C CA . GLY A 1 334 ? -19.474 16.358 -2.118 1.00 85.75 334 GLY A CA 1
ATOM 2536 C C . GLY A 1 334 ? -18.482 16.181 -0.967 1.00 85.75 334 GLY A C 1
ATOM 2537 O O . GLY A 1 334 ? -18.853 16.372 0.188 1.00 85.75 334 GLY A O 1
ATOM 2538 N N . LEU A 1 335 ? -17.271 15.717 -1.276 1.00 89.94 335 LEU A N 1
ATOM 2539 C CA . LEU A 1 335 ? -16.150 15.449 -0.366 1.00 89.94 335 LEU A CA 1
ATOM 2540 C C . LEU A 1 335 ? -14.984 16.433 -0.565 1.00 89.94 335 LEU A C 1
ATOM 2542 O O . LEU A 1 335 ? -13.973 16.344 0.127 1.00 89.94 335 LEU A O 1
ATOM 2546 N N . ASP A 1 336 ? -15.112 17.392 -1.483 1.00 84.12 336 ASP A N 1
ATOM 2547 C CA . ASP A 1 336 ? -14.127 18.456 -1.709 1.00 84.12 336 ASP A CA 1
ATOM 2548 C C . ASP A 1 336 ? -14.127 19.528 -0.602 1.00 84.12 336 ASP A C 1
ATOM 2550 O O . ASP A 1 336 ? -13.301 20.442 -0.615 1.00 84.12 336 ASP A O 1
ATOM 2554 N N . LYS A 1 337 ? -15.043 19.418 0.369 1.00 88.00 337 LYS A N 1
ATOM 2555 C CA . LYS A 1 337 ? -15.225 20.346 1.490 1.00 88.00 337 LYS A CA 1
ATOM 2556 C C . LYS A 1 337 ? -15.398 19.592 2.802 1.00 88.00 337 LYS A C 1
ATOM 2558 O O . LYS A 1 337 ? -15.879 18.468 2.824 1.00 88.00 337 LYS A O 1
ATOM 2563 N N . THR A 1 338 ? -15.050 20.247 3.904 1.00 89.44 338 THR A N 1
ATOM 2564 C CA . THR A 1 338 ? -15.181 19.735 5.281 1.00 89.44 338 THR A CA 1
ATOM 2565 C C . THR A 1 338 ? -16.098 20.611 6.137 1.00 89.44 338 THR A C 1
ATOM 2567 O O . THR A 1 338 ? -15.910 20.742 7.345 1.00 89.44 338 THR A O 1
ATOM 2570 N N . ASP A 1 339 ? -17.089 21.252 5.514 1.00 91.81 339 ASP A N 1
ATOM 2571 C CA . ASP A 1 339 ? -18.065 22.073 6.228 1.00 91.81 339 ASP A CA 1
ATOM 2572 C C . ASP A 1 339 ? -19.033 21.233 7.084 1.00 91.81 339 ASP A C 1
ATOM 2574 O O . ASP A 1 339 ? -19.137 20.010 6.954 1.00 91.81 339 ASP A O 1
ATOM 2578 N N . ALA A 1 340 ? -19.752 21.905 7.987 1.00 91.50 340 ALA A N 1
ATOM 2579 C CA . ALA A 1 340 ? -20.652 21.249 8.935 1.00 91.50 340 ALA A CA 1
ATOM 2580 C C . ALA A 1 340 ? -21.747 20.416 8.243 1.00 91.50 340 ALA A C 1
ATOM 2582 O O . ALA A 1 340 ? -22.075 19.330 8.712 1.00 91.50 340 ALA A O 1
ATOM 2583 N N . ALA A 1 341 ? -22.274 20.885 7.107 1.00 92.88 341 ALA A N 1
ATOM 2584 C CA . ALA A 1 341 ? -23.287 20.159 6.344 1.00 92.88 341 ALA A CA 1
ATOM 2585 C C . ALA A 1 341 ? -22.728 18.855 5.753 1.00 92.88 341 ALA A C 1
ATOM 2587 O O . ALA A 1 341 ? -23.382 17.811 5.813 1.00 92.88 341 ALA A O 1
ATOM 2588 N N . THR A 1 342 ? -21.499 18.892 5.233 1.00 93.56 342 THR A N 1
ATOM 2589 C CA . THR A 1 342 ? -20.810 17.707 4.716 1.00 93.56 342 THR A CA 1
ATOM 2590 C C . THR A 1 342 ? -20.548 16.699 5.830 1.00 93.56 342 THR A C 1
ATOM 2592 O O . THR A 1 342 ? -20.877 15.523 5.674 1.00 93.56 342 THR A O 1
ATOM 2595 N N . LEU A 1 343 ? -20.022 17.146 6.974 1.00 94.12 343 LEU A N 1
ATOM 2596 C CA . LEU A 1 343 ? -19.756 16.269 8.120 1.00 94.12 343 LEU A CA 1
ATOM 2597 C C . LEU A 1 343 ? -21.043 15.657 8.693 1.00 94.12 343 LEU A C 1
ATOM 2599 O O . LEU A 1 343 ? -21.057 14.465 8.992 1.00 94.12 343 LEU A O 1
ATOM 2603 N N . SER A 1 344 ? -22.129 16.431 8.770 1.00 94.69 344 SER A N 1
ATOM 2604 C CA . SER A 1 344 ? -23.455 15.954 9.190 1.00 94.69 344 SER A CA 1
ATOM 2605 C C . SER A 1 344 ? -23.984 14.846 8.282 1.00 94.69 344 SER A C 1
ATOM 2607 O O . SER A 1 344 ? -24.367 13.772 8.753 1.00 94.69 344 SER A O 1
ATOM 2609 N N . ARG A 1 345 ? -23.920 15.048 6.959 1.00 95.31 345 ARG A N 1
ATOM 2610 C CA . ARG A 1 345 ? -24.301 14.024 5.978 1.00 95.31 345 ARG A CA 1
ATOM 2611 C C . ARG A 1 345 ? -23.461 12.757 6.133 1.00 95.31 345 ARG A C 1
ATOM 2613 O O . ARG A 1 345 ? -24.022 11.668 6.187 1.00 95.31 345 ARG A O 1
ATOM 2620 N N . LEU A 1 346 ? -22.138 12.894 6.241 1.00 95.38 346 LEU A N 1
ATOM 2621 C CA . LEU A 1 346 ? -21.236 11.753 6.416 1.00 95.38 346 LEU A CA 1
ATOM 2622 C C . LEU A 1 346 ? -21.529 10.979 7.705 1.00 95.38 346 LEU A C 1
ATOM 2624 O O . LEU A 1 346 ? -21.572 9.751 7.671 1.00 95.38 346 LEU A O 1
ATOM 2628 N N . ALA A 1 347 ? -21.771 11.677 8.816 1.00 96.31 347 ALA A N 1
ATOM 2629 C CA . ALA A 1 347 ? -22.153 11.059 10.081 1.00 96.31 347 ALA A CA 1
ATOM 2630 C C . ALA A 1 347 ? -23.482 10.306 9.964 1.00 96.31 347 ALA A C 1
ATOM 2632 O O . ALA A 1 347 ? -23.575 9.153 10.383 1.00 96.31 347 ALA A O 1
ATOM 2633 N N . LYS A 1 348 ? -24.491 10.912 9.334 1.00 96.69 348 LYS A N 1
ATOM 2634 C CA . LYS A 1 348 ? -25.793 10.276 9.120 1.00 96.69 348 LYS A CA 1
ATOM 2635 C C . LYS A 1 348 ? -25.694 9.026 8.240 1.00 96.69 348 LYS A C 1
ATOM 2637 O O . LYS A 1 348 ? -26.224 7.979 8.615 1.00 96.69 348 LYS A O 1
ATOM 2642 N N . ASP A 1 349 ? -25.000 9.118 7.106 1.00 94.88 349 ASP A N 1
ATOM 2643 C CA . ASP A 1 349 ? -24.822 8.006 6.165 1.00 94.88 349 ASP A CA 1
ATOM 2644 C C . ASP A 1 349 ? -24.039 6.853 6.815 1.00 94.88 349 ASP A C 1
ATOM 2646 O O . ASP A 1 349 ? -24.441 5.689 6.730 1.00 94.88 349 ASP A O 1
ATOM 2650 N N . ALA A 1 350 ? -22.947 7.167 7.519 1.00 95.81 350 ALA A N 1
ATOM 2651 C CA . ALA A 1 350 ? -22.152 6.181 8.246 1.00 95.81 350 ALA A CA 1
ATOM 2652 C C . ALA A 1 350 ? -22.968 5.490 9.348 1.00 95.81 350 ALA A C 1
ATOM 2654 O O . ALA A 1 350 ? -22.907 4.263 9.481 1.00 95.81 350 ALA A O 1
ATOM 2655 N N . PHE A 1 351 ? -23.776 6.252 10.094 1.00 97.38 351 PHE A N 1
ATOM 2656 C CA . PHE A 1 351 ? -24.626 5.713 11.150 1.00 97.38 351 PHE A CA 1
ATOM 2657 C C . PHE A 1 351 ? -25.661 4.748 10.576 1.00 97.38 351 PHE A C 1
ATOM 2659 O O . PHE A 1 351 ? -25.763 3.604 11.025 1.00 97.38 351 PHE A O 1
ATOM 2666 N N . LYS A 1 352 ? -26.375 5.169 9.527 1.00 96.00 352 LYS A N 1
ATOM 2667 C CA . LYS A 1 352 ? -27.387 4.343 8.864 1.00 96.00 352 LYS A CA 1
ATOM 2668 C C . LYS A 1 352 ? -26.807 3.034 8.338 1.00 96.00 352 LYS A C 1
ATOM 2670 O O . LYS A 1 352 ? -27.401 1.980 8.549 1.00 96.00 352 LYS A O 1
ATOM 2675 N N . ASN A 1 353 ? -25.625 3.083 7.729 1.00 94.88 353 ASN A N 1
ATOM 2676 C CA . ASN A 1 353 ? -24.948 1.891 7.218 1.00 94.88 353 ASN A CA 1
ATOM 2677 C C . ASN A 1 353 ? -24.431 0.964 8.332 1.00 94.88 353 ASN A C 1
ATOM 2679 O O . ASN A 1 353 ? -24.341 -0.243 8.126 1.00 94.88 353 ASN A O 1
ATOM 2683 N N . THR A 1 354 ? -24.092 1.503 9.506 1.00 94.00 354 THR A N 1
ATOM 2684 C CA . THR A 1 354 ? -23.507 0.723 10.612 1.00 94.00 354 THR A CA 1
ATOM 2685 C C . THR A 1 354 ? -24.560 0.101 11.530 1.00 94.00 354 THR A C 1
ATOM 2687 O O . THR A 1 354 ? -24.393 -1.036 11.983 1.00 94.00 354 THR A O 1
ATOM 2690 N N . TYR A 1 355 ? -25.635 0.843 11.804 1.00 92.56 355 TYR A N 1
ATOM 2691 C CA . TYR A 1 355 ? -26.690 0.472 12.752 1.00 92.56 355 TYR A CA 1
ATOM 2692 C C . TYR A 1 355 ? -28.006 0.062 12.073 1.00 92.56 355 TYR A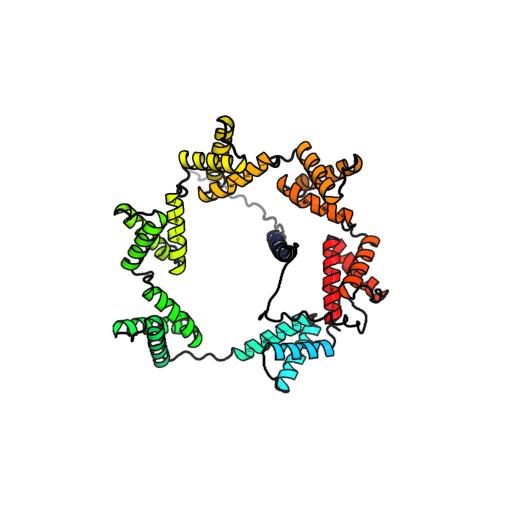 C 1
ATOM 2694 O O . TYR A 1 355 ? -28.919 -0.393 12.756 1.00 92.56 355 TYR A O 1
ATOM 2702 N N . GLY A 1 356 ? -28.132 0.226 10.750 1.00 94.19 356 GLY A N 1
ATOM 2703 C CA . GLY A 1 356 ? -29.324 -0.166 9.987 1.00 94.19 356 GLY A CA 1
ATOM 2704 C C . GLY A 1 356 ? -30.557 0.716 10.218 1.00 94.19 356 GLY A C 1
ATOM 2705 O O . GLY A 1 356 ? -31.650 0.357 9.789 1.00 94.19 356 GLY A O 1
ATOM 2706 N N . ARG A 1 357 ? -30.403 1.863 10.890 1.00 95.69 357 ARG A N 1
ATOM 2707 C CA . ARG A 1 357 ? -31.476 2.823 11.190 1.00 95.69 357 ARG A CA 1
ATOM 2708 C C . ARG A 1 357 ? -30.964 4.256 11.144 1.00 95.69 357 ARG A C 1
ATOM 2710 O O . ARG A 1 357 ? -29.764 4.484 11.258 1.00 95.69 357 ARG A O 1
ATOM 2717 N N . ASP A 1 358 ? -31.870 5.220 11.035 1.00 94.69 358 ASP A N 1
ATOM 2718 C CA . ASP A 1 358 ? -31.507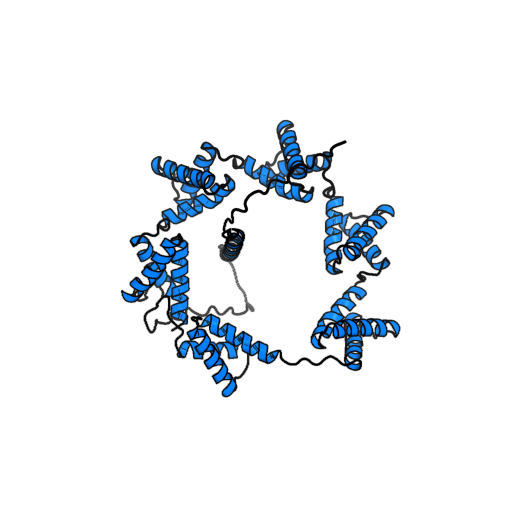 6.630 11.168 1.00 94.69 358 ASP A CA 1
ATOM 2719 C C . ASP A 1 358 ? -31.106 6.976 12.626 1.00 94.69 358 ASP A C 1
ATOM 2721 O O . ASP A 1 358 ? -31.645 6.387 13.578 1.00 94.69 358 ASP A O 1
ATOM 2725 N N . PRO A 1 359 ? -30.146 7.901 12.823 1.00 94.94 359 PRO A N 1
ATOM 2726 C CA . PRO A 1 359 ? -29.773 8.386 14.149 1.00 94.94 359 PRO A CA 1
ATOM 2727 C C . PRO A 1 359 ? -30.846 9.317 14.720 1.00 94.94 359 PRO A C 1
ATOM 2729 O O . PRO A 1 359 ? -31.458 10.105 13.995 1.00 94.94 359 PRO A O 1
ATOM 2732 N N . ASN A 1 360 ? -31.035 9.279 16.038 1.00 95.69 360 ASN A N 1
ATOM 2733 C CA . ASN A 1 360 ? -31.784 10.318 16.743 1.00 95.69 360 ASN A CA 1
ATOM 2734 C C . ASN A 1 360 ? -30.936 11.612 16.876 1.00 95.69 360 ASN A C 1
ATOM 2736 O O . ASN A 1 360 ? -29.727 11.580 16.628 1.00 95.69 360 ASN A O 1
ATOM 2740 N N . PRO A 1 361 ? -31.521 12.756 17.291 1.00 95.12 361 PRO A N 1
ATOM 2741 C CA . PRO A 1 361 ? -30.790 14.025 17.361 1.00 95.12 361 PRO A CA 1
ATOM 2742 C C . PRO A 1 361 ? -29.538 13.998 18.249 1.00 95.12 361 PRO A C 1
ATOM 2744 O O . PRO A 1 361 ? -28.521 14.581 17.885 1.00 95.12 361 PRO A O 1
ATOM 2747 N N . SER A 1 362 ? -29.579 13.300 19.389 1.00 94.00 362 SER A N 1
ATOM 2748 C CA . SER A 1 362 ? -28.419 13.189 20.285 1.00 94.00 362 SER A CA 1
ATOM 2749 C C . SER A 1 362 ? -27.303 12.311 19.714 1.00 94.00 362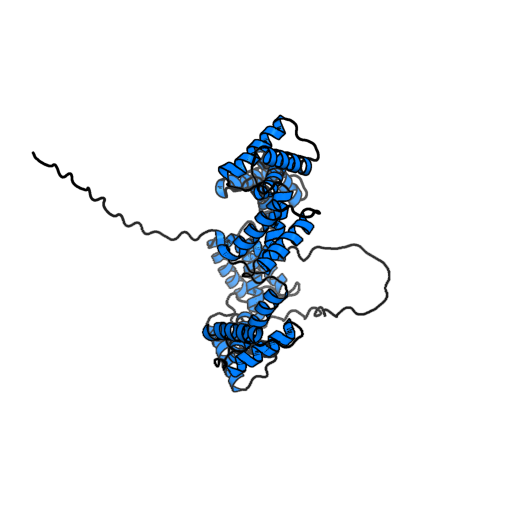 SER A C 1
ATOM 2751 O O . SER A 1 362 ? -26.127 12.635 19.864 1.00 94.00 362 SER A O 1
ATOM 2753 N N . GLU A 1 363 ? -27.660 11.232 19.015 1.00 95.38 363 GLU A N 1
ATOM 2754 C CA . GLU A 1 363 ? -26.707 10.338 18.352 1.00 95.38 363 GLU A CA 1
ATOM 2755 C C . GLU A 1 363 ? -26.030 11.040 17.180 1.00 95.38 363 GLU A C 1
ATOM 2757 O O . GLU A 1 363 ? -24.810 10.969 17.039 1.00 95.38 363 GLU A O 1
ATOM 2762 N N . LEU A 1 364 ? -26.808 11.756 16.365 1.00 95.56 364 LEU A N 1
ATOM 2763 C CA . LEU A 1 364 ? -26.267 12.522 15.252 1.00 95.56 364 LEU A CA 1
ATOM 2764 C C . LEU A 1 364 ? -25.327 13.623 15.756 1.00 95.56 364 LEU A C 1
ATOM 2766 O O . LEU A 1 364 ? -24.204 13.710 15.274 1.00 95.56 364 LEU A O 1
ATOM 2770 N N . ALA A 1 365 ? -25.729 14.388 16.777 1.00 95.44 365 ALA A N 1
ATOM 2771 C CA . ALA A 1 365 ? -24.888 15.434 17.361 1.00 95.44 365 ALA A CA 1
ATOM 2772 C C . ALA A 1 365 ? -23.568 14.884 17.934 1.00 95.44 365 ALA A C 1
ATOM 2774 O O . ALA A 1 365 ? -22.518 15.518 17.809 1.00 95.44 365 ALA A O 1
ATOM 2775 N N . HIS A 1 366 ? -23.595 13.694 18.544 1.00 94.81 366 HIS A N 1
ATOM 2776 C CA . HIS A 1 366 ? -22.382 13.023 19.004 1.00 94.81 366 HIS A CA 1
ATOM 2777 C C . HIS A 1 366 ? -21.447 12.680 17.835 1.00 94.81 366 HIS A C 1
ATOM 2779 O O . HIS A 1 366 ? -20.274 13.053 17.856 1.00 94.81 366 HIS A O 1
ATOM 2785 N N . TRP A 1 367 ? -21.960 12.030 16.790 1.00 96.44 367 TRP A N 1
ATOM 2786 C CA . TRP A 1 367 ? -21.139 11.610 15.653 1.00 96.44 367 TRP A CA 1
ATOM 2787 C C . TRP A 1 367 ? -20.693 12.763 14.751 1.00 96.44 367 TRP A C 1
ATOM 2789 O O . TRP A 1 367 ? -19.615 12.692 14.168 1.00 96.44 367 TRP A O 1
ATOM 2799 N N . GLU A 1 368 ? -21.452 13.856 14.688 1.00 95.94 368 GLU A N 1
ATOM 2800 C CA . GLU A 1 368 ? -21.013 15.118 14.086 1.00 95.94 368 GLU A CA 1
ATOM 2801 C C . GLU A 1 368 ? -19.817 15.710 14.832 1.00 95.94 368 GLU A C 1
ATOM 2803 O O . GLU A 1 368 ? -18.857 16.171 14.210 1.00 95.94 368 GLU A O 1
ATOM 2808 N N . LYS A 1 369 ? -19.842 15.661 16.168 1.00 95.81 369 LYS A N 1
ATOM 2809 C CA . LYS A 1 369 ? -18.725 16.116 16.997 1.00 95.81 369 LYS A CA 1
ATOM 2810 C C . LYS A 1 369 ? -17.480 15.254 16.782 1.00 95.81 369 LYS 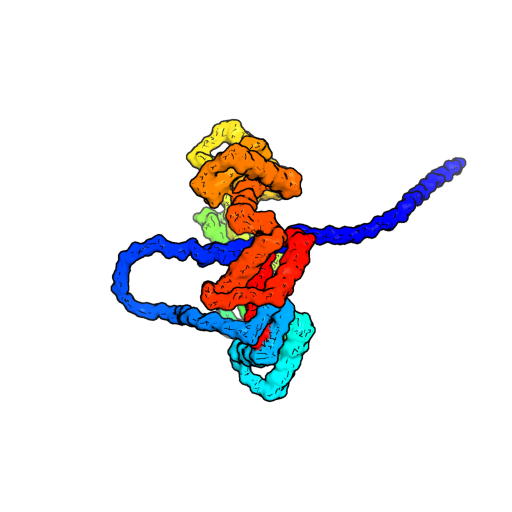A C 1
ATOM 2812 O O . LYS A 1 369 ? -16.395 15.811 16.636 1.00 95.81 369 LYS A O 1
ATOM 2817 N N . GLU A 1 370 ? -17.621 13.931 16.709 1.00 94.56 370 GLU A N 1
ATOM 2818 C CA . GLU A 1 370 ? -16.498 13.029 16.407 1.00 94.56 370 GLU A CA 1
ATOM 2819 C C . GLU A 1 370 ? -15.966 13.229 14.979 1.00 94.56 370 GLU A C 1
ATOM 2821 O O . GLU A 1 370 ? -14.756 13.314 14.774 1.00 94.56 370 GLU A O 1
ATOM 2826 N N . ALA A 1 371 ? -16.845 13.408 13.988 1.00 95.12 371 ALA A N 1
ATOM 2827 C CA . ALA A 1 371 ? -16.445 13.744 12.622 1.00 95.12 371 ALA A CA 1
ATOM 2828 C C . ALA A 1 371 ? -15.661 15.065 12.569 1.00 95.12 371 ALA A C 1
ATOM 2830 O O . ALA A 1 371 ? -14.631 15.155 11.902 1.00 95.12 371 ALA A O 1
ATOM 2831 N N . LYS A 1 372 ? -16.107 16.081 13.317 1.00 94.94 372 LYS A N 1
ATOM 2832 C CA . LYS A 1 372 ? -15.390 17.352 13.455 1.00 94.94 372 LYS A CA 1
ATOM 2833 C C . LYS A 1 372 ? -14.040 17.175 14.147 1.00 94.94 372 LYS A C 1
ATOM 2835 O O . LYS A 1 372 ? -13.056 17.750 13.696 1.00 94.94 372 LYS A O 1
ATOM 2840 N N . LYS A 1 373 ? -13.966 16.337 15.179 1.00 94.31 373 LYS A N 1
ATOM 2841 C CA . LYS A 1 373 ? -12.715 16.007 15.866 1.00 94.31 373 LYS A CA 1
ATOM 2842 C C . LYS A 1 373 ? -11.703 15.345 14.927 1.00 94.31 373 LYS A C 1
ATOM 2844 O O . LYS A 1 373 ? -10.535 15.706 14.945 1.00 94.31 373 LYS A O 1
ATOM 2849 N N . LEU A 1 374 ? -12.143 14.451 14.040 1.00 93.81 374 LEU A N 1
ATOM 2850 C CA . LEU A 1 374 ? -11.275 13.868 13.009 1.00 93.81 374 LEU A CA 1
ATOM 2851 C C . LEU A 1 374 ? -10.685 14.927 12.058 1.00 93.81 374 LEU A C 1
ATOM 2853 O O . LEU A 1 374 ? -9.542 14.798 11.617 1.00 93.81 374 LEU A O 1
ATOM 2857 N N . VAL A 1 375 ? -11.431 15.987 11.750 1.00 93.44 375 VAL A N 1
ATOM 2858 C CA . VAL A 1 375 ? -10.916 17.112 10.953 1.00 93.44 375 VAL A CA 1
ATOM 2859 C C . VAL A 1 375 ? -9.962 17.978 11.780 1.00 93.44 375 VAL A C 1
ATOM 2861 O O . VAL A 1 375 ? -8.870 18.312 11.322 1.00 93.44 375 VAL A O 1
ATOM 2864 N N . ASP A 1 376 ? -10.350 18.336 13.001 1.00 92.62 376 ASP A N 1
ATOM 2865 C CA . ASP A 1 376 ? -9.633 19.320 13.812 1.00 92.62 376 ASP A CA 1
ATOM 2866 C C . ASP A 1 376 ? -8.352 18.737 14.437 1.00 92.62 376 ASP A C 1
ATOM 2868 O O . ASP A 1 376 ? -7.285 19.352 14.327 1.00 92.62 376 ASP A O 1
ATOM 2872 N N . ASP A 1 377 ? -8.433 17.540 15.021 1.00 92.00 377 ASP A N 1
ATOM 2873 C CA . ASP A 1 377 ? -7.339 16.888 15.750 1.00 92.00 377 ASP A CA 1
ATOM 2874 C C . ASP A 1 377 ? -6.476 16.040 14.810 1.00 92.00 377 ASP A C 1
ATOM 2876 O O . ASP A 1 377 ? -5.247 16.122 14.839 1.00 92.00 377 ASP A O 1
ATOM 2880 N N . ASN A 1 378 ? -7.113 15.259 13.930 1.00 89.31 378 ASN A N 1
ATOM 2881 C CA . ASN A 1 378 ? -6.417 14.312 13.051 1.00 89.31 378 ASN A CA 1
ATOM 2882 C C . ASN A 1 378 ? -6.127 14.885 11.655 1.00 89.31 378 ASN A C 1
ATOM 2884 O O . ASN A 1 378 ? -5.524 14.197 10.831 1.00 89.31 378 ASN A O 1
ATOM 2888 N N . LYS A 1 379 ? -6.537 16.132 11.382 1.00 90.94 379 LYS A N 1
ATOM 2889 C CA . LYS A 1 379 ? -6.326 16.829 10.100 1.00 90.94 379 LYS A CA 1
ATOM 2890 C C . LYS A 1 379 ? -6.851 16.053 8.887 1.00 90.94 379 LYS A C 1
ATOM 2892 O O . LYS A 1 379 ? -6.310 16.178 7.789 1.00 90.94 379 LYS A O 1
ATOM 2897 N N . LEU A 1 380 ? -7.911 15.262 9.069 1.00 91.88 380 LEU A N 1
ATOM 2898 C CA . LEU A 1 380 ? -8.531 14.516 7.976 1.00 91.88 380 LEU A CA 1
ATOM 2899 C C . LEU A 1 380 ? -9.401 15.431 7.105 1.00 91.88 380 LEU A C 1
ATOM 2901 O O . LEU A 1 380 ? -10.088 16.324 7.597 1.00 91.88 380 LEU A O 1
ATOM 2905 N N . ASN A 1 381 ? -9.407 15.175 5.796 1.00 91.12 381 ASN A N 1
ATOM 2906 C CA . ASN A 1 381 ? -10.398 15.742 4.880 1.00 91.12 381 ASN A CA 1
ATOM 2907 C C . ASN A 1 381 ? -11.695 14.906 4.894 1.00 91.12 381 ASN A C 1
ATOM 2909 O O . ASN A 1 381 ? -11.772 13.872 5.560 1.00 91.12 381 ASN A O 1
ATOM 2913 N N . ALA A 1 382 ? -12.723 15.321 4.150 1.00 92.38 382 ALA A N 1
ATOM 2914 C CA . ALA A 1 382 ? -14.015 14.631 4.158 1.00 92.38 382 ALA A CA 1
ATOM 2915 C C . ALA A 1 382 ? -13.937 13.185 3.646 1.00 92.38 382 ALA A C 1
ATOM 2917 O O . ALA A 1 382 ? -14.624 12.321 4.186 1.00 92.38 382 ALA A O 1
ATOM 2918 N N . SER A 1 383 ? -13.063 12.884 2.681 1.00 91.12 383 SER A N 1
ATOM 2919 C CA . SER A 1 383 ? -12.801 11.504 2.244 1.00 91.12 383 SER A CA 1
ATOM 2920 C C . SER A 1 383 ? -12.158 10.666 3.359 1.00 91.12 383 SER A C 1
ATOM 2922 O O . SER A 1 383 ? -12.556 9.522 3.577 1.00 91.12 383 SER A O 1
ATOM 2924 N N . GLY A 1 384 ? -11.234 11.245 4.131 1.00 91.25 384 GLY A N 1
ATOM 2925 C CA . GLY A 1 384 ? -10.685 10.629 5.340 1.00 91.25 384 GLY A CA 1
ATOM 2926 C C . GLY A 1 384 ? -11.764 10.359 6.392 1.00 91.25 384 GLY A C 1
ATOM 2927 O O . GLY A 1 384 ? -11.889 9.233 6.867 1.00 91.25 384 GLY A O 1
ATOM 2928 N N . VAL A 1 385 ? -12.614 11.347 6.692 1.00 94.25 385 VAL A N 1
ATOM 2929 C CA . VAL A 1 385 ? -13.744 11.187 7.626 1.00 94.25 385 VAL A CA 1
ATOM 2930 C C . VAL A 1 385 ? -14.711 10.097 7.151 1.00 94.25 385 VAL A C 1
ATOM 2932 O O . VAL A 1 385 ? -15.067 9.223 7.939 1.00 94.25 385 VAL A O 1
ATOM 2935 N N . LYS A 1 386 ? -15.088 10.092 5.864 1.00 93.56 386 LYS A N 1
ATOM 2936 C CA . LYS A 1 386 ? -15.967 9.081 5.246 1.00 93.56 386 LYS A CA 1
ATOM 2937 C C . LYS A 1 386 ? -15.445 7.655 5.448 1.00 93.56 386 LYS A C 1
ATOM 2939 O O . LYS A 1 386 ? -16.245 6.740 5.618 1.00 93.56 386 LYS A O 1
ATOM 2944 N N . ASN A 1 387 ? -14.127 7.471 5.445 1.00 92.25 387 ASN A N 1
ATOM 2945 C CA . ASN A 1 387 ? -13.497 6.160 5.596 1.00 92.25 387 ASN A CA 1
ATOM 2946 C C . ASN A 1 387 ? -13.268 5.770 7.067 1.00 92.25 387 ASN A C 1
ATOM 2948 O O . ASN A 1 387 ? -13.406 4.597 7.413 1.00 92.25 387 ASN A O 1
ATOM 2952 N N . THR A 1 388 ? -12.956 6.730 7.941 1.00 93.25 388 THR A N 1
ATOM 2953 C CA . THR A 1 388 ? -12.619 6.466 9.351 1.00 93.25 388 THR A CA 1
ATOM 2954 C C . THR A 1 388 ? -13.849 6.376 10.253 1.00 93.25 388 THR A C 1
ATOM 2956 O O . THR A 1 388 ? -13.938 5.473 11.089 1.00 93.25 388 THR A O 1
ATOM 2959 N N . LEU A 1 389 ? -14.825 7.270 10.074 1.00 94.31 389 LEU A N 1
ATOM 2960 C CA . LEU A 1 389 ? -15.993 7.386 10.950 1.00 94.31 389 LEU A CA 1
ATOM 2961 C C . LEU A 1 389 ? -16.820 6.086 11.054 1.00 94.31 389 LEU A C 1
ATOM 2963 O O . LEU A 1 389 ? -17.162 5.706 12.175 1.00 94.31 389 LEU A O 1
ATOM 2967 N N . PRO A 1 390 ? -17.076 5.325 9.963 1.00 93.75 390 PRO A N 1
ATOM 2968 C CA . PRO A 1 390 ? -17.760 4.033 10.068 1.00 93.75 390 PRO A CA 1
ATOM 2969 C C . PRO A 1 390 ? -17.007 3.012 10.927 1.00 93.75 390 PRO A C 1
ATOM 2971 O O . PRO A 1 390 ? -17.623 2.170 11.576 1.00 93.75 390 PRO A O 1
ATOM 2974 N N . SER A 1 391 ? -15.670 3.060 10.947 1.00 90.25 391 SER A N 1
ATOM 2975 C CA . SER A 1 391 ? -14.880 2.168 11.797 1.00 90.25 391 SER A CA 1
ATOM 2976 C C . SER A 1 391 ? -15.075 2.497 13.273 1.00 90.25 391 SER A C 1
ATOM 2978 O O . SER A 1 391 ? -15.352 1.591 14.051 1.00 90.25 391 SER A O 1
ATOM 2980 N N . MET A 1 392 ? -15.026 3.782 13.636 1.00 91.69 392 MET A N 1
ATOM 2981 C CA . MET A 1 392 ? -15.289 4.233 15.008 1.00 91.69 392 MET A CA 1
ATOM 2982 C C . MET A 1 392 ? -16.708 3.872 15.463 1.00 91.69 392 MET A C 1
ATOM 2984 O O . MET A 1 392 ? -16.903 3.412 16.583 1.00 91.69 392 MET A O 1
ATOM 2988 N N . MET A 1 393 ? -17.701 4.017 14.581 1.00 94.44 393 MET A N 1
ATOM 2989 C CA . MET A 1 393 ? -19.079 3.600 14.863 1.00 94.44 393 MET A CA 1
ATOM 2990 C C . MET A 1 393 ? -19.199 2.095 15.092 1.00 94.44 393 MET A C 1
ATOM 2992 O O . MET A 1 393 ? -19.915 1.672 15.996 1.00 94.44 393 MET A O 1
ATOM 2996 N N . ARG A 1 394 ? -18.493 1.270 14.310 1.00 90.62 394 ARG A N 1
ATOM 2997 C CA . ARG A 1 394 ? -18.454 -0.182 14.544 1.00 90.62 394 ARG A CA 1
ATOM 2998 C C . ARG A 1 394 ? -17.811 -0.512 15.884 1.00 90.62 394 ARG A C 1
ATOM 3000 O O . ARG A 1 394 ? -18.371 -1.318 16.615 1.00 90.62 394 ARG A O 1
ATOM 3007 N N . GLU A 1 395 ? -16.709 0.146 16.240 1.00 87.44 395 GLU A N 1
ATOM 3008 C CA . GLU A 1 395 ? -16.089 -0.033 17.556 1.00 87.44 395 GLU A CA 1
ATOM 3009 C C . GLU A 1 395 ? -17.053 0.347 18.684 1.00 87.44 395 GLU A C 1
ATOM 3011 O O . GLU A 1 395 ? -17.248 -0.448 19.596 1.00 87.44 395 GLU A O 1
ATOM 3016 N N . ALA A 1 396 ? -17.737 1.488 18.591 1.00 88.44 396 ALA A N 1
ATOM 3017 C CA . ALA A 1 396 ? -18.730 1.895 19.585 1.00 88.44 396 ALA A CA 1
ATOM 3018 C C . ALA A 1 396 ? -19.930 0.937 19.660 1.00 88.44 396 ALA A C 1
ATOM 3020 O O . ALA A 1 396 ? -20.399 0.600 20.746 1.00 88.44 396 ALA A O 1
ATOM 3021 N N . ARG A 1 397 ? -20.425 0.453 18.513 1.00 87.69 397 ARG A N 1
ATOM 3022 C CA . ARG A 1 397 ? -21.496 -0.555 18.449 1.00 87.69 397 ARG A CA 1
ATOM 3023 C C . ARG A 1 397 ? -21.085 -1.858 19.133 1.00 87.69 397 ARG A C 1
ATOM 3025 O O . ARG A 1 397 ? -21.887 -2.446 19.851 1.00 87.69 397 ARG A O 1
ATOM 3032 N N . ASP A 1 398 ? -19.849 -2.287 18.909 1.00 83.56 398 ASP A N 1
ATOM 3033 C CA . ASP A 1 398 ? -19.305 -3.534 19.442 1.00 83.56 398 ASP A CA 1
ATOM 3034 C C . ASP A 1 398 ? -18.753 -3.347 20.880 1.00 83.56 398 ASP A C 1
ATOM 3036 O O . ASP A 1 398 ? -18.212 -4.284 21.481 1.00 83.56 398 ASP A O 1
ATOM 3040 N N . GLY A 1 399 ? -18.900 -2.139 21.448 1.00 81.75 399 GLY A N 1
ATOM 3041 C CA . GLY A 1 399 ? -18.447 -1.755 22.784 1.00 81.75 399 GLY A CA 1
ATOM 3042 C C . GLY A 1 399 ? -16.931 -1.847 22.955 1.00 81.75 399 GLY A C 1
ATOM 3043 O O . GLY A 1 399 ? -16.472 -2.301 23.999 1.00 81.75 399 GLY A O 1
ATOM 3044 N N . LEU A 1 400 ? -16.173 -1.533 21.904 1.00 85.12 400 LEU A N 1
ATOM 3045 C CA . LEU A 1 400 ? -14.707 -1.524 21.825 1.00 85.12 400 LEU A CA 1
ATOM 3046 C C . LEU A 1 400 ? -14.130 -0.096 21.768 1.00 85.12 400 LEU A C 1
ATOM 3048 O O . LEU A 1 400 ? -12.922 0.084 21.628 1.00 85.12 400 LEU A O 1
ATOM 3052 N N . ASP A 1 401 ? -14.977 0.922 21.906 1.00 80.44 401 ASP A N 1
ATOM 3053 C CA . ASP A 1 401 ? -14.606 2.339 21.983 1.00 80.44 401 ASP A CA 1
ATOM 3054 C C . ASP A 1 401 ? -13.986 2.732 23.339 1.00 80.44 401 ASP A C 1
ATOM 3056 O O . ASP A 1 401 ? -13.495 3.850 23.505 1.00 80.44 401 ASP A O 1
ATOM 3060 N N . LYS A 1 402 ? -13.994 1.817 24.318 1.00 85.81 402 LYS A N 1
ATOM 3061 C CA . LYS A 1 402 ? -13.528 2.041 25.693 1.00 85.81 402 LYS A CA 1
ATOM 3062 C C . LYS A 1 402 ? -12.579 0.949 26.150 1.00 85.81 402 LYS A C 1
ATOM 3064 O O . LYS A 1 402 ? -12.708 -0.211 25.782 1.00 85.81 402 LYS A O 1
ATOM 3069 N N . THR A 1 403 ? -11.665 1.316 27.037 1.00 87.75 403 THR A N 1
ATOM 3070 C CA . THR A 1 403 ? -10.712 0.403 27.686 1.00 87.75 403 THR A CA 1
ATOM 3071 C C . THR A 1 403 ? -11.009 0.226 29.177 1.00 87.75 403 THR A C 1
ATOM 3073 O O . THR A 1 403 ? -10.123 -0.089 29.968 1.00 87.75 403 THR A O 1
ATOM 3076 N N . ASP A 1 404 ? -12.264 0.425 29.593 1.00 88.12 404 ASP A N 1
ATOM 3077 C CA . ASP A 1 404 ? -12.672 0.202 30.978 1.00 88.12 404 ASP A CA 1
ATOM 3078 C C . ASP A 1 404 ? -12.633 -1.290 31.354 1.00 88.12 404 ASP A C 1
ATOM 3080 O O . ASP A 1 404 ? -12.661 -2.190 30.509 1.00 88.12 404 ASP A O 1
ATOM 3084 N N . ARG A 1 405 ? -12.592 -1.567 32.662 1.00 87.31 405 ARG A N 1
ATOM 3085 C CA . ARG A 1 405 ? -12.430 -2.929 33.185 1.00 87.31 405 ARG A CA 1
ATOM 3086 C C . ARG A 1 405 ? -13.533 -3.888 32.726 1.00 87.31 405 ARG A C 1
ATOM 3088 O O . ARG A 1 405 ? -13.235 -5.063 32.503 1.00 87.31 405 ARG A O 1
ATOM 3095 N N . GLY A 1 406 ? -14.775 -3.420 32.596 1.00 88.19 406 GLY A N 1
ATOM 3096 C CA . GLY A 1 406 ? -15.894 -4.247 32.145 1.00 88.19 406 GLY A CA 1
ATOM 3097 C C . GLY A 1 406 ? -15.709 -4.673 30.692 1.00 88.19 406 GLY A C 1
ATOM 3098 O O . GLY A 1 406 ? -15.773 -5.865 30.381 1.00 88.19 406 GLY A O 1
ATOM 3099 N N . THR A 1 407 ? -15.374 -3.712 29.830 1.00 88.94 407 THR A N 1
ATOM 3100 C CA . THR A 1 407 ? -15.076 -3.953 28.413 1.00 88.94 407 THR A CA 1
ATOM 3101 C C . THR A 1 407 ? -13.913 -4.926 28.232 1.00 88.94 407 THR A C 1
ATOM 3103 O O . THR A 1 407 ? -14.054 -5.942 27.551 1.00 88.94 407 THR A O 1
ATOM 3106 N N . LEU A 1 408 ? -12.784 -4.677 28.899 1.00 91.56 408 LEU A N 1
ATOM 3107 C CA . LEU A 1 408 ? -11.593 -5.521 28.785 1.00 91.56 408 LEU A CA 1
ATOM 3108 C C . LEU A 1 408 ? -11.832 -6.955 29.285 1.00 91.56 408 LEU A C 1
ATOM 3110 O O . LEU A 1 408 ? -11.355 -7.906 28.668 1.00 91.56 408 LEU A O 1
ATOM 3114 N N . THR A 1 409 ? -12.623 -7.129 30.348 1.00 91.38 409 THR A N 1
ATOM 3115 C CA . THR A 1 409 ? -12.978 -8.463 30.863 1.00 91.38 409 THR A CA 1
ATOM 3116 C C . THR A 1 409 ? -13.825 -9.239 29.855 1.00 91.38 409 THR A C 1
ATOM 3118 O O . THR A 1 409 ? -13.548 -10.407 29.588 1.00 91.38 409 THR A O 1
ATOM 3121 N N . ARG A 1 410 ? -14.832 -8.599 29.245 1.00 91.31 410 ARG A N 1
ATOM 3122 C CA . ARG A 1 410 ? -15.648 -9.219 28.188 1.00 91.31 410 ARG A CA 1
ATOM 3123 C C . ARG A 1 410 ? -14.786 -9.641 26.999 1.00 91.31 410 ARG A C 1
ATOM 3125 O O . ARG A 1 410 ? -14.890 -10.775 26.539 1.00 91.31 410 ARG A O 1
ATOM 3132 N N . VAL A 1 411 ? -13.915 -8.747 26.538 1.00 91.56 411 VAL A N 1
ATOM 3133 C CA . VAL A 1 411 ? -13.009 -8.991 25.409 1.00 91.56 411 VAL A CA 1
ATOM 3134 C C . VAL A 1 411 ? -12.050 -10.152 25.696 1.00 91.56 411 VAL A C 1
ATOM 3136 O O . VAL A 1 411 ? -11.812 -10.981 24.819 1.00 91.56 411 VAL A O 1
ATOM 3139 N N . LEU A 1 412 ? -11.549 -10.265 26.929 1.00 92.56 412 LEU A N 1
ATOM 3140 C CA . LEU A 1 412 ? -10.731 -11.400 27.357 1.00 92.56 412 LEU A CA 1
ATOM 3141 C C . LEU A 1 412 ? -11.510 -12.722 27.300 1.00 92.56 412 LEU A C 1
ATOM 3143 O O . LEU A 1 412 ? -11.007 -13.712 26.774 1.00 92.56 412 LEU A O 1
ATOM 3147 N N . LEU A 1 413 ? -12.744 -12.744 27.812 1.00 90.88 413 LEU A N 1
ATOM 3148 C CA . LEU A 1 413 ? -13.597 -13.939 27.790 1.00 90.88 413 LEU A CA 1
ATOM 3149 C C . LEU A 1 413 ? -13.927 -14.388 26.360 1.00 90.88 413 LEU A C 1
ATOM 3151 O O . LEU A 1 413 ? -13.906 -15.585 26.070 1.00 90.88 413 LEU A O 1
ATOM 3155 N N . GLU A 1 414 ? -14.200 -13.437 25.465 1.00 89.69 414 GLU A N 1
ATOM 3156 C CA . GLU A 1 414 ? -14.372 -13.705 24.034 1.00 89.69 414 GLU A CA 1
ATOM 3157 C C . GLU A 1 414 ? -13.106 -14.315 23.426 1.00 89.69 414 GLU A C 1
ATOM 3159 O O . GLU A 1 414 ? -13.198 -15.325 22.733 1.00 89.69 414 GLU A O 1
ATOM 3164 N N . ALA A 1 415 ? -11.930 -13.759 23.732 1.00 90.88 415 ALA A N 1
ATOM 3165 C CA . ALA A 1 415 ? -10.661 -14.272 23.225 1.00 90.88 415 ALA A CA 1
ATOM 3166 C C . ALA A 1 415 ? -10.375 -15.707 23.706 1.00 90.88 415 ALA A C 1
ATOM 3168 O O . ALA A 1 415 ? -9.946 -16.545 22.914 1.00 90.88 415 ALA A O 1
ATOM 3169 N N . PHE A 1 416 ? -10.678 -16.028 24.970 1.00 90.75 416 PHE A N 1
ATOM 3170 C CA . PHE A 1 416 ? -10.577 -17.398 25.490 1.00 90.75 416 PHE A CA 1
ATOM 3171 C C . PHE A 1 416 ? -11.510 -18.367 24.752 1.00 90.75 416 PHE A C 1
ATOM 3173 O O . PHE A 1 416 ? -11.063 -19.437 24.340 1.00 90.75 416 PHE A O 1
ATOM 3180 N N . ARG A 1 417 ? -12.779 -17.990 24.532 1.00 88.75 417 ARG A N 1
ATOM 3181 C CA . ARG A 1 417 ? -13.720 -18.807 23.740 1.00 88.75 417 ARG A CA 1
ATOM 3182 C C . ARG A 1 417 ? -13.280 -18.976 22.294 1.00 88.75 417 ARG A C 1
ATOM 3184 O O . ARG A 1 417 ? -13.511 -20.031 21.716 1.00 88.75 417 ARG A O 1
ATOM 3191 N N . GLU A 1 418 ? -12.690 -17.951 21.692 1.00 89.44 418 GLU A N 1
ATOM 3192 C CA . GLU A 1 418 ? -12.246 -18.015 20.301 1.00 89.44 418 GLU A CA 1
ATOM 3193 C C . GLU A 1 418 ? -11.038 -18.944 20.138 1.00 89.44 418 GLU A C 1
ATOM 3195 O O . GLU A 1 418 ? -10.997 -19.741 19.205 1.00 89.44 418 GLU A O 1
ATOM 3200 N N . VAL A 1 419 ? -10.067 -18.874 21.053 1.00 87.69 419 VAL A N 1
ATOM 3201 C CA . VAL A 1 419 ? -8.839 -19.682 20.973 1.00 87.69 419 VAL A CA 1
ATOM 3202 C C . VAL A 1 419 ? -9.072 -21.131 21.401 1.00 87.69 419 VAL A C 1
ATOM 3204 O O . VAL A 1 419 ? -8.506 -22.037 20.795 1.00 87.69 419 VAL A O 1
ATOM 3207 N N . LEU A 1 420 ? -9.898 -21.368 22.422 1.00 86.94 420 LEU A N 1
ATOM 3208 C CA . LEU A 1 420 ? -10.113 -22.707 22.984 1.00 86.94 420 LEU A CA 1
ATOM 3209 C C . LEU A 1 420 ? -11.408 -23.383 22.509 1.00 86.94 420 LEU A C 1
ATOM 3211 O O . LEU A 1 420 ? -11.583 -24.585 22.711 1.00 86.94 420 LEU A O 1
ATOM 3215 N N . GLY A 1 421 ? -12.306 -22.637 21.866 1.00 82.38 421 GLY A N 1
ATOM 3216 C CA . GLY A 1 421 ? -13.598 -23.109 21.376 1.00 82.38 421 GLY A CA 1
ATOM 3217 C C . GLY A 1 421 ? -14.773 -22.855 22.338 1.00 82.38 421 GLY A C 1
ATOM 3218 O O . GLY A 1 421 ? -14.594 -22.570 23.519 1.00 82.38 421 GLY A O 1
ATOM 3219 N N . PRO A 1 422 ? -16.024 -22.983 21.855 1.00 75.44 422 PRO A N 1
ATOM 3220 C CA . PRO A 1 422 ? -17.229 -22.593 22.599 1.00 75.44 422 PRO A CA 1
ATOM 3221 C C . PRO A 1 422 ? -17.528 -23.441 23.848 1.00 75.44 422 PRO A C 1
ATOM 3223 O O . PRO A 1 422 ? -18.232 -22.968 24.736 1.00 75.44 422 PRO A O 1
ATOM 3226 N N . ASN A 1 423 ? -16.981 -24.659 23.934 1.00 75.75 423 ASN A N 1
ATOM 3227 C CA . ASN A 1 423 ? -17.161 -25.583 25.063 1.00 75.75 423 ASN A CA 1
ATOM 3228 C C . ASN A 1 423 ? -15.934 -25.640 25.992 1.00 75.75 423 ASN A C 1
ATOM 3230 O O . ASN A 1 423 ? -15.796 -26.573 26.783 1.00 75.75 423 ASN A O 1
ATOM 3234 N N . SER A 1 424 ? -15.001 -24.694 25.866 1.00 73.25 424 SER A N 1
ATOM 3235 C CA . SER A 1 424 ? -13.783 -24.679 26.671 1.00 73.25 424 SER A CA 1
ATOM 3236 C C . SER A 1 424 ? -14.028 -24.217 28.107 1.00 73.25 424 SER A C 1
ATOM 3238 O O . SER A 1 424 ? -15.012 -23.537 28.409 1.00 73.25 424 SER A O 1
ATOM 3240 N N . ARG A 1 425 ? -13.071 -24.513 28.997 1.00 84.25 425 ARG A N 1
ATOM 3241 C CA . ARG A 1 425 ? -13.061 -23.937 30.348 1.00 84.25 425 ARG A CA 1
ATOM 3242 C C . ARG A 1 425 ? -13.033 -22.398 30.286 1.00 84.25 425 ARG A C 1
ATOM 3244 O O . ARG A 1 425 ? -12.369 -21.848 29.401 1.00 84.25 425 ARG A O 1
ATOM 3251 N N . PRO A 1 426 ? -13.695 -21.695 31.220 1.00 82.56 426 PRO A N 1
ATOM 3252 C CA . PRO A 1 426 ? -13.462 -20.268 31.406 1.00 82.56 426 PRO A CA 1
ATOM 3253 C C . PRO A 1 426 ? -12.024 -20.015 31.906 1.00 82.56 426 PRO A C 1
ATOM 3255 O O . PRO A 1 426 ? -11.387 -20.930 32.452 1.00 82.56 426 PRO A O 1
ATOM 3258 N N . PRO A 1 427 ? -11.490 -18.794 31.729 1.00 88.31 427 PRO A N 1
ATOM 3259 C CA . PRO A 1 427 ? -10.228 -18.419 32.351 1.00 88.31 427 PRO A CA 1
ATOM 3260 C C . PRO A 1 427 ? -10.361 -18.428 33.877 1.00 88.31 427 PRO A C 1
ATOM 3262 O O . PRO A 1 427 ? -11.377 -17.994 34.420 1.00 88.31 427 PRO A O 1
ATOM 3265 N N . GLY A 1 428 ? -9.335 -18.917 34.568 1.00 88.50 428 GLY A N 1
ATOM 3266 C CA . GLY A 1 428 ? -9.247 -18.849 36.026 1.00 88.50 428 GLY A CA 1
ATOM 3267 C C . GLY A 1 428 ? -8.779 -17.476 36.515 1.00 88.50 428 GLY A C 1
ATOM 3268 O O . GLY A 1 428 ? -8.241 -16.676 35.748 1.00 88.50 428 GLY A O 1
ATOM 3269 N N . ASP A 1 429 ? -8.905 -17.220 37.818 1.00 89.44 429 ASP A N 1
ATOM 3270 C CA . ASP A 1 429 ? -8.572 -15.921 38.427 1.00 89.44 429 ASP A CA 1
ATOM 3271 C C . ASP A 1 429 ? -7.127 -15.473 38.166 1.00 89.44 429 ASP A C 1
ATOM 3273 O O . ASP A 1 429 ? -6.864 -14.290 37.939 1.00 89.44 429 ASP A O 1
ATOM 3277 N N . THR A 1 430 ? -6.176 -16.411 38.160 1.00 90.44 430 THR A N 1
ATOM 3278 C CA . THR A 1 430 ? -4.766 -16.124 37.860 1.00 90.44 430 THR A CA 1
ATOM 3279 C C . THR A 1 430 ? -4.573 -15.653 36.419 1.00 90.44 430 THR A C 1
ATOM 3281 O O . THR A 1 430 ? -3.829 -14.702 36.186 1.00 90.44 430 THR A O 1
ATOM 3284 N N . GLU A 1 431 ? -5.262 -16.278 35.460 1.00 91.94 431 GLU A N 1
ATOM 3285 C CA . GLU A 1 431 ? -5.210 -15.884 34.050 1.00 91.94 431 GLU A CA 1
ATOM 3286 C C . GLU A 1 431 ? -5.863 -14.517 33.868 1.00 91.94 431 GLU A C 1
ATOM 3288 O O . GLU A 1 431 ? -5.247 -13.622 33.295 1.00 91.94 431 GLU A O 1
ATOM 3293 N N . ILE A 1 432 ? -7.059 -14.318 34.434 1.00 92.81 432 ILE A N 1
ATOM 3294 C CA . ILE A 1 432 ? -7.753 -13.025 34.397 1.00 92.81 432 ILE A CA 1
ATOM 3295 C C . ILE A 1 432 ? -6.843 -11.932 34.954 1.00 92.81 432 ILE A C 1
ATOM 3297 O O . ILE A 1 432 ? -6.651 -10.904 34.312 1.00 92.81 432 ILE A O 1
ATOM 3301 N N . LYS A 1 433 ? -6.232 -12.145 36.122 1.00 92.88 433 LYS A N 1
ATOM 3302 C CA . LYS A 1 433 ? -5.346 -11.153 36.738 1.00 92.88 433 LYS A CA 1
ATOM 3303 C C . LYS A 1 433 ? -4.153 -10.808 35.842 1.00 92.88 433 LYS A C 1
ATOM 3305 O O . LYS A 1 433 ? -3.873 -9.624 35.670 1.00 92.88 433 LYS A O 1
ATOM 3310 N N . ALA A 1 434 ? -3.477 -11.804 35.271 1.00 92.88 434 ALA A N 1
ATOM 3311 C CA . ALA A 1 434 ? -2.297 -11.590 34.434 1.00 92.88 434 ALA A CA 1
ATOM 3312 C C . ALA A 1 434 ? -2.639 -10.879 33.111 1.00 92.88 434 ALA A C 1
ATOM 3314 O O . ALA A 1 434 ? -2.013 -9.878 32.761 1.00 92.88 434 ALA A O 1
ATOM 3315 N N . TRP A 1 435 ? -3.683 -11.332 32.411 1.00 94.62 435 TRP A N 1
ATOM 3316 C CA . TRP A 1 435 ? -4.137 -10.703 31.167 1.00 94.62 435 TRP A CA 1
ATOM 3317 C C . TRP A 1 435 ? -4.671 -9.288 31.395 1.00 94.62 435 TRP A C 1
ATOM 3319 O O . TRP A 1 435 ? -4.397 -8.390 30.602 1.00 94.62 435 TRP A O 1
ATOM 3329 N N . MET A 1 436 ? -5.367 -9.047 32.507 1.00 94.38 436 MET A N 1
ATOM 3330 C CA . MET A 1 436 ? -5.851 -7.708 32.838 1.00 94.38 436 MET A CA 1
ATOM 3331 C C . MET A 1 436 ? -4.717 -6.743 33.188 1.00 94.38 436 MET A C 1
ATOM 3333 O O . MET A 1 436 ? -4.812 -5.573 32.840 1.00 94.38 436 MET A O 1
ATOM 3337 N N . GLN A 1 437 ? -3.628 -7.203 33.813 1.00 94.12 437 GLN A N 1
ATOM 3338 C CA . GLN A 1 437 ? -2.440 -6.366 34.027 1.00 94.12 437 GLN A CA 1
ATOM 3339 C C . GLN A 1 437 ? -1.798 -5.943 32.700 1.00 94.12 437 GLN A C 1
ATOM 3341 O O . GLN A 1 437 ? -1.476 -4.768 32.521 1.00 94.12 437 GLN A O 1
ATOM 3346 N N . MET A 1 438 ? -1.666 -6.878 31.754 1.00 93.25 438 MET A N 1
ATOM 3347 C CA . MET A 1 438 ? -1.197 -6.573 30.401 1.00 93.25 438 MET A CA 1
ATOM 3348 C C . MET A 1 438 ? -2.120 -5.560 29.707 1.00 93.25 438 MET A C 1
ATOM 3350 O O . MET A 1 438 ? -1.643 -4.577 29.144 1.00 93.25 438 MET A O 1
ATOM 3354 N N . ALA A 1 439 ? -3.435 -5.761 29.788 1.00 93.12 439 ALA A N 1
ATOM 3355 C CA . ALA A 1 439 ? -4.418 -4.880 29.168 1.00 93.12 439 ALA A CA 1
ATOM 3356 C C . ALA A 1 439 ? -4.429 -3.472 29.766 1.00 93.12 439 ALA A C 1
ATOM 3358 O O . ALA A 1 439 ? -4.508 -2.505 29.015 1.00 93.12 439 ALA A O 1
ATOM 3359 N N . THR A 1 440 ? -4.305 -3.340 31.092 1.00 92.19 440 THR A N 1
ATOM 3360 C CA . THR A 1 440 ? -4.171 -2.035 31.754 1.00 92.19 440 THR A CA 1
ATOM 3361 C C . THR A 1 440 ? -2.935 -1.303 31.251 1.00 92.19 440 THR A C 1
ATOM 3363 O O . THR A 1 440 ? -3.051 -0.157 30.838 1.00 92.19 440 THR A O 1
ATOM 3366 N N . LYS A 1 441 ? -1.783 -1.979 31.171 1.00 92.31 441 LYS A N 1
ATOM 3367 C CA . LYS A 1 441 ? -0.558 -1.368 30.641 1.00 92.31 441 LYS A CA 1
ATOM 3368 C C . LYS A 1 441 ? -0.730 -0.897 29.192 1.00 92.31 441 LYS A C 1
ATOM 3370 O O . LYS A 1 441 ? -0.334 0.208 28.850 1.00 92.31 441 LYS A O 1
ATOM 3375 N N . MET A 1 442 ? -1.364 -1.710 28.348 1.00 93.06 442 MET A N 1
ATOM 3376 C CA . MET A 1 442 ? -1.664 -1.318 26.968 1.00 93.06 442 MET A CA 1
ATOM 3377 C C . MET A 1 442 ? -2.635 -0.131 26.894 1.00 93.06 442 MET A C 1
ATOM 3379 O O . MET A 1 442 ? -2.461 0.751 26.057 1.00 93.06 442 MET A O 1
ATOM 3383 N N . ALA A 1 443 ? -3.647 -0.091 27.762 1.00 89.56 443 ALA A N 1
ATOM 3384 C CA . ALA A 1 443 ? -4.583 1.025 27.841 1.00 89.56 443 ALA A CA 1
ATOM 3385 C C . ALA A 1 443 ? -3.891 2.321 28.306 1.00 89.56 443 ALA A C 1
ATOM 3387 O O . ALA A 1 443 ? -4.160 3.380 27.738 1.00 89.56 443 ALA A O 1
ATOM 3388 N N . ASP A 1 444 ? -2.961 2.234 29.263 1.00 90.62 444 ASP A N 1
ATOM 3389 C CA . ASP A 1 444 ? -2.120 3.355 29.707 1.00 90.62 444 ASP A CA 1
ATOM 3390 C C . ASP A 1 444 ? -1.229 3.871 28.560 1.00 90.62 444 ASP A C 1
ATOM 3392 O O . ASP A 1 444 ? -1.074 5.081 28.374 1.00 90.62 444 ASP A O 1
ATOM 3396 N N . ASP A 1 445 ? -0.751 2.961 27.704 1.00 90.12 445 ASP A N 1
ATOM 3397 C CA . ASP A 1 445 ? -0.040 3.257 26.451 1.00 90.12 445 ASP A CA 1
ATOM 3398 C C . ASP A 1 445 ? -0.975 3.720 25.307 1.00 90.12 445 ASP A C 1
ATOM 3400 O O . ASP A 1 445 ? -0.565 3.802 24.144 1.00 90.12 445 ASP A O 1
ATOM 3404 N N . LYS A 1 446 ? -2.238 4.045 25.619 1.00 86.69 446 LYS A N 1
ATOM 3405 C CA . LYS A 1 446 ? -3.280 4.530 24.695 1.00 86.69 446 LYS A CA 1
ATOM 3406 C C . LYS A 1 446 ? -3.635 3.557 23.562 1.00 86.69 446 LYS A C 1
ATOM 3408 O O . LYS A 1 446 ? -4.080 3.988 22.497 1.00 86.69 446 LYS A O 1
ATOM 3413 N N . GLN A 1 447 ? -3.461 2.253 23.769 1.00 87.94 447 GLN A N 1
ATOM 3414 C CA . GLN A 1 447 ? -3.932 1.238 22.825 1.00 87.94 447 GLN A CA 1
ATOM 3415 C C . GLN A 1 447 ? -5.460 1.116 22.875 1.00 87.94 447 GLN A C 1
ATOM 3417 O O . GLN A 1 447 ? -6.064 1.187 23.946 1.00 87.94 447 GLN A O 1
ATOM 3422 N N . SER A 1 448 ? -6.093 0.906 21.718 1.00 86.19 448 SER A N 1
ATOM 3423 C CA . SER A 1 448 ? -7.545 0.702 21.637 1.00 86.19 448 SER A CA 1
ATOM 3424 C C . SER A 1 448 ? -7.957 -0.674 22.168 1.00 86.19 448 SER A C 1
ATOM 3426 O O . SER A 1 448 ? -7.158 -1.615 22.183 1.00 86.19 448 SER A O 1
ATOM 3428 N N . ALA A 1 449 ? -9.227 -0.840 22.551 1.00 88.56 449 ALA A N 1
ATOM 3429 C CA . ALA A 1 449 ? -9.730 -2.151 22.968 1.00 88.56 449 ALA A CA 1
ATOM 3430 C C . ALA A 1 449 ? -9.657 -3.184 21.834 1.00 88.56 449 ALA A C 1
ATOM 3432 O O . ALA A 1 449 ? -9.426 -4.361 22.098 1.00 88.56 449 ALA A O 1
ATOM 3433 N N . THR A 1 450 ? -9.769 -2.744 20.577 1.00 86.75 450 THR A N 1
ATOM 3434 C CA . THR A 1 450 ? -9.505 -3.566 19.389 1.00 86.75 450 THR A CA 1
ATOM 3435 C C . THR A 1 450 ? -8.069 -4.100 19.391 1.00 86.75 450 THR A C 1
ATOM 3437 O O . THR A 1 450 ? -7.860 -5.305 19.256 1.00 86.75 450 THR A O 1
ATOM 3440 N N . ALA A 1 451 ? -7.070 -3.236 19.600 1.00 87.50 451 ALA A N 1
ATOM 3441 C CA . ALA A 1 451 ? -5.669 -3.654 19.678 1.00 87.50 451 ALA A CA 1
ATOM 3442 C C . ALA A 1 451 ? -5.425 -4.617 20.853 1.00 87.50 451 ALA A C 1
ATOM 3444 O O . ALA A 1 451 ? -4.742 -5.629 20.698 1.00 87.50 451 ALA A O 1
ATOM 3445 N N . ILE A 1 452 ? -6.042 -4.351 22.006 1.00 90.81 452 ILE A N 1
ATOM 3446 C CA . ILE A 1 452 ? -5.959 -5.221 23.185 1.00 90.81 452 ILE A CA 1
ATOM 3447 C C . ILE A 1 452 ? -6.626 -6.582 22.922 1.00 90.81 452 ILE A C 1
ATOM 3449 O O . ILE A 1 452 ? -6.052 -7.612 23.269 1.00 90.81 452 ILE A O 1
ATOM 3453 N N . LYS A 1 453 ? -7.779 -6.624 22.236 1.00 90.38 453 LYS A N 1
ATOM 3454 C CA . LYS A 1 453 ? -8.435 -7.872 21.805 1.00 90.38 453 LYS A CA 1
ATOM 3455 C C . LYS A 1 453 ? -7.498 -8.724 20.954 1.00 90.38 453 LYS A C 1
ATOM 3457 O O . LYS A 1 453 ? -7.337 -9.915 21.216 1.00 90.38 453 LYS A O 1
ATOM 3462 N N . TYR A 1 454 ? -6.847 -8.118 19.962 1.00 89.44 454 TYR A N 1
ATOM 3463 C CA . TYR A 1 454 ? -5.874 -8.820 19.124 1.00 89.44 454 TYR A CA 1
ATOM 3464 C C . TYR A 1 454 ? -4.653 -9.295 19.913 1.00 89.44 454 TYR A C 1
ATOM 3466 O O . TYR A 1 454 ? -4.160 -10.399 19.664 1.00 89.44 454 TYR A O 1
ATOM 3474 N N . ALA A 1 455 ? -4.184 -8.506 20.880 1.00 90.88 455 ALA A N 1
ATOM 3475 C CA . ALA A 1 455 ? -3.093 -8.905 21.758 1.00 90.88 455 ALA A CA 1
ATOM 3476 C C . ALA A 1 455 ? -3.476 -10.098 22.645 1.00 90.88 455 ALA A C 1
ATOM 3478 O O . ALA A 1 455 ? -2.677 -11.023 22.775 1.00 90.88 455 ALA A O 1
ATOM 3479 N N . PHE A 1 456 ? -4.706 -10.146 23.168 1.00 93.50 456 PHE A N 1
ATOM 3480 C CA . PHE A 1 456 ? -5.220 -11.327 23.863 1.00 93.50 456 PHE A CA 1
ATOM 3481 C C . PHE A 1 456 ? -5.261 -12.549 22.952 1.00 93.50 456 PHE A C 1
ATOM 3483 O O . PHE A 1 456 ? -4.715 -13.581 23.314 1.00 93.50 456 PHE A O 1
ATOM 3490 N N . LEU A 1 457 ? -5.849 -12.447 21.757 1.00 90.00 457 LEU A N 1
ATOM 3491 C CA . LEU A 1 457 ? -5.926 -13.575 20.821 1.00 90.00 457 LEU A CA 1
ATOM 3492 C C . LEU A 1 457 ? -4.538 -14.115 20.456 1.00 90.00 457 LEU A C 1
ATOM 3494 O O . LEU A 1 457 ? -4.300 -15.321 20.490 1.00 90.00 457 LEU A O 1
ATOM 3498 N N . THR A 1 458 ? -3.609 -13.216 20.131 1.00 88.19 458 THR A N 1
ATOM 3499 C CA . THR A 1 458 ? -2.238 -13.573 19.744 1.00 88.19 458 THR A CA 1
ATOM 3500 C C . THR A 1 458 ? -1.475 -14.175 20.917 1.00 88.19 458 THR A C 1
ATOM 3502 O O . THR A 1 458 ? -0.840 -15.223 20.782 1.00 88.19 458 THR A O 1
ATOM 3505 N N . GLY A 1 459 ? -1.563 -13.539 22.083 1.00 87.81 459 GLY A N 1
ATOM 3506 C CA . GLY A 1 459 ? -0.902 -13.996 23.293 1.00 87.81 459 GLY A CA 1
ATOM 3507 C C . GLY A 1 459 ? -1.455 -15.333 23.791 1.00 87.81 459 GLY A C 1
ATOM 3508 O O . GLY A 1 459 ? -0.676 -16.197 24.172 1.00 87.81 459 GLY A O 1
ATOM 3509 N N . LEU A 1 460 ? -2.769 -15.559 23.716 1.00 90.56 460 LEU A N 1
ATOM 3510 C CA . LEU A 1 460 ? -3.395 -16.831 24.089 1.00 90.56 460 LEU A CA 1
ATOM 3511 C C . LEU A 1 460 ? -2.996 -17.968 23.151 1.00 90.56 460 LEU A C 1
ATOM 3513 O O . LEU A 1 460 ? -2.675 -19.053 23.628 1.00 90.56 460 LEU A O 1
ATOM 3517 N N . ARG A 1 461 ? -2.957 -17.724 21.834 1.00 87.62 461 ARG A N 1
ATOM 3518 C CA . ARG A 1 461 ? -2.433 -18.702 20.863 1.00 87.62 461 ARG A CA 1
ATOM 3519 C C . ARG A 1 461 ? -0.970 -19.030 21.149 1.00 87.62 461 ARG A C 1
ATOM 3521 O O . ARG A 1 461 ? -0.603 -20.195 21.179 1.00 87.62 461 ARG A O 1
ATOM 3528 N N . THR A 1 462 ? -0.164 -18.013 21.453 1.00 83.94 462 THR A N 1
ATOM 3529 C CA . THR A 1 462 ? 1.247 -18.191 21.826 1.00 83.94 462 THR A CA 1
ATOM 3530 C C . THR A 1 462 ? 1.393 -19.000 23.115 1.00 83.94 462 THR A C 1
ATOM 3532 O O . THR A 1 462 ? 2.203 -19.919 23.185 1.00 83.94 462 THR A O 1
ATOM 3535 N N . ALA A 1 463 ? 0.593 -18.693 24.136 1.00 86.81 463 ALA A N 1
ATOM 3536 C CA . ALA A 1 463 ? 0.600 -19.416 25.399 1.00 86.81 463 ALA A CA 1
ATOM 3537 C C . ALA A 1 463 ? 0.173 -20.878 25.223 1.00 86.81 463 ALA A C 1
ATOM 3539 O O . ALA A 1 463 ? 0.706 -21.740 25.916 1.00 86.81 463 ALA A O 1
ATOM 3540 N N . LEU A 1 464 ? -0.754 -21.151 24.299 1.00 86.50 464 LEU A N 1
ATOM 3541 C CA . LEU A 1 464 ? -1.196 -22.500 23.955 1.00 86.50 464 LEU A CA 1
ATOM 3542 C C . LEU A 1 464 ? -0.106 -23.273 23.203 1.00 86.50 464 LEU A C 1
ATOM 3544 O O . LEU A 1 464 ? 0.182 -24.405 23.570 1.00 86.50 464 LEU A O 1
ATOM 3548 N N . ASP A 1 465 ? 0.549 -22.644 22.224 1.00 81.19 465 ASP A N 1
ATOM 3549 C CA . ASP A 1 465 ? 1.682 -23.224 21.483 1.00 81.19 465 ASP A CA 1
ATOM 3550 C C . ASP A 1 465 ? 2.891 -23.529 22.381 1.00 81.19 465 ASP A C 1
ATOM 3552 O O . ASP A 1 465 ? 3.722 -24.382 22.064 1.00 81.19 465 ASP A O 1
ATOM 3556 N N . ASN A 1 466 ? 3.010 -22.808 23.496 1.00 83.69 466 ASN A N 1
ATOM 3557 C CA . ASN A 1 466 ? 4.078 -22.984 24.468 1.00 83.69 466 ASN A CA 1
ATOM 3558 C C . ASN A 1 466 ? 3.813 -24.135 25.459 1.00 83.69 466 ASN A C 1
ATOM 3560 O O . ASN A 1 466 ? 4.714 -24.457 26.233 1.00 83.69 466 ASN A O 1
ATOM 3564 N N . GLN A 1 467 ? 2.632 -24.766 25.459 1.00 83.06 467 GLN A N 1
ATOM 3565 C CA . GLN A 1 467 ? 2.336 -25.950 26.285 1.00 83.06 467 GLN A CA 1
ATOM 3566 C C . GLN A 1 467 ? 2.692 -27.246 25.557 1.00 83.06 467 GLN A C 1
ATOM 3568 O O . GLN A 1 467 ? 3.399 -28.084 26.176 1.00 83.06 467 GLN A O 1
#

Foldseek 3Di:
DDDDDDDDDDDDDDDDDDDDDDDPPVVVVVVVVVVVVPPPPDDDDDDDDDDDDDDDDDPPPPDPDQQPFFPDAQFLQFFFDLVLLLVLLVVLCVVVVHDDDPVLSVVLSVQLVVVSVVSDFSNSSSVVSNVVVVVVVPPDADQDDLVLLLVLLQVLLCVQVVDGDDPVSSVVLSVVSVVVSVVVDGSVRSSVVSNVQSNCVVVLNPLPDLVSLLVLQQVLLCVQVVDGDDPVSSVVLSVVLNCCCPVVVDDSVRSSVVSSVVSNCVVLVQQDLDLVLQLVLLQVLLCVQVVDGDDPVSSVVSSVVLVCCCPVVVDTSVRSSVVSNVCNNCVVVVQVALDLVLLLVLLQVLLCVQVVDGDDPVSSVVLSVVLVCCCPVVVDGSVRSSVVSNVCVNCVVVVQVDLDPVLLLVLLQVLCCVSNHVPHDGRDPVNSVSLNVVSVVCVVVVHTSVRSSVSSNVSSNSSSSSD

Radius of gyration: 33.17 Å; Cα contacts (8 Å, |Δi|>4): 415; chains: 1; bounding box: 75×95×78 Å

Secondary structure (DSSP, 8-state):
--------PPPP-----------THHHHHHHHHHHHTTSTT-------------------------PPPPSS---TTPPPPHHHHHHHHHHHHHHHT-PPPHHHHHHHHHHHHHHHHTT--HHHHHHHHHHHHHHHHH----PPPHHHHHHHHHHHHHHHHSSPPPHHHHHHHHHHHHHHHHTT--HHHHHHHHHHHHHHHHTT--TT-HHHHHHHHHHHHHHHHSSPPPHHHHHHHHHHHHHHHHTT---HHHHHHHHHHHHHHHHTTTT---HHHHHHHHHHHHHHHHSSPPPHHHHHHHHHHHHHHHHTT---HHHHHHHHHHHHHHHHTT-S---HHHHHHHHHHHHHHHHSSPPPHHHHHHHHHHHHHHHHTT---HHHHHHHHHHHHHHHHTT-S---HHHHHHHHHHHHHHHH-TTSPPPPHHHHHHHHHHHHHHHHTT--HHHHHHHHHHHHHHHHHT-

Organism: NCBI:txid2316728

Sequence (467 aa):
MKITERALNAVPSSSQTQTPVKSGQATELQFLQSFQQLTATQAVAATPAAAPTADVARTSYVTAQAAPAPKGPLLPDSRPSPSAIDTKVTEAYQQIGRVPTTSERREMINLANELAGKGKNATEIKYAVIEKLRAIQAGTTVKPGAAELRNLAVETFKTTFGRAPGGDELSRWVNEAQKLADKGMDAISIKYNLPSMMREVRDGLDKTDPAALRGLAKETFKSVFGREPNASELARWEGEAKKLVDDQKMSATGVKTTLPSMMRDVRDGLDKTDAATLRNLAKDAFKTTFGREPNPTEMARWEKEAKKLVDDNKMNATGVKNTLPAMMRDVRDGLDKTDAATLSRLAKDAFKNTYGRDPNPSELAHWEKEAKKLVDDNKLNASGVKNTLPSMMREARDGLDKTDRGTLTRVLLEAFREVLGPNSRPPGDTEIKAWMQMATKMADDKQSATAIKYAFLTGLRTALDNQ